Protein AF-A0A250KQL4-F1 (afdb_monomer_lite)

Secondary structure (DSSP, 8-state):
---------------S---HHHHHHHHHHHHHH--S-EEEEEEE-TT-HHHHHHHHHHHHHHHTSTTTBTTB-EEEEEEE--SSTTHHHHHHHHHHH-TTEEEEE---SHHHHHHHHHHHHHHT-EEE-SS---GGGGSS--SSB---S--HHHHHHHHHHHHHHTT--EEEEEEESSHHHHHHHHHHHHHHHTTT-EEEEEEEE-TT----HHHHHHHHTT--SEEEEES-HHHHHHHHHHHHHTT--S-EEE-GGGGSHHHHHHHGGGGTTEEEEES--TT---HHHHHHHHHHHHHHSS---HHHHHHHHHHHHHHHHHHHHTS--HHHHHHHHHH---EEETTEEEEE-TT--EES---EEEEEETTEEEEE-STTHHHHHHHHHHHHHHHS---S----HHHHHSS---HHHHHHHHHHHHHHHH--SEEEEEEEPPTTSPPPHHHHHHHHHHHHHT-EEEEEEE-TT-S-HHHHHHHHHHHHHHHTTT-SEEEE----S--HHHHHHHHHHHHHTT--EEE-SSSS---TT-SEEEEEGGGSTTTTSHHHHHHHHTTTTTS-HHHHHHHHHTSEEEEE-HHHHHHTT-TT-HHHHTS-SSTT-S-------

pLDDT: mean 82.3, std 16.38, range [23.39, 98.62]

InterPro domains:
  IPR028081 Leucine-binding protein domain [PF13458] (48-371)
  IPR028082 Periplasmic binding protein-like I [SSF53822] (48-375)
  IPR051010 Branched-chain amino acid transport protein [PTHR30483] (47-376)

Radius of gyration: 27.54 Å; chains: 1; bounding box: 115×66×64 Å

Structure (mmCIF, N/CA/C/O backbone):
data_AF-A0A250KQL4-F1
#
_entry.id   AF-A0A250KQL4-F1
#
loop_
_atom_site.group_PDB
_atom_site.id
_atom_site.type_symbol
_atom_site.label_atom_id
_atom_site.label_alt_id
_atom_site.label_comp_id
_atom_site.label_asym_id
_atom_site.label_entity_id
_atom_site.label_seq_id
_atom_site.pdbx_PDB_ins_code
_atom_site.Cartn_x
_atom_site.Cartn_y
_atom_site.Cartn_z
_atom_site.occupancy
_atom_site.B_iso_or_equiv
_atom_site.auth_seq_id
_atom_site.auth_comp_id
_atom_site.auth_asym_id
_atom_site.auth_atom_id
_atom_site.pdbx_PDB_model_num
ATOM 1 N N . MET A 1 1 ? 75.363 20.088 2.647 1.00 38.88 1 MET A N 1
ATOM 2 C CA . MET A 1 1 ? 74.775 20.273 1.295 1.00 38.88 1 MET A CA 1
ATOM 3 C C . MET A 1 1 ? 74.129 18.947 0.913 1.00 38.88 1 MET A C 1
ATOM 5 O O . MET A 1 1 ? 74.825 17.958 1.012 1.00 38.88 1 MET A O 1
ATOM 9 N N . ARG A 1 2 ? 72.853 18.771 0.574 1.00 35.75 2 ARG A N 1
ATOM 10 C CA . ARG A 1 2 ? 71.733 19.634 0.175 1.00 35.75 2 ARG A CA 1
ATOM 11 C C . ARG A 1 2 ? 70.460 19.060 0.824 1.00 35.75 2 ARG A C 1
ATOM 13 O O . ARG A 1 2 ? 70.252 17.855 0.776 1.00 35.75 2 ARG A O 1
ATOM 20 N N . ARG A 1 3 ? 69.624 19.918 1.416 1.00 37.62 3 ARG A N 1
ATOM 21 C CA . ARG A 1 3 ? 68.232 19.601 1.765 1.00 37.62 3 ARG A CA 1
ATOM 22 C C . ARG A 1 3 ? 67.397 19.788 0.499 1.00 37.62 3 ARG A C 1
ATOM 24 O O . ARG A 1 3 ? 67.315 20.911 0.011 1.00 37.62 3 ARG A O 1
ATOM 31 N N . THR A 1 4 ? 66.804 18.722 -0.023 1.00 38.09 4 THR A N 1
ATOM 32 C CA . THR A 1 4 ? 65.798 18.817 -1.087 1.00 38.09 4 THR A CA 1
ATOM 33 C C . THR A 1 4 ? 64.433 18.854 -0.414 1.00 38.09 4 THR A C 1
ATOM 35 O O . THR A 1 4 ? 63.970 17.855 0.127 1.00 38.09 4 THR A O 1
ATOM 38 N N . ILE A 1 5 ? 63.839 20.045 -0.372 1.00 41.00 5 ILE A N 1
ATOM 39 C CA . ILE A 1 5 ? 62.466 20.281 0.074 1.00 41.00 5 ILE A CA 1
ATOM 40 C C . ILE A 1 5 ? 61.548 19.765 -1.035 1.00 41.00 5 ILE A C 1
ATOM 42 O O . ILE A 1 5 ? 61.535 20.318 -2.133 1.00 41.00 5 ILE A O 1
ATOM 46 N N . LEU A 1 6 ? 60.811 18.691 -0.758 1.00 33.31 6 LEU A N 1
ATOM 47 C CA . LEU A 1 6 ? 59.732 18.214 -1.614 1.00 33.31 6 LEU A CA 1
ATOM 48 C C . LEU A 1 6 ? 58.487 19.053 -1.292 1.00 33.31 6 LEU A C 1
ATOM 50 O O . LEU A 1 6 ? 57.833 18.846 -0.273 1.00 33.31 6 LEU A O 1
ATOM 54 N N . PHE A 1 7 ? 58.206 20.049 -2.132 1.00 36.28 7 PHE A N 1
ATOM 55 C CA . PHE A 1 7 ? 56.939 20.776 -2.116 1.00 36.28 7 PHE A CA 1
ATOM 56 C C . PHE A 1 7 ? 55.821 19.807 -2.524 1.00 36.28 7 PHE A C 1
ATOM 58 O O . PHE A 1 7 ? 55.718 19.422 -3.687 1.00 36.28 7 PHE A O 1
ATOM 65 N N . VAL A 1 8 ? 54.985 19.407 -1.566 1.00 38.12 8 VAL A N 1
ATOM 66 C CA . VAL A 1 8 ? 53.697 18.775 -1.857 1.00 38.12 8 VAL A CA 1
ATOM 67 C C . VAL A 1 8 ? 52.770 19.882 -2.354 1.00 38.12 8 VAL A C 1
ATOM 69 O O . VAL A 1 8 ? 52.311 20.719 -1.579 1.00 38.12 8 VAL A O 1
ATOM 72 N N . LEU A 1 9 ? 52.528 19.909 -3.665 1.00 36.50 9 LEU A N 1
ATOM 73 C CA . LEU A 1 9 ? 51.450 20.684 -4.267 1.00 36.50 9 LEU A CA 1
ATOM 74 C C . LEU A 1 9 ? 50.109 20.097 -3.792 1.00 36.50 9 LEU A C 1
ATOM 76 O O . LEU A 1 9 ? 49.580 19.161 -4.385 1.00 36.50 9 LEU A O 1
ATOM 80 N N . LEU A 1 10 ? 49.551 20.664 -2.719 1.00 44.97 10 LEU A N 1
ATOM 81 C CA . LEU A 1 10 ? 48.112 20.630 -2.456 1.00 44.97 10 LEU A CA 1
ATOM 82 C C . LEU A 1 10 ? 47.438 21.560 -3.483 1.00 44.97 10 LEU A C 1
ATOM 84 O O . LEU A 1 10 ? 47.176 22.731 -3.222 1.00 44.97 10 LEU A O 1
ATOM 88 N N . GLY A 1 11 ? 47.244 21.055 -4.700 1.00 38.22 11 GLY A N 1
ATOM 89 C CA . GLY A 1 11 ? 46.454 21.708 -5.740 1.00 38.22 11 GLY A CA 1
ATOM 90 C C . GLY A 1 11 ? 45.012 21.225 -5.659 1.00 38.22 11 GLY A C 1
ATOM 91 O O . GLY A 1 11 ? 44.741 20.051 -5.890 1.00 38.22 11 GLY A O 1
ATOM 92 N N . ALA A 1 12 ? 44.108 22.130 -5.297 1.00 43.94 12 ALA A N 1
ATOM 93 C CA . ALA A 1 12 ? 42.678 21.903 -5.165 1.00 43.94 12 ALA A CA 1
ATOM 94 C C . ALA A 1 12 ? 42.057 21.273 -6.425 1.00 43.94 12 ALA A C 1
ATOM 96 O O . ALA A 1 12 ? 41.893 21.930 -7.451 1.00 43.94 12 ALA A O 1
ATOM 97 N N . LEU A 1 13 ? 41.618 20.019 -6.310 1.00 36.56 13 LEU A N 1
ATOM 98 C CA . LEU A 1 13 ? 40.541 19.474 -7.133 1.00 36.56 13 LEU A CA 1
ATOM 99 C C . LEU A 1 13 ? 39.214 19.993 -6.562 1.00 36.56 13 LEU A C 1
ATOM 101 O O . LEU A 1 13 ? 38.473 19.267 -5.905 1.00 36.56 13 LEU A O 1
ATOM 105 N N . ALA A 1 14 ? 38.930 21.278 -6.777 1.00 43.12 14 ALA A N 1
ATOM 106 C CA . ALA A 1 14 ? 37.567 21.786 -6.689 1.00 43.12 14 ALA A CA 1
ATOM 107 C C . ALA A 1 14 ? 36.801 21.215 -7.891 1.00 43.12 14 ALA A C 1
ATOM 109 O O . ALA A 1 14 ? 36.791 21.795 -8.976 1.00 43.12 14 ALA A O 1
ATOM 110 N N . GLY A 1 15 ? 36.245 20.014 -7.727 1.00 39.16 15 GLY A N 1
ATOM 111 C CA . GLY A 1 15 ? 35.314 19.454 -8.698 1.00 39.16 15 GLY A CA 1
ATOM 112 C C . GLY A 1 15 ? 34.116 20.392 -8.856 1.00 39.16 15 GLY A C 1
ATOM 113 O O . GLY A 1 15 ? 33.618 20.924 -7.868 1.00 39.16 15 GLY A O 1
ATOM 114 N N . CYS A 1 16 ? 33.667 20.599 -10.096 1.00 49.09 16 CYS A N 1
ATOM 115 C CA . CYS A 1 16 ? 32.455 21.346 -10.452 1.00 49.09 16 CYS A CA 1
ATOM 116 C C . CYS A 1 16 ? 31.176 20.618 -9.981 1.00 49.09 16 CYS A C 1
ATOM 118 O O . CYS A 1 16 ? 30.359 20.202 -10.799 1.00 49.09 16 CYS A O 1
ATOM 120 N N . GLY A 1 17 ? 31.024 20.412 -8.675 1.00 64.38 17 GLY A N 1
ATOM 121 C CA . GLY A 1 17 ? 29.791 19.946 -8.043 1.00 64.38 17 GLY A CA 1
ATOM 122 C C . GLY A 1 17 ? 29.051 21.110 -7.389 1.00 64.38 17 GLY A C 1
ATOM 123 O O . GLY A 1 17 ? 29.680 22.057 -6.916 1.00 64.38 17 GLY A O 1
ATOM 124 N N . ASP A 1 18 ? 27.719 21.051 -7.364 1.00 80.44 18 ASP A N 1
ATOM 125 C CA . ASP A 1 18 ? 26.922 21.998 -6.582 1.00 80.44 18 ASP A CA 1
ATOM 126 C C . ASP A 1 18 ? 27.247 21.857 -5.085 1.00 80.44 18 ASP A C 1
ATOM 128 O O . ASP A 1 18 ? 27.355 20.750 -4.557 1.00 80.44 18 ASP A O 1
ATOM 132 N N . ASP A 1 19 ? 27.358 22.986 -4.381 1.00 92.69 19 ASP A N 1
ATOM 133 C CA . ASP A 1 19 ? 27.448 23.005 -2.919 1.00 92.69 19 ASP A CA 1
ATOM 134 C C . ASP A 1 19 ? 26.051 22.761 -2.319 1.00 92.69 19 ASP A C 1
ATOM 136 O O . ASP A 1 19 ? 25.233 23.680 -2.166 1.00 92.69 19 ASP A O 1
ATOM 140 N N . TYR A 1 20 ? 25.756 21.492 -2.022 1.00 94.19 20 TYR A N 1
ATOM 141 C CA . TYR A 1 20 ? 24.461 21.075 -1.481 1.00 94.19 20 TYR A CA 1
ATOM 142 C C . TYR A 1 20 ? 24.178 21.641 -0.080 1.00 94.19 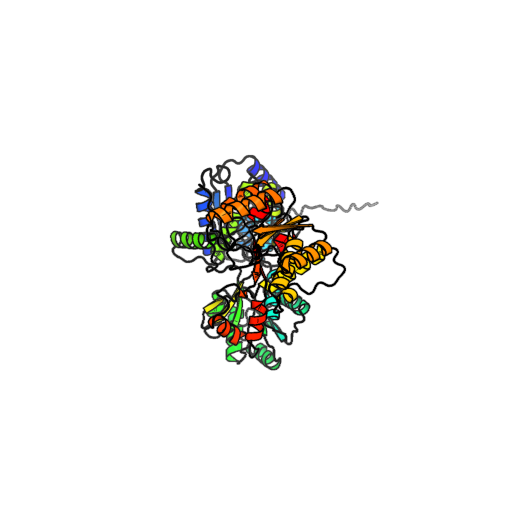20 TYR A C 1
ATOM 144 O O . TYR A 1 20 ? 23.017 21.926 0.218 1.00 94.19 20 TYR A O 1
ATOM 152 N N . ASP A 1 21 ? 25.202 21.912 0.738 1.00 94.31 21 ASP A N 1
ATOM 153 C CA . ASP A 1 21 ? 25.029 22.562 2.046 1.00 94.31 21 ASP A CA 1
ATOM 154 C C . ASP A 1 21 ? 24.599 24.028 1.872 1.00 94.31 21 ASP A C 1
ATOM 156 O O . ASP A 1 21 ? 23.660 24.504 2.521 1.00 94.31 21 ASP A O 1
ATOM 160 N N . ALA A 1 22 ? 25.195 24.740 0.911 1.00 96.62 22 ALA A N 1
ATOM 161 C CA . ALA A 1 22 ? 24.736 26.078 0.541 1.00 96.62 22 ALA A CA 1
ATOM 162 C C . ALA A 1 22 ? 23.309 26.073 -0.042 1.00 96.62 22 ALA A C 1
ATOM 164 O O . ALA A 1 22 ? 22.550 27.027 0.165 1.00 96.62 22 ALA A O 1
ATOM 165 N N . LEU A 1 23 ? 22.912 25.026 -0.772 1.00 97.12 23 LEU A N 1
ATOM 166 C CA . LEU A 1 23 ? 21.527 24.855 -1.233 1.00 97.12 23 LEU A CA 1
ATOM 167 C C . LEU A 1 23 ? 20.558 24.624 -0.065 1.00 97.12 23 LEU A C 1
ATOM 169 O O . LEU A 1 23 ? 19.527 25.299 -0.001 1.00 97.12 23 LEU A O 1
ATOM 173 N N . ALA A 1 24 ? 20.910 23.761 0.890 1.00 97.19 24 ALA A N 1
ATOM 174 C CA . ALA A 1 24 ? 20.124 23.524 2.101 1.00 97.19 24 ALA A CA 1
ATOM 175 C C . ALA A 1 24 ? 19.926 24.809 2.918 1.00 97.19 24 ALA A C 1
ATOM 177 O O . ALA A 1 24 ? 18.796 25.170 3.260 1.00 97.19 24 ALA A O 1
ATOM 178 N N . LYS A 1 25 ? 21.003 25.571 3.152 1.00 97.62 25 LYS A N 1
ATOM 179 C CA . LYS A 1 25 ? 20.953 26.866 3.855 1.00 97.62 25 LYS A CA 1
ATOM 180 C C . LYS A 1 25 ? 20.026 27.867 3.166 1.00 97.62 25 LYS A C 1
ATOM 182 O O . LYS A 1 25 ? 19.235 28.527 3.839 1.00 97.62 25 LYS A O 1
ATOM 187 N N . ARG A 1 26 ? 20.078 27.962 1.831 1.00 97.44 26 ARG A N 1
ATOM 188 C CA . ARG A 1 26 ? 19.183 28.838 1.052 1.00 97.44 26 ARG A CA 1
ATOM 189 C C . ARG A 1 26 ? 17.716 28.431 1.187 1.00 97.44 26 ARG A C 1
ATOM 191 O O . ARG A 1 26 ? 16.865 29.306 1.339 1.00 97.44 26 ARG A O 1
ATOM 198 N N . ARG A 1 27 ? 17.419 27.131 1.177 1.00 96.50 27 ARG A N 1
ATOM 199 C CA . ARG A 1 27 ? 16.058 26.601 1.357 1.00 96.50 27 ARG A CA 1
ATOM 200 C C . ARG A 1 27 ? 15.524 26.842 2.767 1.00 96.50 27 ARG A C 1
ATOM 202 O O . ARG A 1 27 ? 14.395 27.303 2.909 1.00 96.50 27 ARG A O 1
ATOM 209 N N . ILE A 1 28 ? 16.341 26.622 3.798 1.00 97.62 28 ILE A N 1
ATOM 210 C CA . ILE A 1 28 ? 16.002 26.970 5.188 1.00 97.62 28 ILE A CA 1
ATOM 211 C C . ILE A 1 28 ? 15.681 28.462 5.303 1.00 97.62 28 ILE A C 1
ATOM 213 O O . ILE A 1 28 ? 14.622 28.822 5.815 1.00 97.62 28 ILE A O 1
ATOM 217 N N . ALA A 1 29 ? 16.561 29.325 4.788 1.00 97.50 29 ALA A N 1
ATOM 218 C CA . ALA A 1 29 ? 16.361 30.770 4.834 1.00 97.50 29 ALA A CA 1
ATOM 219 C C . ALA A 1 29 ? 15.071 31.181 4.107 1.00 97.50 29 ALA A C 1
ATOM 221 O O . ALA A 1 29 ? 14.295 31.975 4.638 1.00 97.50 29 ALA A O 1
ATOM 222 N N . HIS A 1 30 ? 14.797 30.596 2.934 1.00 96.75 30 HIS A N 1
ATOM 223 C CA . HIS A 1 30 ? 13.550 30.825 2.208 1.00 96.75 30 HIS A CA 1
ATOM 224 C C . HIS A 1 30 ? 12.328 30.395 3.031 1.00 96.75 30 HIS A C 1
ATOM 226 O O . HIS A 1 30 ? 11.400 31.183 3.192 1.00 96.75 30 HIS A O 1
ATOM 232 N N . ALA A 1 31 ? 12.325 29.186 3.596 1.00 95.25 31 ALA A N 1
ATOM 233 C CA . ALA A 1 31 ? 11.198 28.662 4.366 1.00 95.25 31 ALA A CA 1
ATOM 234 C C . ALA A 1 31 ? 10.895 29.476 5.641 1.00 95.25 31 ALA A C 1
ATOM 236 O O . ALA A 1 31 ? 9.732 29.581 6.028 1.00 95.25 31 ALA A O 1
ATOM 237 N N . GLN A 1 32 ? 11.902 30.101 6.264 1.00 94.38 32 GLN A N 1
ATOM 238 C CA . GLN A 1 32 ? 11.716 30.966 7.438 1.00 94.38 32 GLN A CA 1
ATOM 239 C C . GLN A 1 32 ? 10.971 32.268 7.098 1.00 94.38 32 GLN A C 1
ATOM 241 O O . GLN A 1 32 ? 10.045 32.679 7.811 1.00 94.38 32 GLN A O 1
ATOM 246 N N . ILE A 1 33 ? 11.367 32.922 6.004 1.00 94.19 33 ILE A N 1
ATOM 247 C CA . ILE A 1 33 ? 10.887 34.270 5.660 1.00 94.19 33 ILE A CA 1
ATOM 248 C C . ILE A 1 33 ? 9.706 34.261 4.688 1.00 94.19 33 ILE A C 1
ATOM 250 O O . ILE A 1 33 ? 8.937 35.219 4.653 1.00 94.19 33 ILE A O 1
ATOM 254 N N . SER A 1 34 ? 9.553 33.203 3.888 1.00 92.00 34 SER A N 1
ATOM 255 C CA . SER A 1 34 ? 8.568 33.163 2.810 1.00 92.00 34 SER A CA 1
ATOM 256 C C . SER A 1 34 ? 7.142 33.180 3.353 1.00 92.00 34 SER A C 1
ATOM 258 O O . SER A 1 34 ? 6.793 32.486 4.313 1.00 92.00 34 SER A O 1
ATOM 260 N N . ARG A 1 35 ? 6.313 34.010 2.720 1.00 91.50 35 ARG A N 1
ATOM 261 C CA . ARG A 1 35 ? 4.861 34.109 2.934 1.00 91.50 35 ARG A CA 1
ATOM 262 C C . ARG A 1 35 ? 4.070 33.950 1.627 1.00 91.50 35 ARG A C 1
ATOM 264 O O . ARG A 1 35 ? 2.849 34.006 1.663 1.00 91.50 35 ARG A O 1
ATOM 271 N N . GLY A 1 36 ? 4.763 33.768 0.495 1.00 92.56 36 GLY A N 1
ATOM 272 C CA . GLY A 1 36 ? 4.159 33.555 -0.827 1.00 92.56 36 GLY A CA 1
ATOM 273 C C . GLY A 1 36 ? 3.700 32.112 -1.024 1.00 92.56 36 GLY A C 1
ATOM 274 O O . GLY A 1 36 ? 3.544 31.383 -0.053 1.00 92.56 36 GLY A O 1
ATOM 275 N N . ASP A 1 37 ? 3.517 31.662 -2.259 1.00 96.00 37 ASP A N 1
ATOM 276 C CA . ASP A 1 37 ? 3.016 30.307 -2.528 1.00 96.00 37 ASP A CA 1
ATOM 277 C C . ASP A 1 37 ? 3.905 29.203 -1.927 1.00 96.00 37 ASP A C 1
ATOM 279 O O . ASP A 1 37 ? 5.119 29.360 -1.753 1.00 96.00 37 ASP A O 1
ATOM 283 N N . ILE A 1 38 ? 3.289 28.081 -1.561 1.00 97.75 38 ILE A N 1
ATOM 284 C CA . ILE A 1 38 ? 3.993 26.848 -1.192 1.00 97.75 38 ILE A CA 1
ATOM 285 C C . ILE A 1 38 ? 4.289 26.115 -2.496 1.00 97.75 38 ILE A C 1
ATOM 287 O O . ILE A 1 38 ? 3.354 25.713 -3.177 1.00 97.75 38 ILE A O 1
ATOM 291 N N . VAL A 1 39 ? 5.560 25.948 -2.862 1.00 98.25 39 VAL A N 1
ATOM 292 C CA . VAL A 1 39 ? 5.931 25.320 -4.140 1.00 98.25 39 VAL A CA 1
ATOM 293 C C . VAL A 1 39 ? 6.301 23.858 -3.923 1.00 98.25 39 VAL A C 1
ATOM 295 O O . VAL A 1 39 ? 7.250 23.553 -3.198 1.00 98.25 39 VAL A O 1
ATOM 298 N N . VAL A 1 40 ? 5.581 22.959 -4.588 1.00 98.44 40 VAL A N 1
ATOM 299 C CA . VAL A 1 40 ? 5.895 21.527 -4.668 1.00 98.44 40 VAL A CA 1
ATOM 300 C C . VAL A 1 40 ? 6.346 21.209 -6.085 1.00 98.44 40 VAL A C 1
ATOM 302 O O . VAL A 1 40 ? 5.687 21.610 -7.045 1.00 98.44 40 VAL A O 1
ATOM 305 N N . ALA A 1 41 ? 7.474 20.515 -6.225 1.00 98.19 41 ALA A N 1
ATOM 306 C CA . ALA A 1 41 ? 7.925 20.023 -7.518 1.00 98.19 41 ALA A CA 1
ATOM 307 C C . ALA A 1 41 ? 7.311 18.648 -7.794 1.00 98.19 41 ALA A C 1
ATOM 309 O O . ALA A 1 41 ? 7.358 17.776 -6.929 1.00 98.19 41 ALA A O 1
ATOM 310 N N . ALA A 1 42 ? 6.768 18.451 -8.990 1.00 97.44 42 ALA A N 1
ATOM 311 C CA . ALA A 1 42 ? 6.375 17.145 -9.501 1.00 97.44 42 ALA A CA 1
ATOM 312 C C . ALA A 1 42 ? 7.206 16.822 -10.741 1.00 97.44 42 ALA A C 1
ATOM 314 O O . ALA A 1 42 ? 7.305 17.653 -11.648 1.00 97.44 42 ALA A O 1
ATOM 315 N N . ILE A 1 43 ? 7.810 15.637 -10.761 1.00 95.00 43 ILE A N 1
ATOM 316 C CA . ILE A 1 43 ? 8.596 15.168 -11.900 1.00 95.00 43 ILE A CA 1
ATOM 317 C C . ILE A 1 43 ? 7.650 14.603 -12.962 1.00 95.00 43 ILE A C 1
ATOM 319 O O . ILE A 1 43 ? 6.828 13.734 -12.669 1.00 95.00 43 ILE A O 1
ATOM 323 N N . ASP A 1 44 ? 7.756 15.125 -14.180 1.00 91.69 44 ASP A N 1
ATOM 324 C CA . ASP A 1 44 ? 7.035 14.656 -15.362 1.00 91.69 44 ASP A CA 1
ATOM 325 C C . ASP A 1 44 ? 7.897 13.640 -16.107 1.00 91.69 44 ASP A C 1
ATOM 327 O O . ASP A 1 44 ? 8.778 14.004 -16.887 1.00 91.69 44 ASP A O 1
ATOM 331 N N . GLU A 1 45 ? 7.685 12.364 -15.789 1.00 85.94 45 GLU A N 1
ATOM 332 C CA . GLU A 1 45 ? 8.356 11.249 -16.450 1.00 85.94 45 GLU A CA 1
ATOM 333 C C . GLU A 1 45 ? 7.573 10.797 -17.692 1.00 85.94 45 GLU A C 1
ATOM 335 O O . GLU A 1 45 ? 6.337 10.753 -17.662 1.00 85.94 45 GLU A O 1
ATOM 340 N N . PRO A 1 46 ? 8.256 10.384 -18.778 1.00 80.38 46 PRO A N 1
ATOM 341 C CA . PRO A 1 46 ? 7.587 9.844 -19.957 1.00 80.38 46 PRO A CA 1
ATOM 342 C C . PRO A 1 46 ? 6.617 8.704 -19.605 1.00 80.38 46 PRO A C 1
ATOM 344 O O . PRO A 1 46 ? 7.015 7.677 -19.060 1.00 80.38 46 PRO A O 1
ATOM 347 N N . GLY A 1 47 ? 5.336 8.882 -19.942 1.00 78.25 47 GLY A N 1
ATOM 348 C CA . GLY A 1 47 ? 4.278 7.902 -19.667 1.00 78.25 47 GLY A CA 1
ATOM 349 C C . GLY A 1 47 ? 3.628 8.003 -18.280 1.00 78.25 47 GLY A C 1
ATOM 350 O O . GLY A 1 47 ? 2.769 7.181 -17.973 1.00 78.25 47 GLY A O 1
ATOM 351 N N . ALA A 1 48 ? 3.971 9.002 -17.459 1.00 83.62 48 ALA A N 1
ATOM 352 C CA . ALA A 1 48 ? 3.422 9.198 -16.110 1.00 83.62 48 ALA A CA 1
ATOM 353 C C . ALA A 1 48 ? 2.303 10.264 -16.032 1.00 83.62 48 ALA A C 1
ATOM 355 O O . ALA A 1 48 ? 2.107 10.903 -14.995 1.00 83.62 48 ALA A O 1
ATOM 356 N N . GLU A 1 49 ? 1.539 10.479 -17.109 1.00 91.00 49 GLU A N 1
ATOM 357 C CA . GLU A 1 49 ? 0.520 11.541 -17.160 1.00 91.00 49 GLU A CA 1
ATOM 358 C C . GLU A 1 49 ? -0.574 11.370 -16.093 1.00 91.00 49 GLU A C 1
ATOM 360 O O . GLU A 1 49 ? -0.964 12.340 -15.436 1.00 91.00 49 GLU A O 1
ATOM 365 N N . SER A 1 50 ? -1.047 10.139 -15.877 1.00 93.56 50 SER A N 1
ATOM 366 C CA . SER A 1 50 ? -2.067 9.844 -14.867 1.00 93.56 50 SER A CA 1
ATOM 367 C C . SER A 1 50 ? -1.589 10.204 -13.456 1.00 93.56 50 SER A C 1
ATOM 369 O O . SER A 1 50 ? -2.344 10.819 -12.701 1.00 93.56 50 SER A O 1
ATOM 371 N N . TYR A 1 51 ? -0.313 9.958 -13.130 1.00 94.69 51 TYR A N 1
ATOM 372 C CA . TYR A 1 51 ? 0.312 10.394 -11.874 1.00 94.69 51 TYR A CA 1
ATOM 373 C C . TYR A 1 51 ? 0.248 11.915 -11.686 1.00 94.69 51 TYR A C 1
ATOM 375 O O . TYR A 1 51 ? -0.207 12.395 -10.641 1.00 94.69 51 TYR A O 1
ATOM 383 N N . LEU A 1 52 ? 0.625 12.690 -12.709 1.00 96.44 52 LEU A N 1
ATOM 384 C CA . LEU A 1 52 ? 0.537 14.152 -12.652 1.00 96.44 52 LEU A CA 1
ATOM 385 C C . LEU A 1 52 ? -0.907 14.646 -12.542 1.00 96.44 52 LEU A C 1
ATOM 387 O O . LEU A 1 52 ? -1.161 15.614 -11.826 1.00 96.44 52 LEU A O 1
ATOM 391 N N . ASN A 1 53 ? -1.859 13.995 -13.211 1.00 97.75 53 ASN A N 1
ATOM 392 C CA . ASN A 1 53 ? -3.282 14.320 -13.089 1.00 97.75 53 ASN A CA 1
ATOM 393 C C . ASN A 1 53 ? -3.795 14.086 -11.663 1.00 97.75 53 ASN A C 1
ATOM 395 O O . ASN A 1 53 ? -4.498 14.940 -11.1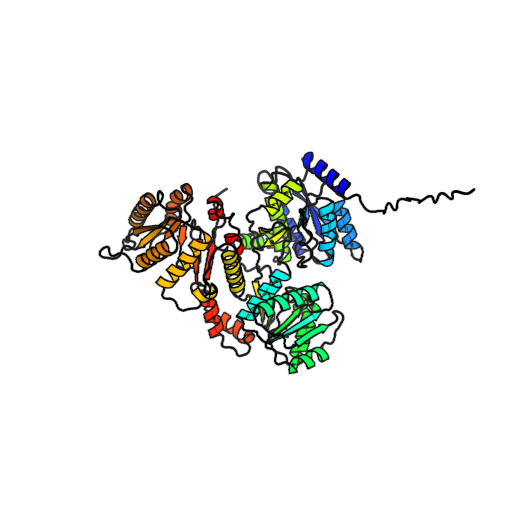21 1.00 97.75 53 ASN A O 1
ATOM 399 N N . GLY A 1 54 ? -3.363 13.004 -11.010 1.00 97.88 54 GLY A N 1
ATOM 400 C CA . GLY A 1 54 ? -3.615 12.772 -9.587 1.00 97.88 54 GLY A CA 1
ATOM 401 C C . GLY A 1 54 ? -3.105 13.913 -8.703 1.00 97.88 54 GLY A C 1
ATOM 402 O O . GLY A 1 54 ? -3.853 14.443 -7.879 1.00 97.88 54 GLY A O 1
ATOM 403 N N . ILE A 1 55 ? -1.859 14.352 -8.916 1.00 98.38 55 ILE A N 1
ATOM 404 C CA . ILE A 1 55 ? -1.276 15.491 -8.185 1.00 98.38 55 ILE A CA 1
ATOM 405 C C . ILE A 1 55 ? -2.078 16.771 -8.447 1.00 98.38 55 ILE A C 1
ATOM 407 O O . ILE A 1 55 ? -2.420 17.478 -7.502 1.00 98.38 55 ILE A O 1
ATOM 411 N N . ARG A 1 56 ? -2.409 17.076 -9.707 1.00 98.38 56 ARG A N 1
ATOM 412 C CA . ARG A 1 56 ? -3.177 18.278 -10.081 1.00 98.38 56 ARG A CA 1
ATOM 413 C C . ARG A 1 56 ? -4.527 18.328 -9.370 1.00 98.38 56 ARG A C 1
ATOM 415 O O . ARG A 1 56 ? -4.844 19.355 -8.777 1.00 98.38 56 ARG A O 1
ATOM 422 N N . LEU A 1 57 ? -5.267 17.220 -9.353 1.00 98.50 57 LEU A N 1
ATOM 423 C CA . LEU A 1 57 ? -6.545 17.135 -8.643 1.00 98.50 57 LEU A CA 1
ATOM 424 C C . LEU A 1 57 ? -6.378 17.388 -7.140 1.00 98.50 57 LEU A C 1
ATOM 426 O O . LEU A 1 57 ? -7.144 18.131 -6.535 1.00 98.50 57 LEU A O 1
ATOM 430 N N . ALA A 1 58 ? -5.332 16.828 -6.530 1.00 98.12 58 ALA A N 1
ATOM 431 C CA . ALA A 1 58 ? -5.042 17.085 -5.125 1.00 98.12 58 ALA A CA 1
ATOM 432 C C . ALA A 1 58 ? -4.672 18.560 -4.856 1.00 98.12 58 ALA A C 1
ATOM 434 O O . ALA A 1 58 ? -5.042 19.084 -3.804 1.00 98.12 58 ALA A O 1
ATOM 435 N N . VAL A 1 59 ? -3.969 19.244 -5.774 1.00 98.38 59 VAL A N 1
ATOM 436 C CA . VAL A 1 59 ? -3.669 20.687 -5.659 1.00 98.38 59 VAL A CA 1
ATOM 437 C C . VAL A 1 59 ? -4.965 21.490 -5.669 1.00 98.38 59 VAL A C 1
ATOM 439 O O . VAL A 1 59 ? -5.137 22.360 -4.813 1.00 98.38 59 VAL A O 1
ATOM 442 N N . GLU A 1 60 ? -5.855 21.196 -6.622 1.00 97.50 60 GLU A N 1
ATOM 443 C CA . GLU A 1 60 ? -7.171 21.832 -6.757 1.00 97.50 60 GLU A CA 1
ATOM 444 C C . GLU A 1 60 ? -7.944 21.697 -5.431 1.00 97.50 60 GLU A C 1
ATOM 446 O O . GLU A 1 60 ? -8.239 22.708 -4.790 1.00 97.50 60 GLU A O 1
ATOM 451 N N . HIS A 1 61 ? -8.090 20.475 -4.907 1.00 95.69 61 HIS A N 1
ATOM 452 C CA . HIS A 1 61 ? -8.789 20.232 -3.639 1.00 95.69 61 HIS A CA 1
ATOM 453 C C . HIS A 1 61 ? -8.150 20.910 -2.424 1.00 95.69 61 HIS A C 1
ATOM 455 O O . HIS A 1 61 ? -8.857 21.303 -1.499 1.00 95.69 61 HIS A O 1
ATOM 461 N N . VAL A 1 62 ? -6.818 21.015 -2.353 1.00 96.31 62 VAL A N 1
ATOM 462 C CA . VAL A 1 62 ? -6.146 21.703 -1.236 1.00 96.31 62 VAL A CA 1
ATOM 463 C C . VAL A 1 62 ? -6.357 23.216 -1.318 1.00 96.31 62 VAL A C 1
ATOM 465 O O . VAL A 1 62 ? -6.557 23.860 -0.287 1.00 96.31 62 VAL A O 1
ATOM 468 N N . ASN A 1 63 ? -6.336 23.785 -2.523 1.00 97.25 63 ASN A N 1
ATOM 469 C CA . ASN A 1 63 ? -6.501 25.221 -2.742 1.00 97.25 63 ASN A CA 1
ATOM 470 C C . ASN A 1 63 ? -7.948 25.707 -2.589 1.00 97.25 63 ASN A C 1
ATOM 472 O O . ASN A 1 63 ? -8.149 26.877 -2.258 1.00 97.25 63 ASN A O 1
ATOM 476 N N . GLU A 1 64 ? -8.931 24.833 -2.803 1.00 95.50 64 GLU A N 1
ATOM 477 C CA . GLU A 1 64 ? -10.359 25.122 -2.614 1.00 95.50 64 GLU A CA 1
ATOM 478 C C . GLU A 1 64 ? -10.789 25.143 -1.138 1.00 95.50 64 GLU A C 1
ATOM 480 O O . GLU A 1 64 ? -11.851 25.676 -0.812 1.00 95.50 64 GLU A O 1
ATOM 485 N N . ARG A 1 65 ? -9.966 24.615 -0.218 1.00 92.31 65 ARG A N 1
ATOM 486 C CA . ARG A 1 65 ? -10.295 24.599 1.216 1.00 92.31 65 ARG A CA 1
ATOM 487 C C . ARG A 1 65 ? -10.439 26.018 1.778 1.00 92.31 65 ARG A C 1
ATOM 489 O O . ARG A 1 65 ? -9.572 26.867 1.532 1.00 92.31 65 ARG A O 1
ATOM 496 N N . PRO A 1 66 ? -11.449 26.272 2.631 1.00 87.75 66 PRO A N 1
ATOM 497 C CA . PRO A 1 66 ? -11.530 27.510 3.396 1.00 87.75 66 PRO A CA 1
ATOM 498 C C . PRO A 1 66 ? -10.238 27.753 4.185 1.00 87.75 66 PRO A C 1
ATOM 500 O O . PRO A 1 66 ? -9.733 26.863 4.863 1.00 87.75 66 PRO A O 1
ATOM 503 N N . GLY A 1 67 ? -9.679 28.958 4.078 1.00 84.06 67 GLY A N 1
ATOM 504 C CA . GLY A 1 67 ? -8.433 29.324 4.759 1.00 84.06 67 GLY A CA 1
ATOM 505 C C . GLY A 1 67 ? -7.141 28.861 4.076 1.00 84.06 67 GLY A C 1
ATOM 506 O O . GLY A 1 67 ? -6.081 29.316 4.501 1.00 84.06 67 GLY A O 1
ATOM 507 N N . LYS A 1 68 ? -7.212 28.060 2.996 1.00 90.62 68 LYS A N 1
ATOM 508 C CA . LYS A 1 68 ? -6.066 27.507 2.242 1.00 90.62 68 LYS A CA 1
ATOM 509 C C . LYS A 1 68 ? -5.024 26.786 3.123 1.00 90.62 68 LYS A C 1
ATOM 511 O O . LYS A 1 68 ? -5.105 26.755 4.349 1.00 90.62 68 LYS A O 1
ATOM 516 N N . LEU A 1 69 ? -3.991 26.201 2.514 1.00 94.88 69 LEU A N 1
ATOM 517 C CA . LEU A 1 69 ? -2.901 25.577 3.268 1.00 94.88 69 LEU A CA 1
ATOM 518 C C . LEU A 1 69 ? -2.027 26.659 3.919 1.00 94.88 69 LEU A C 1
ATOM 520 O O . LEU A 1 69 ? -1.267 27.351 3.244 1.00 94.88 69 LEU A O 1
ATOM 524 N N . LEU A 1 70 ? -2.152 26.822 5.239 1.00 95.62 70 LEU A N 1
ATOM 525 C CA . LEU A 1 70 ? -1.483 27.881 6.011 1.00 95.62 70 LEU A CA 1
ATOM 526 C C . LEU A 1 70 ? -1.790 29.305 5.496 1.00 95.62 70 LEU A C 1
ATOM 528 O O . LEU A 1 70 ? -0.925 30.179 5.562 1.00 95.62 70 LEU A O 1
ATOM 532 N N . GLY A 1 71 ? -2.983 29.548 4.936 1.00 95.56 71 GLY A N 1
ATOM 533 C CA . GLY A 1 71 ? -3.323 30.841 4.322 1.00 95.56 71 GLY A CA 1
ATOM 534 C C . GLY A 1 71 ? -2.664 31.104 2.964 1.00 95.56 71 GLY A C 1
ATOM 535 O O . GLY A 1 71 ? -2.796 32.203 2.428 1.00 95.56 71 GLY A O 1
ATOM 536 N N . ARG A 1 72 ? -1.944 30.128 2.399 1.00 96.56 72 ARG A N 1
ATOM 537 C CA . ARG A 1 72 ? -1.112 30.274 1.194 1.00 96.56 72 ARG A CA 1
ATOM 538 C C . ARG A 1 72 ? -1.649 29.402 0.062 1.00 96.56 72 ARG A C 1
ATOM 540 O O . ARG A 1 72 ? -2.233 28.350 0.304 1.00 96.56 72 ARG A O 1
ATOM 547 N N . THR A 1 73 ? -1.439 29.823 -1.183 1.00 97.12 73 THR A N 1
ATOM 548 C CA . THR A 1 73 ? -1.745 28.977 -2.345 1.00 97.12 73 THR A CA 1
ATOM 549 C C . THR A 1 73 ? -0.677 27.891 -2.475 1.00 97.12 73 THR A C 1
ATOM 551 O O . THR A 1 73 ? 0.519 28.164 -2.349 1.00 97.12 73 THR A O 1
ATOM 554 N N . LEU A 1 74 ? -1.103 26.658 -2.729 1.00 97.88 74 LEU A N 1
ATOM 555 C CA . LEU A 1 74 ? -0.236 25.551 -3.106 1.00 97.88 74 LEU A CA 1
ATOM 556 C C . LEU A 1 74 ? 0.015 25.611 -4.617 1.00 97.88 74 LEU A C 1
ATOM 558 O O . LEU A 1 74 ? -0.910 25.455 -5.414 1.00 97.88 74 LEU A O 1
ATOM 562 N N . GLY A 1 75 ? 1.263 25.866 -4.999 1.00 97.31 75 GLY A N 1
ATOM 563 C CA . GLY A 1 75 ? 1.727 25.916 -6.379 1.00 97.31 75 GLY A CA 1
ATOM 564 C C . GLY A 1 75 ? 2.436 24.626 -6.786 1.00 97.31 75 GLY A C 1
ATOM 565 O O . GLY A 1 75 ? 3.266 24.095 -6.045 1.00 97.31 75 GLY A O 1
ATOM 566 N N . LEU A 1 76 ? 2.137 24.150 -7.994 1.00 97.62 76 LEU A N 1
ATOM 567 C CA . LEU A 1 76 ? 2.774 22.981 -8.590 1.00 97.62 76 LEU A CA 1
ATOM 568 C C . LEU A 1 76 ? 3.810 23.412 -9.629 1.00 97.62 76 LEU A C 1
ATOM 570 O O . LEU A 1 76 ? 3.464 24.039 -10.631 1.00 97.62 76 LEU A O 1
ATOM 574 N N . ARG A 1 77 ? 5.075 23.054 -9.410 1.00 97.38 77 ARG A N 1
ATOM 575 C CA . ARG A 1 77 ? 6.144 23.183 -10.403 1.00 97.38 77 ARG A CA 1
ATOM 576 C C . ARG A 1 77 ? 6.338 21.833 -11.083 1.00 97.38 77 ARG A C 1
ATOM 578 O O . ARG A 1 77 ? 6.826 20.901 -10.457 1.00 97.38 77 ARG A O 1
ATOM 585 N N . ILE A 1 78 ? 5.979 21.738 -12.355 1.00 96.44 78 ILE A N 1
ATOM 586 C CA . ILE A 1 78 ? 6.239 20.537 -13.152 1.00 96.44 78 ILE A CA 1
ATOM 587 C C . ILE A 1 78 ? 7.662 20.633 -13.706 1.00 96.44 78 ILE A C 1
ATOM 589 O O . ILE A 1 78 ? 8.003 21.643 -14.324 1.00 96.44 78 ILE A O 1
ATOM 593 N N . ILE A 1 79 ? 8.486 19.620 -13.450 1.00 94.25 79 ILE A N 1
ATOM 594 C CA . ILE A 1 79 ? 9.863 19.522 -13.949 1.00 94.25 79 ILE A CA 1
ATOM 595 C C . ILE A 1 79 ? 9.925 18.302 -14.860 1.00 94.25 79 ILE A C 1
ATOM 597 O O . ILE A 1 79 ? 9.710 17.185 -14.398 1.00 94.25 79 ILE A O 1
ATOM 601 N N . ALA A 1 80 ? 10.199 18.520 -16.143 1.00 89.12 80 ALA A N 1
ATOM 602 C CA . ALA A 1 80 ? 10.299 17.438 -17.113 1.00 89.12 80 ALA A CA 1
ATOM 603 C C . ALA A 1 80 ? 11.547 16.591 -16.861 1.00 89.12 80 ALA A C 1
ATOM 605 O O . ALA A 1 80 ? 12.657 17.127 -16.802 1.00 89.12 80 ALA A O 1
ATOM 606 N N . ASP A 1 81 ? 11.366 15.276 -16.756 1.00 81.19 81 ASP A N 1
ATOM 607 C CA . ASP A 1 81 ? 12.468 14.337 -16.900 1.00 81.19 81 ASP A CA 1
ATOM 608 C C . ASP A 1 81 ? 12.799 14.223 -18.397 1.00 81.19 81 ASP A C 1
ATOM 610 O O . ASP A 1 81 ? 11.972 13.823 -19.220 1.00 81.19 81 ASP A O 1
ATOM 614 N N . GLY A 1 82 ? 13.986 14.698 -18.777 1.00 64.56 82 GLY A N 1
ATOM 615 C CA . GLY A 1 82 ? 14.389 14.780 -20.177 1.00 64.56 82 GLY A CA 1
ATOM 616 C C . GLY A 1 82 ? 14.546 13.402 -20.830 1.00 64.56 82 GLY A C 1
ATOM 617 O O . GLY A 1 82 ? 14.897 12.417 -20.187 1.00 64.56 82 GLY A O 1
ATOM 618 N N . LEU A 1 83 ? 14.368 13.331 -22.151 1.00 54.53 83 LEU A N 1
ATOM 619 C CA . LEU A 1 83 ? 14.732 12.139 -22.921 1.00 54.53 83 LEU A CA 1
ATOM 620 C C . LEU A 1 83 ? 16.268 12.022 -23.004 1.00 54.53 83 LEU A C 1
ATOM 622 O O . LEU A 1 83 ? 16.930 12.952 -23.462 1.00 54.53 83 LEU A O 1
ATOM 626 N N . GLY A 1 84 ? 16.839 10.881 -22.604 1.00 55.31 84 GLY A N 1
ATOM 627 C CA . GLY A 1 84 ? 18.277 10.585 -22.724 1.00 55.31 84 GLY A CA 1
ATOM 628 C C . GLY A 1 84 ? 18.959 10.211 -21.402 1.00 55.31 84 GLY A C 1
ATOM 629 O O . GLY A 1 84 ? 18.324 10.170 -20.356 1.00 55.31 84 GLY A O 1
ATOM 630 N N . PHE A 1 85 ? 20.266 9.922 -21.450 1.00 55.59 85 PHE A N 1
ATOM 631 C CA . PHE A 1 85 ? 21.041 9.445 -20.289 1.00 55.59 85 PHE A CA 1
ATOM 632 C C . PHE A 1 85 ? 21.124 10.480 -19.147 1.00 55.59 85 PHE A C 1
ATOM 634 O O . PHE A 1 85 ? 21.030 10.105 -17.981 1.00 55.59 85 PHE A O 1
ATOM 641 N N . ASP A 1 86 ? 21.223 11.775 -19.481 1.00 72.50 86 ASP A N 1
ATOM 642 C CA . ASP A 1 86 ? 21.395 12.878 -18.514 1.00 72.50 86 ASP A CA 1
ATOM 643 C C . ASP A 1 86 ? 20.078 13.563 -18.091 1.00 72.50 86 ASP A C 1
ATOM 645 O O . ASP A 1 86 ? 20.080 14.454 -17.231 1.00 72.50 86 ASP A O 1
ATOM 649 N N . GLY A 1 87 ? 18.948 13.183 -18.701 1.00 76.38 87 GLY A N 1
ATOM 650 C CA . GLY A 1 87 ? 17.626 13.770 -18.440 1.00 76.38 87 GLY A CA 1
ATOM 651 C C . GLY A 1 87 ? 17.258 13.765 -16.952 1.00 76.38 87 GLY A C 1
ATOM 652 O O . GLY A 1 87 ? 17.037 14.848 -16.390 1.00 76.38 87 GLY A O 1
ATOM 653 N N . PRO A 1 88 ? 17.353 12.603 -16.278 1.00 83.06 88 PRO A N 1
ATOM 654 C CA . PRO A 1 88 ? 17.009 12.508 -14.865 1.00 83.06 88 PRO A CA 1
ATOM 655 C C . PRO A 1 88 ? 17.910 13.366 -13.979 1.00 83.06 88 PRO A C 1
ATOM 657 O O . PRO A 1 88 ? 17.441 14.035 -13.058 1.00 83.06 88 PRO A O 1
ATOM 660 N N . GLN A 1 89 ? 19.210 13.426 -14.284 1.00 88.38 89 GLN A N 1
ATOM 661 C CA . GLN A 1 89 ? 20.156 14.254 -13.536 1.00 88.38 89 GLN A CA 1
ATOM 662 C C . GLN A 1 89 ? 19.816 15.745 -13.642 1.00 88.38 89 GLN A C 1
ATOM 664 O O . GLN A 1 89 ? 19.893 16.467 -12.645 1.00 88.38 89 GLN A O 1
ATOM 669 N N . THR A 1 90 ? 19.407 16.209 -14.822 1.00 89.69 90 THR A N 1
ATOM 670 C CA . THR A 1 90 ? 19.011 17.608 -15.034 1.00 89.69 90 THR A CA 1
ATOM 671 C C . THR A 1 90 ? 17.790 17.968 -14.191 1.00 89.69 90 THR A C 1
ATOM 673 O O . THR A 1 90 ? 17.836 18.959 -13.458 1.00 89.69 90 THR A O 1
ATOM 676 N N . ALA A 1 91 ? 16.745 17.135 -14.210 1.00 92.44 91 ALA A N 1
ATOM 677 C CA . ALA A 1 91 ? 15.543 17.341 -13.402 1.00 92.44 91 ALA A CA 1
ATOM 678 C C . ALA A 1 91 ? 15.848 17.325 -11.891 1.00 92.44 91 ALA A C 1
ATOM 680 O O . ALA A 1 91 ? 15.348 18.166 -11.134 1.00 92.44 91 ALA A O 1
ATOM 681 N N . ILE A 1 92 ? 16.724 16.413 -11.447 1.00 94.81 92 ILE A N 1
ATOM 682 C CA . ILE A 1 92 ? 17.169 16.339 -10.048 1.00 94.81 92 ILE A CA 1
ATOM 683 C C . ILE A 1 92 ? 17.837 17.647 -9.617 1.00 94.81 92 ILE A C 1
ATOM 685 O O . ILE A 1 92 ? 17.462 18.227 -8.592 1.00 94.81 92 ILE A O 1
ATOM 689 N N . LEU A 1 93 ? 18.809 18.125 -10.397 1.00 94.50 93 LEU A N 1
ATOM 690 C CA . LEU A 1 93 ? 19.555 19.342 -10.078 1.00 94.50 93 LEU A CA 1
ATOM 691 C C . LEU A 1 93 ? 18.675 20.591 -10.164 1.00 94.50 93 LEU A C 1
ATOM 693 O O . LEU A 1 93 ? 18.821 21.481 -9.330 1.00 94.50 93 LEU A O 1
ATOM 697 N N . GLU A 1 94 ? 17.743 20.663 -11.115 1.00 95.06 94 GLU A N 1
ATOM 698 C CA . GLU A 1 94 ? 16.787 21.770 -11.210 1.00 95.06 94 GLU A CA 1
ATOM 699 C C . GLU A 1 94 ? 15.948 21.898 -9.930 1.00 95.06 94 GLU A C 1
ATOM 701 O O . GLU A 1 94 ? 15.883 22.980 -9.339 1.00 95.06 94 GLU A O 1
ATOM 706 N N . ALA A 1 95 ? 15.374 20.789 -9.452 1.00 96.50 95 ALA A N 1
ATOM 707 C CA . ALA A 1 95 ? 14.612 20.768 -8.204 1.00 96.50 95 ALA A CA 1
ATOM 708 C C . ALA A 1 95 ? 15.485 21.128 -6.988 1.00 96.50 95 ALA A C 1
ATOM 710 O O . ALA A 1 95 ? 15.076 21.912 -6.128 1.00 96.50 95 ALA A O 1
ATOM 711 N N . ALA A 1 96 ? 16.707 20.589 -6.920 1.00 96.94 96 ALA A N 1
ATOM 712 C CA . ALA A 1 96 ? 17.630 20.838 -5.815 1.00 96.94 96 ALA A CA 1
ATOM 713 C C . ALA A 1 96 ? 18.116 22.300 -5.761 1.00 96.94 96 ALA A C 1
ATOM 715 O O . ALA A 1 96 ? 18.353 22.829 -4.667 1.00 96.94 96 ALA A O 1
ATOM 716 N N . ARG A 1 97 ? 18.247 22.961 -6.919 1.00 97.00 97 ARG A N 1
ATOM 717 C CA . ARG A 1 97 ? 18.738 24.342 -7.052 1.00 97.00 97 ARG A CA 1
ATOM 718 C C . ARG A 1 97 ? 17.701 25.405 -6.709 1.00 97.00 97 ARG A C 1
ATOM 720 O O . ARG A 1 97 ? 18.098 26.502 -6.317 1.00 97.00 97 ARG A O 1
ATOM 727 N N . ASP A 1 98 ? 16.407 25.114 -6.837 1.00 97.31 98 ASP A N 1
ATOM 728 C CA . ASP A 1 98 ? 15.346 26.068 -6.506 1.00 97.31 98 ASP A CA 1
ATOM 729 C C . ASP A 1 98 ? 15.048 26.054 -4.988 1.00 97.31 98 ASP A C 1
ATOM 731 O O . ASP A 1 98 ? 14.470 25.091 -4.471 1.00 97.31 98 ASP A O 1
ATOM 735 N N . PRO A 1 99 ? 15.406 27.116 -4.234 1.00 96.50 99 PRO A N 1
ATOM 736 C CA . PRO A 1 99 ? 15.188 27.163 -2.788 1.00 96.50 99 PRO A CA 1
ATOM 737 C C . PRO A 1 99 ? 13.708 27.307 -2.403 1.00 96.50 99 PRO A C 1
ATOM 739 O O . PRO A 1 99 ? 13.384 27.204 -1.221 1.00 96.50 99 PRO A O 1
ATOM 742 N N . ARG A 1 100 ? 12.813 27.567 -3.367 1.00 97.25 100 ARG A N 1
ATOM 743 C CA . ARG A 1 100 ? 11.363 27.666 -3.136 1.00 97.25 100 ARG A CA 1
ATOM 744 C C . ARG A 1 100 ? 10.700 26.297 -3.048 1.00 97.25 100 ARG A C 1
ATOM 746 O O . ARG A 1 100 ? 9.636 26.181 -2.443 1.00 97.25 100 ARG A O 1
ATOM 753 N N . VAL A 1 101 ? 11.308 25.275 -3.656 1.00 98.31 101 VAL A N 1
ATOM 754 C CA . VAL A 1 101 ? 10.747 23.924 -3.679 1.00 98.31 101 VAL A CA 1
ATOM 755 C C . VAL A 1 101 ? 10.810 23.337 -2.271 1.00 98.31 101 VAL A C 1
ATOM 757 O O . VAL A 1 101 ? 11.885 23.109 -1.713 1.00 98.31 101 VAL A O 1
ATOM 760 N N . THR A 1 102 ? 9.623 23.112 -1.710 1.00 97.44 102 THR A N 1
ATOM 761 C CA . THR A 1 102 ? 9.410 22.578 -0.359 1.00 97.44 102 THR A CA 1
ATOM 762 C C . THR A 1 102 ? 9.579 21.060 -0.332 1.00 97.44 102 THR A C 1
ATOM 764 O O . THR A 1 102 ? 10.149 20.515 0.611 1.00 97.44 102 THR A O 1
ATOM 767 N N . ALA A 1 103 ? 9.105 20.385 -1.380 1.00 98.62 103 ALA A N 1
ATOM 768 C CA . ALA A 1 103 ? 9.211 18.943 -1.544 1.00 98.62 103 ALA A CA 1
ATOM 769 C C . ALA A 1 103 ? 9.211 18.548 -3.027 1.00 98.62 103 ALA A C 1
ATOM 771 O O . ALA A 1 103 ? 8.726 19.311 -3.870 1.00 98.62 103 ALA A O 1
ATOM 772 N N . VAL A 1 104 ? 9.707 17.346 -3.317 1.00 98.62 104 VAL A N 1
ATOM 773 C CA . VAL A 1 104 ? 9.663 16.707 -4.639 1.00 98.62 104 VAL A CA 1
ATOM 774 C C . VAL A 1 104 ? 8.772 15.468 -4.590 1.00 98.62 104 VAL A C 1
ATOM 776 O O . VAL A 1 104 ? 8.962 14.597 -3.738 1.00 98.62 104 VAL A O 1
ATOM 779 N N . LEU A 1 105 ? 7.828 15.395 -5.527 1.00 98.12 105 LEU A N 1
ATOM 780 C CA . LEU A 1 105 ? 7.002 14.232 -5.845 1.00 98.12 105 LEU A CA 1
ATOM 781 C C . LEU A 1 105 ? 7.496 13.625 -7.170 1.00 98.12 105 LEU A C 1
ATOM 783 O O . LEU A 1 105 ? 7.669 14.342 -8.153 1.00 98.12 105 LEU A O 1
ATOM 787 N N . GLY A 1 106 ? 7.749 12.321 -7.194 1.00 92.75 106 GLY A N 1
ATOM 788 C CA . GLY A 1 106 ? 8.676 11.687 -8.147 1.00 92.75 106 GLY A CA 1
ATOM 789 C C . GLY A 1 106 ? 9.952 11.310 -7.397 1.00 92.75 106 GLY A C 1
ATOM 790 O O . GLY A 1 106 ? 10.020 11.538 -6.197 1.00 92.75 106 GLY A O 1
ATOM 791 N N . HIS A 1 107 ? 10.985 10.708 -7.974 1.00 91.88 107 HIS A N 1
ATOM 792 C CA . HIS A 1 107 ? 11.055 9.988 -9.247 1.00 91.88 107 HIS A CA 1
ATOM 793 C C . HIS A 1 107 ? 10.455 8.583 -9.064 1.00 91.88 107 HIS A C 1
ATOM 795 O O . HIS A 1 107 ? 10.611 7.973 -8.001 1.00 91.88 107 HIS A O 1
ATOM 801 N N . ALA A 1 108 ? 9.744 8.060 -10.055 1.00 86.69 108 ALA A N 1
ATOM 802 C CA . ALA A 1 108 ? 9.082 6.764 -10.012 1.00 86.69 108 ALA A CA 1
ATOM 803 C C . ALA A 1 108 ? 10.074 5.602 -10.065 1.00 86.69 108 ALA A C 1
ATOM 805 O O . ALA A 1 108 ? 9.930 4.635 -9.312 1.00 86.69 108 ALA A O 1
ATOM 806 N N . ARG A 1 109 ? 11.083 5.685 -10.936 1.00 85.50 109 ARG A N 1
ATOM 807 C CA . ARG A 1 109 ? 11.998 4.565 -11.194 1.00 85.50 109 ARG A CA 1
ATOM 808 C C . ARG A 1 109 ? 13.091 4.477 -10.131 1.00 85.50 109 ARG A C 1
ATOM 810 O O . ARG A 1 109 ? 13.720 5.475 -9.787 1.00 85.50 109 ARG A O 1
ATOM 817 N N . SER A 1 110 ? 13.353 3.277 -9.608 1.00 87.31 110 SER A N 1
ATOM 818 C CA . SER A 1 110 ? 14.345 3.091 -8.535 1.00 87.31 110 SER A CA 1
ATOM 819 C C . SER A 1 110 ? 15.775 3.449 -8.934 1.00 87.31 110 SER A C 1
ATOM 821 O O . SER A 1 110 ? 16.516 3.957 -8.094 1.00 87.31 110 SER A O 1
ATOM 823 N N . ASP A 1 111 ? 16.156 3.219 -10.189 1.00 84.44 111 ASP A N 1
ATOM 824 C CA . ASP A 1 111 ? 17.471 3.578 -10.731 1.00 84.44 111 ASP A CA 1
ATOM 825 C C . ASP A 1 111 ? 17.706 5.096 -10.777 1.00 84.44 111 ASP A C 1
ATOM 827 O O . ASP A 1 111 ? 18.855 5.523 -10.737 1.00 84.44 111 ASP A O 1
ATOM 831 N N . VAL A 1 112 ? 16.640 5.904 -10.772 1.00 90.12 112 VAL A N 1
ATOM 832 C CA . VAL A 1 112 ? 16.707 7.373 -10.685 1.00 90.12 112 VAL A CA 1
ATOM 833 C C . VAL A 1 112 ? 16.494 7.864 -9.255 1.00 90.12 112 VAL A C 1
ATOM 835 O O . VAL A 1 112 ? 17.257 8.686 -8.746 1.00 90.12 112 VAL A O 1
ATOM 838 N N . ALA A 1 113 ? 15.470 7.344 -8.579 1.00 92.94 113 ALA A N 1
ATOM 839 C CA . ALA A 1 113 ? 15.063 7.803 -7.258 1.00 92.94 113 ALA A CA 1
ATOM 840 C C . ALA A 1 113 ? 16.140 7.577 -6.190 1.00 92.94 113 ALA A C 1
ATOM 842 O O . ALA A 1 113 ? 16.285 8.404 -5.294 1.00 92.94 113 ALA A O 1
ATOM 843 N N . ILE A 1 114 ? 16.896 6.474 -6.267 1.00 92.75 114 ILE A N 1
ATOM 844 C CA . ILE A 1 114 ? 17.951 6.172 -5.289 1.00 92.75 114 ILE A CA 1
ATOM 845 C C . ILE A 1 114 ? 19.120 7.171 -5.412 1.00 92.75 114 ILE A C 1
ATOM 847 O O . ILE A 1 114 ? 19.476 7.769 -4.401 1.00 92.75 114 ILE A O 1
ATOM 851 N N . PRO A 1 115 ? 19.696 7.442 -6.599 1.00 92.31 115 PRO A N 1
ATOM 852 C CA . PRO A 1 115 ? 20.662 8.534 -6.747 1.00 92.31 115 PRO A CA 1
ATOM 853 C C . PRO A 1 115 ? 20.096 9.918 -6.391 1.00 92.31 115 PRO A C 1
ATOM 855 O O . PRO A 1 115 ? 20.777 10.704 -5.730 1.00 92.31 115 PRO A O 1
ATOM 858 N N . ALA A 1 116 ? 18.849 10.214 -6.782 1.00 95.00 116 ALA A N 1
ATOM 859 C CA . ALA A 1 116 ? 18.189 11.481 -6.460 1.00 95.00 116 ALA A CA 1
ATOM 860 C C . ALA A 1 116 ? 18.080 11.709 -4.946 1.00 95.00 116 ALA A C 1
ATOM 862 O O . ALA A 1 116 ? 18.293 12.827 -4.474 1.00 95.00 116 ALA A O 1
ATOM 863 N N . SER A 1 117 ? 17.799 10.649 -4.180 1.00 96.50 117 SER A N 1
ATOM 864 C CA . SER A 1 117 ? 17.620 10.726 -2.729 1.00 96.50 117 SER A CA 1
ATOM 865 C C . SER A 1 117 ? 18.872 11.228 -2.006 1.00 96.50 117 SER A C 1
ATOM 867 O O . SER A 1 117 ? 18.747 11.962 -1.032 1.00 96.50 117 SER A O 1
ATOM 869 N N . VAL A 1 118 ? 20.071 10.928 -2.519 1.00 96.19 118 VAL A N 1
ATOM 870 C CA . VAL A 1 118 ? 21.345 11.423 -1.968 1.00 96.19 118 VAL A CA 1
ATOM 871 C C . VAL A 1 118 ? 21.461 12.941 -2.125 1.00 96.19 118 VAL A C 1
ATOM 873 O O . VAL A 1 118 ? 21.821 13.642 -1.179 1.00 96.19 118 VAL A O 1
ATOM 876 N N . ILE A 1 119 ? 21.129 13.463 -3.310 1.00 96.75 119 ILE A N 1
ATOM 877 C CA . ILE A 1 119 ? 21.168 14.904 -3.600 1.00 96.75 119 ILE A CA 1
ATOM 878 C C . ILE A 1 119 ? 20.092 15.636 -2.791 1.00 96.75 119 ILE A C 1
ATOM 880 O O . ILE A 1 119 ? 20.332 16.716 -2.240 1.00 96.75 119 ILE A O 1
ATOM 884 N N . TYR A 1 120 ? 18.903 15.049 -2.698 1.00 97.88 120 TYR A N 1
ATOM 885 C CA . TYR A 1 120 ? 17.790 15.627 -1.963 1.00 97.88 120 TYR A CA 1
ATOM 886 C C . TYR A 1 120 ? 18.000 15.606 -0.445 1.00 97.88 120 TYR A C 1
ATOM 888 O O . TYR A 1 120 ? 17.725 16.606 0.219 1.00 97.88 120 TYR A O 1
ATOM 896 N N . GLU A 1 121 ? 18.604 14.553 0.102 1.00 97.81 121 GLU A N 1
ATOM 897 C CA . GLU A 1 121 ? 19.041 14.533 1.499 1.00 97.81 121 GLU A CA 1
ATOM 898 C C . GLU A 1 121 ? 20.076 15.634 1.767 1.00 97.81 121 GLU A C 1
ATOM 900 O O . GLU A 1 121 ? 19.897 16.447 2.676 1.00 97.81 121 GLU A O 1
ATOM 905 N N . ALA A 1 122 ? 21.137 15.704 0.953 1.00 97.00 122 ALA A N 1
ATOM 906 C CA . ALA A 1 122 ? 22.220 16.672 1.136 1.00 97.00 122 ALA A CA 1
ATOM 907 C C . ALA A 1 122 ? 21.737 18.126 1.020 1.00 97.00 122 ALA A C 1
ATOM 909 O O . ALA A 1 122 ? 22.247 19.013 1.703 1.00 97.00 122 ALA A O 1
ATOM 910 N N . SER A 1 123 ? 20.732 18.369 0.177 1.00 97.56 123 SER A N 1
ATOM 911 C CA . SER A 1 123 ? 20.100 19.680 0.023 1.00 97.56 123 SER A CA 1
ATOM 912 C C . SER A 1 123 ? 18.905 19.905 0.962 1.00 97.56 123 SER A C 1
ATOM 914 O O . SER A 1 123 ? 18.343 20.997 0.964 1.00 97.56 123 SER A O 1
ATOM 916 N N . GLN A 1 124 ? 18.536 18.947 1.815 1.00 97.75 124 GLN A N 1
ATOM 917 C CA . GLN A 1 124 ? 17.410 19.041 2.755 1.00 97.75 124 GLN A CA 1
ATOM 918 C C . GLN A 1 124 ? 16.070 19.377 2.085 1.00 97.75 124 GLN A C 1
ATOM 920 O O . GLN A 1 124 ? 15.375 20.321 2.472 1.00 97.75 124 GLN A O 1
ATOM 925 N N . ILE A 1 125 ? 15.707 18.622 1.055 1.00 98.12 125 ILE A N 1
ATOM 926 C CA . ILE A 1 125 ? 14.395 18.699 0.407 1.00 98.12 125 ILE A CA 1
ATOM 927 C C . ILE A 1 125 ? 13.621 17.415 0.680 1.00 98.12 125 ILE A C 1
ATOM 929 O O . ILE A 1 125 ? 14.134 16.316 0.486 1.00 98.12 125 ILE A O 1
ATOM 933 N N . VAL A 1 126 ? 12.380 17.558 1.150 1.00 98.50 126 VAL A N 1
ATOM 934 C CA . VAL A 1 126 ? 11.515 16.407 1.426 1.00 98.50 126 VAL A CA 1
ATOM 935 C C . VAL A 1 126 ? 11.184 15.712 0.102 1.00 98.50 126 VAL A C 1
ATOM 937 O O . VAL A 1 126 ? 10.725 16.350 -0.843 1.00 98.50 126 VAL A O 1
ATOM 940 N N . PHE A 1 127 ? 11.421 14.410 0.026 1.00 98.50 127 PHE A N 1
ATOM 941 C CA . PHE A 1 127 ? 11.355 13.614 -1.194 1.00 98.50 127 PHE A CA 1
ATOM 942 C C . PHE A 1 127 ? 10.383 12.444 -1.027 1.00 98.50 127 PHE A C 1
ATOM 944 O O . PHE A 1 127 ? 10.580 11.592 -0.158 1.00 98.50 127 PHE A O 1
ATOM 951 N N . LEU A 1 128 ? 9.339 12.402 -1.861 1.00 97.88 128 LEU A N 1
ATOM 952 C CA . LEU A 1 128 ? 8.287 11.381 -1.843 1.00 97.88 128 LEU A CA 1
ATOM 953 C C . LEU A 1 128 ? 8.263 10.617 -3.185 1.00 97.88 128 LEU A C 1
ATOM 955 O O . LEU A 1 128 ? 7.423 10.908 -4.043 1.00 97.88 128 LEU A O 1
ATOM 959 N N . PRO A 1 129 ? 9.160 9.633 -3.391 1.00 94.56 129 PRO A N 1
ATOM 960 C CA . PRO A 1 129 ? 9.161 8.816 -4.600 1.00 94.56 129 PRO A CA 1
ATOM 961 C C . PRO A 1 129 ? 7.950 7.865 -4.638 1.00 94.56 129 PRO A C 1
ATOM 963 O O . PRO A 1 129 ? 7.745 7.101 -3.684 1.00 94.56 129 PRO A O 1
ATOM 966 N N . PRO A 1 130 ? 7.155 7.876 -5.729 1.00 89.75 130 PRO A N 1
ATOM 967 C CA . PRO A 1 130 ? 5.857 7.211 -5.768 1.00 89.75 130 PRO A CA 1
ATOM 968 C C . PRO A 1 130 ? 5.935 5.691 -5.938 1.00 89.75 130 PRO A C 1
ATOM 970 O O . PRO A 1 130 ? 5.148 4.994 -5.310 1.00 89.75 130 PRO A O 1
ATOM 973 N N . PHE A 1 131 ? 6.876 5.172 -6.740 1.00 86.69 131 PHE A N 1
ATOM 974 C CA . PHE A 1 131 ? 6.908 3.751 -7.146 1.00 86.69 131 PHE A CA 1
ATOM 975 C C . PHE A 1 131 ? 8.265 3.062 -6.949 1.00 86.69 131 PHE A C 1
ATOM 977 O O . PHE A 1 131 ? 8.442 1.906 -7.325 1.00 86.69 131 PHE A O 1
ATOM 984 N N . SER A 1 132 ? 9.243 3.741 -6.346 1.00 87.62 132 SER A N 1
ATOM 985 C CA . SER A 1 132 ? 10.576 3.166 -6.184 1.00 87.62 132 SER A CA 1
ATOM 986 C C . SER A 1 132 ? 10.560 2.037 -5.142 1.00 87.62 132 SER A C 1
ATOM 988 O O . SER A 1 132 ? 10.506 2.280 -3.934 1.00 87.62 132 SER A O 1
ATOM 990 N N . ALA A 1 133 ? 10.621 0.791 -5.621 1.00 85.69 133 ALA A N 1
ATOM 991 C CA . ALA A 1 133 ? 10.545 -0.430 -4.818 1.00 85.69 133 ALA A CA 1
ATOM 992 C C . ALA A 1 133 ? 11.921 -0.965 -4.362 1.00 85.69 133 ALA A C 1
ATOM 994 O O . ALA A 1 133 ? 11.993 -1.727 -3.393 1.00 85.69 133 ALA A O 1
ATOM 995 N N . GLY A 1 134 ? 13.027 -0.501 -4.953 1.00 86.38 134 GLY A N 1
ATOM 996 C CA . GLY A 1 134 ? 14.383 -0.946 -4.607 1.00 86.38 134 GLY A CA 1
ATOM 997 C C . GLY A 1 134 ? 14.739 -0.762 -3.125 1.00 86.38 134 GLY A C 1
ATOM 998 O O . GLY A 1 134 ? 14.456 0.277 -2.517 1.00 86.38 134 GLY A O 1
ATOM 999 N N . LYS A 1 135 ? 15.378 -1.765 -2.515 1.00 83.81 135 LYS A N 1
ATOM 1000 C CA . LYS A 1 135 ? 15.765 -1.777 -1.089 1.00 83.81 135 LYS A CA 1
ATOM 1001 C C . LYS A 1 135 ? 16.677 -0.618 -0.691 1.00 83.81 135 LYS A C 1
ATOM 1003 O O . LYS A 1 135 ? 16.649 -0.226 0.469 1.00 83.81 135 LYS A O 1
ATOM 1008 N N . GLY A 1 136 ? 17.488 -0.102 -1.616 1.00 86.94 136 GLY A N 1
ATOM 1009 C CA . GLY A 1 136 ? 18.474 0.947 -1.336 1.00 86.94 136 GLY A CA 1
ATOM 1010 C C . GLY A 1 136 ? 17.866 2.275 -0.884 1.00 86.94 136 GLY A C 1
ATOM 1011 O O . GLY A 1 136 ? 18.455 2.943 -0.044 1.00 86.94 136 GLY A O 1
ATOM 1012 N N . LEU A 1 137 ? 16.664 2.618 -1.359 1.00 91.56 137 LEU A N 1
ATOM 1013 C CA . LEU A 1 137 ? 16.081 3.956 -1.206 1.00 91.56 137 LEU A CA 1
ATOM 1014 C C . LEU A 1 137 ? 16.069 4.483 0.240 1.00 91.56 137 LEU A C 1
ATOM 1016 O O . LEU A 1 137 ? 16.404 5.639 0.472 1.00 91.56 137 LEU A O 1
ATOM 1020 N N . THR A 1 138 ? 15.712 3.629 1.197 1.00 92.12 138 THR A N 1
ATOM 1021 C CA . THR A 1 138 ? 15.501 3.964 2.618 1.00 92.12 138 THR A CA 1
ATOM 1022 C C . THR A 1 138 ? 16.578 3.359 3.528 1.00 92.12 138 THR A C 1
ATOM 1024 O O . THR A 1 138 ? 16.462 3.368 4.748 1.00 92.12 138 THR A O 1
ATOM 1027 N N . ARG A 1 139 ? 17.671 2.814 2.974 1.00 88.94 139 ARG A N 1
ATOM 1028 C CA . ARG A 1 139 ? 18.736 2.157 3.768 1.00 88.94 139 ARG A CA 1
ATOM 1029 C C . ARG A 1 139 ? 19.907 3.062 4.135 1.00 88.94 139 ARG A C 1
ATOM 1031 O O . ARG A 1 139 ? 20.825 2.614 4.813 1.00 88.94 139 ARG A O 1
ATOM 1038 N N . HIS A 1 140 ? 19.869 4.322 3.718 1.00 88.94 140 HIS A N 1
ATOM 1039 C CA . HIS A 1 140 ? 20.951 5.277 3.944 1.00 88.94 140 HIS A CA 1
ATOM 1040 C C . HIS A 1 140 ? 20.867 6.029 5.287 1.00 88.94 140 HIS A C 1
ATOM 1042 O O . HIS A 1 140 ? 21.795 6.758 5.620 1.00 88.94 140 HIS A O 1
ATOM 1048 N N . GLY A 1 141 ? 19.783 5.866 6.060 1.00 90.94 141 GLY A N 1
ATOM 1049 C CA . GLY A 1 141 ? 19.555 6.647 7.288 1.00 90.94 141 GLY A CA 1
ATOM 1050 C C . GLY A 1 141 ? 19.220 8.120 7.016 1.00 90.94 141 GLY A C 1
ATOM 1051 O O . GLY A 1 141 ? 19.509 8.988 7.837 1.00 90.94 141 GLY A O 1
ATOM 1052 N N . PHE A 1 142 ? 18.665 8.390 5.834 1.00 96.25 142 PHE A N 1
ATOM 1053 C CA . PHE A 1 142 ? 18.262 9.716 5.378 1.00 96.25 142 PHE A CA 1
ATOM 1054 C C . PHE A 1 142 ? 16.997 10.186 6.093 1.00 96.25 142 PHE A C 1
ATOM 1056 O O . PHE A 1 142 ? 16.109 9.387 6.382 1.00 96.25 142 PHE A O 1
ATOM 1063 N N . LYS A 1 143 ? 16.924 11.488 6.371 1.00 97.00 143 LYS A N 1
ATOM 1064 C CA . LYS A 1 143 ? 15.830 12.117 7.126 1.00 97.00 143 LYS A CA 1
ATOM 1065 C C . LYS A 1 143 ? 14.741 12.678 6.224 1.00 97.00 143 LYS A C 1
ATOM 1067 O O . LYS A 1 143 ? 13.619 12.897 6.670 1.00 97.00 143 LYS A O 1
ATOM 1072 N N . PHE A 1 144 ? 15.066 12.999 4.977 1.00 98.12 144 PHE A N 1
ATOM 1073 C CA . PHE A 1 144 ? 14.159 13.718 4.084 1.00 98.12 144 PHE A CA 1
ATOM 1074 C C . PHE A 1 144 ? 13.514 12.816 3.026 1.00 98.12 144 PHE A C 1
ATOM 1076 O O . PHE A 1 144 ? 12.849 13.326 2.131 1.00 98.12 144 PHE A O 1
ATOM 1083 N N . VAL A 1 145 ? 13.669 11.493 3.115 1.00 98.06 145 VAL A N 1
ATOM 1084 C CA . VAL A 1 145 ? 13.240 10.539 2.080 1.00 98.06 145 VAL A CA 1
ATOM 1085 C C . VAL A 1 145 ? 12.116 9.654 2.603 1.00 98.06 145 VAL A C 1
ATOM 1087 O O . VAL A 1 145 ? 12.314 8.944 3.578 1.00 98.06 145 VAL A O 1
ATOM 1090 N N . PHE A 1 146 ? 10.961 9.656 1.930 1.00 96.81 146 PHE A N 1
ATOM 1091 C CA . PHE A 1 146 ? 9.750 8.950 2.369 1.00 96.81 146 PHE A CA 1
ATOM 1092 C C . PHE A 1 146 ? 9.135 8.136 1.225 1.00 96.81 146 PHE A C 1
ATOM 1094 O O . PHE A 1 146 ? 8.413 8.670 0.376 1.00 96.81 146 PHE A O 1
ATOM 1101 N N . ARG A 1 147 ? 9.410 6.828 1.188 1.00 93.31 147 ARG A N 1
ATOM 1102 C CA . ARG A 1 147 ? 8.937 5.916 0.130 1.00 93.31 147 ARG A CA 1
ATOM 1103 C C . ARG A 1 147 ? 7.414 5.808 0.145 1.00 93.31 147 ARG A C 1
ATOM 1105 O O . ARG A 1 147 ? 6.863 5.441 1.166 1.00 93.31 147 ARG A O 1
ATOM 1112 N N . GLN A 1 148 ? 6.727 6.030 -0.973 1.00 90.44 148 GLN A N 1
ATOM 1113 C CA . GLN A 1 148 ? 5.255 6.013 -0.984 1.00 90.44 148 GLN A CA 1
ATOM 1114 C C . GLN A 1 148 ? 4.624 4.659 -1.341 1.00 90.44 148 GLN A C 1
ATOM 1116 O O . GLN A 1 148 ? 3.488 4.397 -0.949 1.00 90.44 148 GLN A O 1
ATOM 1121 N N . ALA A 1 149 ? 5.338 3.788 -2.054 1.00 84.12 149 ALA A N 1
ATOM 1122 C CA . ALA A 1 149 ? 4.894 2.430 -2.381 1.00 84.12 149 ALA A CA 1
ATOM 1123 C C . ALA A 1 149 ? 5.622 1.380 -1.527 1.00 84.12 149 ALA A C 1
ATOM 1125 O O . ALA A 1 149 ? 6.716 1.653 -1.044 1.00 84.12 149 ALA A O 1
ATOM 1126 N N . PRO A 1 150 ? 5.073 0.170 -1.334 1.00 83.69 150 PRO A N 1
ATOM 1127 C CA . PRO A 1 150 ? 5.797 -0.901 -0.650 1.00 83.69 150 PRO A CA 1
ATOM 1128 C C . PRO A 1 150 ? 7.129 -1.255 -1.345 1.00 83.69 150 PRO A C 1
ATOM 1130 O O . PRO A 1 150 ? 7.247 -1.190 -2.568 1.00 83.69 150 PRO A O 1
ATOM 1133 N N . SER A 1 151 ? 8.141 -1.666 -0.576 1.00 87.50 151 SER A N 1
ATOM 1134 C CA . SER A 1 151 ? 9.415 -2.143 -1.136 1.00 87.50 151 SER A CA 1
ATOM 1135 C C . SER A 1 151 ? 9.327 -3.535 -1.769 1.00 87.50 151 SER A C 1
ATOM 1137 O O . SER A 1 151 ? 8.465 -4.342 -1.422 1.00 87.50 151 SER A O 1
ATOM 1139 N N . ASN A 1 152 ? 10.315 -3.878 -2.603 1.00 87.94 152 ASN A N 1
ATOM 1140 C CA . ASN A 1 152 ? 10.510 -5.227 -3.146 1.00 87.94 152 ASN A CA 1
ATOM 1141 C C . ASN A 1 152 ? 10.580 -6.299 -2.054 1.00 87.94 152 ASN A C 1
ATOM 1143 O O . ASN A 1 152 ? 10.121 -7.415 -2.267 1.00 87.94 152 ASN A O 1
ATOM 1147 N N . SER A 1 153 ? 11.139 -5.979 -0.878 1.00 87.62 153 SER A N 1
ATOM 1148 C CA . SER A 1 153 ? 11.179 -6.934 0.242 1.00 87.62 153 SER A CA 1
ATOM 1149 C C . SER A 1 153 ? 9.768 -7.237 0.736 1.00 87.62 153 SER A C 1
ATOM 1151 O O . SER A 1 153 ? 9.398 -8.397 0.880 1.00 87.62 153 SER A O 1
ATOM 1153 N N . LEU A 1 154 ? 8.969 -6.188 0.951 1.00 87.69 154 LEU A N 1
ATOM 1154 C CA . LEU A 1 154 ? 7.593 -6.311 1.421 1.00 87.69 154 LEU A CA 1
ATOM 1155 C C . LEU A 1 154 ? 6.701 -6.992 0.370 1.00 87.69 154 LEU A C 1
ATOM 1157 O O . LEU A 1 154 ? 5.888 -7.848 0.718 1.00 87.69 154 LEU A O 1
ATOM 1161 N N . MET A 1 155 ? 6.891 -6.667 -0.912 1.00 91.31 155 MET A N 1
ATOM 1162 C CA . MET A 1 155 ? 6.227 -7.342 -2.029 1.00 91.31 155 MET A CA 1
ATOM 1163 C C . MET A 1 155 ? 6.577 -8.834 -2.058 1.00 91.31 155 MET A C 1
ATOM 1165 O O . MET A 1 155 ? 5.681 -9.674 -2.061 1.00 91.31 155 MET A O 1
ATOM 1169 N N . ALA A 1 156 ? 7.866 -9.174 -2.011 1.00 94.31 156 ALA A N 1
ATOM 1170 C CA . ALA A 1 156 ? 8.345 -10.551 -2.025 1.00 94.31 156 ALA A CA 1
ATOM 1171 C C . ALA A 1 156 ? 7.813 -11.379 -0.846 1.00 94.31 156 ALA A C 1
ATOM 1173 O O . ALA A 1 156 ? 7.387 -12.518 -1.039 1.00 94.31 156 ALA A O 1
ATOM 1174 N N . GLU A 1 157 ? 7.783 -10.813 0.363 1.00 92.25 157 GLU A N 1
ATOM 1175 C CA . GLU A 1 157 ? 7.208 -11.485 1.530 1.00 92.25 157 GLU A CA 1
ATOM 1176 C C . GLU A 1 157 ? 5.709 -11.769 1.374 1.00 92.25 157 GLU A C 1
ATOM 1178 O O . GLU A 1 157 ? 5.247 -12.838 1.785 1.00 92.25 157 GLU A O 1
ATOM 1183 N N . GLN A 1 158 ? 4.954 -10.832 0.793 1.00 92.62 158 GLN A N 1
ATOM 1184 C CA . GLN A 1 158 ? 3.524 -11.004 0.533 1.00 92.62 158 GLN A CA 1
ATOM 1185 C C . GLN A 1 158 ? 3.277 -12.026 -0.580 1.00 92.62 158 GLN A C 1
ATOM 1187 O O . GLN A 1 158 ? 2.457 -12.921 -0.388 1.00 92.62 158 GLN A O 1
ATOM 1192 N N . ILE A 1 159 ? 4.030 -11.975 -1.686 1.00 96.00 159 ILE A N 1
ATOM 1193 C CA . ILE A 1 159 ? 3.949 -12.976 -2.763 1.00 96.00 159 ILE A CA 1
ATOM 1194 C C . ILE A 1 159 ? 4.254 -14.372 -2.207 1.00 96.00 159 ILE A C 1
ATOM 1196 O O . ILE A 1 159 ? 3.488 -15.301 -2.445 1.00 96.00 159 ILE A O 1
ATOM 1200 N N . ALA A 1 160 ? 5.328 -14.531 -1.427 1.00 96.38 160 ALA A N 1
ATOM 1201 C CA . ALA A 1 160 ? 5.678 -15.816 -0.820 1.00 96.38 160 ALA A CA 1
ATOM 1202 C C . ALA A 1 160 ? 4.600 -16.310 0.160 1.00 96.38 160 ALA A C 1
ATOM 1204 O O . ALA A 1 160 ? 4.344 -17.510 0.248 1.00 96.38 160 ALA A O 1
ATOM 1205 N N . SER A 1 161 ? 3.939 -15.399 0.880 1.00 92.94 161 SER A N 1
ATOM 1206 C CA . SER A 1 161 ? 2.803 -15.742 1.740 1.00 92.94 161 SER A CA 1
ATOM 1207 C C . SER A 1 161 ? 1.595 -16.238 0.942 1.00 92.94 161 SER A C 1
ATOM 1209 O O . SER A 1 161 ? 0.968 -17.215 1.344 1.00 92.94 161 SER A O 1
ATOM 1211 N N . VAL A 1 162 ? 1.278 -15.593 -0.183 1.00 92.69 162 VAL A N 1
ATOM 1212 C CA . VAL A 1 162 ? 0.198 -16.020 -1.086 1.00 92.69 162 VAL A CA 1
ATOM 1213 C C . VAL A 1 162 ? 0.536 -17.362 -1.728 1.00 92.69 162 VAL A C 1
ATOM 1215 O O . VAL A 1 162 ? -0.305 -18.255 -1.743 1.00 92.69 162 VAL A O 1
ATOM 1218 N N . ALA A 1 163 ? 1.773 -17.545 -2.194 1.00 94.00 163 ALA A N 1
ATOM 1219 C CA . ALA A 1 163 ? 2.225 -18.805 -2.775 1.00 94.00 163 ALA A CA 1
ATOM 1220 C C . ALA A 1 163 ? 2.089 -19.972 -1.782 1.00 94.00 163 ALA A C 1
ATOM 1222 O O . ALA A 1 163 ? 1.537 -21.015 -2.129 1.00 94.00 163 ALA A O 1
ATOM 1223 N N . GLN A 1 164 ? 2.495 -19.766 -0.523 1.00 91.62 164 GLN A N 1
ATOM 1224 C CA . GLN A 1 164 ? 2.319 -20.750 0.547 1.00 91.62 164 GLN A CA 1
ATOM 1225 C C . GLN A 1 164 ? 0.837 -21.044 0.824 1.00 91.62 164 GLN A C 1
ATOM 1227 O O . GLN A 1 164 ? 0.461 -22.205 0.985 1.00 91.62 164 GLN A O 1
ATOM 1232 N N . LEU A 1 165 ? -0.016 -20.014 0.863 1.00 86.94 165 LEU A N 1
ATOM 1233 C CA . LEU A 1 165 ? -1.458 -20.173 1.076 1.00 86.94 165 LEU A CA 1
ATOM 1234 C C . LEU A 1 165 ? -2.105 -21.023 -0.027 1.00 86.94 165 LEU A C 1
ATOM 1236 O O . LEU A 1 165 ? -2.881 -21.931 0.277 1.00 86.94 165 LEU A O 1
ATOM 1240 N N . LEU A 1 166 ? -1.737 -20.761 -1.285 1.00 88.06 166 LEU A N 1
ATOM 1241 C CA . LEU A 1 166 ? -2.157 -21.522 -2.469 1.00 88.06 166 LEU A CA 1
ATOM 1242 C C . LEU A 1 166 ? -1.520 -22.924 -2.533 1.00 88.06 166 LEU A C 1
ATOM 1244 O O . LEU A 1 166 ? -1.904 -23.755 -3.355 1.00 88.06 166 LEU A O 1
ATOM 1248 N N . GLY A 1 167 ? -0.575 -23.211 -1.635 1.00 88.31 167 GLY A N 1
ATOM 1249 C CA . GLY A 1 167 ? 0.079 -24.502 -1.497 1.00 88.31 167 GLY A CA 1
ATOM 1250 C C . GLY A 1 167 ? 1.161 -24.759 -2.540 1.00 88.31 167 GLY A C 1
ATOM 1251 O O . GLY A 1 167 ? 1.413 -25.920 -2.840 1.00 88.31 167 GLY A O 1
ATOM 1252 N N . PHE A 1 168 ? 1.775 -23.744 -3.136 1.00 92.00 168 PHE A N 1
ATOM 1253 C CA . PHE A 1 168 ? 2.927 -23.970 -4.010 1.00 92.00 168 PHE A CA 1
ATOM 1254 C C . PHE A 1 168 ? 4.147 -24.368 -3.175 1.00 92.00 168 PHE A C 1
ATOM 1256 O O . PHE A 1 168 ? 4.430 -23.755 -2.149 1.00 92.00 168 PHE A O 1
ATOM 1263 N N . GLU A 1 169 ? 4.858 -25.409 -3.599 1.00 91.31 169 GLU A N 1
ATOM 1264 C CA . GLU A 1 169 ? 5.995 -25.976 -2.864 1.00 91.31 169 GLU A CA 1
ATOM 1265 C C . GLU A 1 169 ? 7.233 -26.138 -3.748 1.00 91.31 169 GLU A C 1
ATOM 1267 O O . GLU A 1 169 ? 8.353 -26.101 -3.237 1.00 91.31 169 GLU A O 1
ATOM 1272 N N . ARG A 1 170 ? 7.063 -26.321 -5.064 1.00 94.25 170 ARG A N 1
ATOM 1273 C CA . ARG A 1 170 ? 8.142 -26.606 -6.019 1.00 94.25 170 ARG A CA 1
ATOM 1274 C C . ARG A 1 170 ? 8.184 -25.528 -7.084 1.00 94.25 170 ARG A C 1
ATOM 1276 O O . ARG A 1 170 ? 7.528 -25.624 -8.118 1.00 94.25 170 ARG A O 1
ATOM 1283 N N . ILE A 1 171 ? 9.019 -24.529 -6.854 1.00 97.50 171 ILE A N 1
ATOM 1284 C CA . ILE A 1 171 ? 9.032 -23.301 -7.640 1.00 97.50 171 ILE A CA 1
ATOM 1285 C C . ILE A 1 171 ? 10.121 -23.349 -8.719 1.00 97.50 171 ILE A C 1
ATOM 1287 O O . ILE A 1 171 ? 11.237 -23.833 -8.492 1.00 97.50 171 ILE A O 1
ATOM 1291 N N . ALA A 1 172 ? 9.816 -22.803 -9.896 1.00 98.19 172 ALA A N 1
ATOM 1292 C CA . ALA A 1 172 ? 10.821 -22.329 -10.842 1.00 98.19 172 ALA A CA 1
ATOM 1293 C C . ALA A 1 172 ? 11.028 -20.823 -10.694 1.00 98.19 172 ALA A C 1
ATOM 1295 O O . ALA A 1 172 ? 10.078 -20.065 -10.830 1.00 98.19 172 ALA A O 1
ATOM 1296 N N . LEU A 1 173 ? 12.263 -20.384 -10.468 1.00 98.38 173 LEU A N 1
ATOM 1297 C CA . LEU A 1 173 ? 12.630 -18.974 -10.368 1.00 98.38 173 LEU A CA 1
ATOM 1298 C C . LEU A 1 173 ? 13.312 -18.501 -11.653 1.00 98.38 173 LEU A C 1
ATOM 1300 O O . LEU A 1 173 ? 14.452 -18.884 -11.936 1.00 98.38 173 LEU A O 1
ATOM 1304 N N . LEU A 1 174 ? 12.628 -17.657 -12.419 1.00 98.12 174 LEU A N 1
ATOM 1305 C CA . LEU A 1 174 ? 13.135 -17.047 -13.644 1.00 98.12 174 LEU A CA 1
ATOM 1306 C C . LEU A 1 174 ? 13.282 -15.543 -13.438 1.00 98.12 174 LEU A C 1
ATOM 1308 O O . LEU A 1 174 ? 12.346 -14.890 -12.983 1.00 98.12 174 LEU A O 1
ATOM 1312 N N . TYR A 1 175 ? 14.438 -14.978 -13.775 1.00 97.62 175 TYR A N 1
ATOM 1313 C CA . TYR A 1 175 ? 14.652 -13.544 -13.586 1.00 97.62 175 TYR A CA 1
ATOM 1314 C C . TYR A 1 175 ? 15.524 -12.903 -14.662 1.00 97.62 175 TYR A C 1
ATOM 1316 O O . TYR A 1 175 ? 16.488 -13.506 -15.138 1.00 97.62 175 TYR A O 1
ATOM 1324 N N . ALA A 1 176 ? 15.208 -11.665 -15.031 1.00 96.00 176 ALA A N 1
ATOM 1325 C CA . ALA A 1 176 ? 16.058 -10.880 -15.914 1.00 96.00 176 ALA A CA 1
ATOM 1326 C C . ALA A 1 176 ? 17.351 -10.442 -15.194 1.00 96.00 176 ALA A C 1
ATOM 1328 O O . ALA A 1 176 ? 17.394 -10.311 -13.970 1.00 96.00 176 ALA A O 1
ATOM 1329 N N . LEU A 1 177 ? 18.439 -10.258 -15.946 1.00 93.56 177 LEU A N 1
ATOM 1330 C CA . LEU A 1 177 ? 19.771 -9.948 -15.403 1.00 93.56 177 LEU A CA 1
ATOM 1331 C C . LEU A 1 177 ? 19.925 -8.529 -14.834 1.00 93.56 177 LEU A C 1
ATOM 1333 O O . LEU A 1 177 ? 20.935 -8.257 -14.177 1.00 93.56 177 LEU A O 1
ATOM 1337 N N . ASP A 1 178 ? 18.962 -7.637 -15.061 1.00 89.06 178 ASP A N 1
ATOM 1338 C CA . ASP A 1 178 ? 18.996 -6.292 -14.500 1.00 89.06 178 ASP A CA 1
ATOM 1339 C C . ASP A 1 178 ? 18.880 -6.311 -12.963 1.00 89.06 178 ASP A C 1
ATOM 1341 O O . ASP A 1 178 ? 18.423 -7.275 -12.339 1.00 89.06 178 ASP A O 1
ATOM 1345 N N . ASN A 1 179 ? 19.352 -5.238 -12.329 1.00 84.75 179 ASN A N 1
ATOM 1346 C CA . ASN A 1 179 ? 19.454 -5.178 -10.874 1.00 84.75 179 ASN A CA 1
ATOM 1347 C C . ASN A 1 179 ? 18.089 -5.252 -10.179 1.00 84.75 179 ASN A C 1
ATOM 1349 O O . ASN A 1 179 ? 18.002 -5.861 -9.114 1.00 84.75 179 ASN A O 1
ATOM 1353 N N . GLN A 1 180 ? 17.041 -4.664 -10.762 1.00 83.94 180 GLN A N 1
ATOM 1354 C CA . GLN A 1 180 ? 15.717 -4.617 -10.144 1.00 83.94 180 GLN A CA 1
ATOM 1355 C C . GLN A 1 180 ? 15.081 -6.011 -10.135 1.00 83.94 180 GLN A C 1
ATOM 1357 O O . GLN A 1 180 ? 14.666 -6.496 -9.080 1.00 83.94 180 GLN A O 1
ATOM 1362 N N . SER A 1 181 ? 15.096 -6.687 -11.283 1.00 91.44 181 SER A N 1
ATOM 1363 C CA . SER A 1 181 ? 14.608 -8.059 -11.441 1.00 91.44 181 SER A CA 1
ATOM 1364 C C . SER A 1 181 ? 15.344 -9.039 -10.531 1.00 91.44 181 SER A C 1
ATOM 1366 O O . SER A 1 181 ? 14.723 -9.850 -9.841 1.00 91.44 181 SER A O 1
ATOM 1368 N N . ARG A 1 182 ? 16.677 -8.930 -10.458 1.00 92.62 182 ARG A N 1
ATOM 1369 C CA . ARG A 1 182 ? 17.504 -9.736 -9.548 1.00 92.62 182 ARG A CA 1
ATOM 1370 C C . ARG A 1 182 ? 17.172 -9.493 -8.081 1.00 92.62 182 ARG A C 1
ATOM 1372 O O . ARG A 1 182 ? 17.087 -10.450 -7.315 1.00 92.62 182 ARG A O 1
ATOM 1379 N N . GLU A 1 183 ? 17.008 -8.235 -7.679 1.00 91.38 183 GLU A N 1
ATOM 1380 C CA . GLU A 1 183 ? 16.689 -7.889 -6.293 1.00 91.38 183 GLU A CA 1
ATOM 1381 C C . GLU A 1 183 ? 15.338 -8.480 -5.871 1.00 91.38 183 GLU A C 1
ATOM 1383 O O . GLU A 1 183 ? 15.244 -9.074 -4.793 1.00 91.38 183 GLU A O 1
ATOM 1388 N N . LEU A 1 184 ? 14.309 -8.369 -6.717 1.00 93.75 184 LEU A N 1
ATOM 1389 C CA . LEU A 1 184 ? 12.997 -8.960 -6.453 1.00 93.75 184 LEU A CA 1
ATOM 1390 C C . LEU A 1 184 ? 13.071 -10.492 -6.411 1.00 93.75 184 LEU A C 1
ATOM 1392 O O . LEU A 1 184 ? 12.567 -11.096 -5.464 1.00 93.75 184 LEU A O 1
ATOM 1396 N N . ALA A 1 185 ? 13.748 -11.113 -7.381 1.00 96.56 185 ALA A N 1
ATOM 1397 C CA . ALA A 1 185 ? 13.930 -12.562 -7.450 1.00 96.56 185 ALA A CA 1
ATOM 1398 C C . ALA A 1 185 ? 14.573 -13.130 -6.181 1.00 96.56 185 ALA A C 1
ATOM 1400 O O . ALA A 1 185 ? 14.065 -14.094 -5.615 1.00 96.56 185 ALA A O 1
ATOM 1401 N N . PHE A 1 186 ? 15.660 -12.516 -5.709 1.00 95.81 186 PHE A N 1
ATOM 1402 C CA . PHE A 1 186 ? 16.367 -12.984 -4.513 1.00 95.81 186 PHE A CA 1
ATOM 1403 C C . PHE A 1 186 ? 15.567 -12.706 -3.239 1.00 95.81 186 PHE A C 1
ATOM 1405 O O . PHE A 1 186 ? 15.532 -13.537 -2.342 1.00 95.81 186 PHE A O 1
ATOM 1412 N N . SER A 1 187 ? 14.850 -11.580 -3.180 1.00 95.69 187 SER A N 1
ATOM 1413 C CA . SER A 1 187 ? 13.946 -11.297 -2.057 1.00 95.69 187 SER A CA 1
ATOM 1414 C C . SER A 1 187 ? 12.822 -12.325 -1.956 1.00 95.69 187 SER A C 1
ATOM 1416 O O . SER A 1 187 ? 12.458 -12.730 -0.854 1.00 95.69 187 SER A O 1
ATOM 1418 N N . PHE A 1 188 ? 12.269 -12.741 -3.098 1.00 97.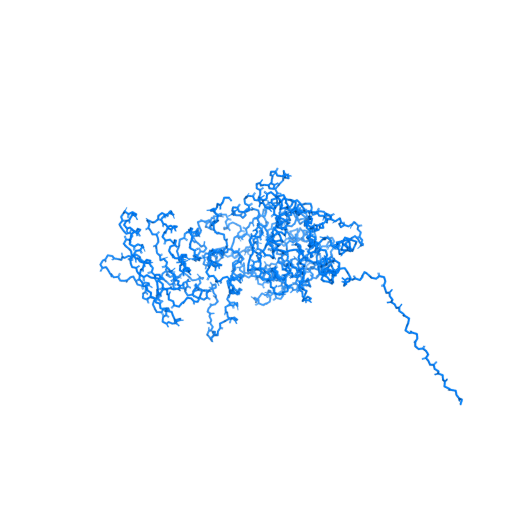69 188 PHE A N 1
ATOM 1419 C CA . PHE A 1 188 ? 11.257 -13.788 -3.157 1.00 97.69 188 PHE A CA 1
ATOM 1420 C C . PHE A 1 188 ? 11.843 -15.154 -2.791 1.00 97.69 188 PHE A C 1
ATOM 1422 O O . PHE A 1 188 ? 11.233 -15.868 -2.002 1.00 97.69 188 PHE A O 1
ATOM 1429 N N . GLU A 1 189 ? 13.033 -15.488 -3.299 1.00 97.75 189 GLU A N 1
ATOM 1430 C CA . GLU A 1 189 ? 13.774 -16.704 -2.939 1.00 97.75 189 GLU A CA 1
ATOM 1431 C C . GLU A 1 189 ? 13.956 -16.822 -1.419 1.00 97.75 189 GLU A C 1
ATOM 1433 O O . GLU A 1 189 ? 13.515 -17.808 -0.826 1.00 97.75 189 GLU A O 1
ATOM 1438 N N . ASP A 1 190 ? 14.486 -15.780 -0.774 1.00 96.75 190 ASP A N 1
ATOM 1439 C CA . ASP A 1 190 ? 14.672 -15.726 0.681 1.00 96.75 190 ASP A CA 1
ATOM 1440 C C . ASP A 1 190 ? 13.338 -15.881 1.433 1.00 96.75 190 ASP A C 1
ATOM 1442 O O . ASP A 1 190 ? 13.211 -16.693 2.356 1.00 96.75 190 ASP A O 1
ATOM 1446 N N . ALA A 1 191 ? 12.312 -15.125 1.026 1.00 96.06 191 ALA A N 1
ATOM 1447 C CA . ALA A 1 191 ? 11.000 -15.148 1.668 1.00 96.06 191 ALA A CA 1
ATOM 1448 C C . ALA A 1 191 ? 10.272 -16.491 1.500 1.00 96.06 191 ALA A C 1
ATOM 1450 O O . ALA A 1 191 ? 9.490 -16.876 2.380 1.00 96.06 191 ALA A O 1
ATOM 1451 N N . ALA A 1 192 ? 10.507 -17.184 0.385 1.00 97.00 192 ALA A N 1
ATOM 1452 C CA . ALA A 1 192 ? 9.916 -18.477 0.088 1.00 97.00 192 ALA A CA 1
ATOM 1453 C C . ALA A 1 192 ? 10.614 -19.614 0.847 1.00 97.00 192 ALA A C 1
ATOM 1455 O O . ALA A 1 192 ? 9.935 -20.444 1.460 1.00 97.00 192 ALA A O 1
ATOM 1456 N N . LEU A 1 193 ? 11.951 -19.604 0.897 1.00 96.62 193 LEU A N 1
ATOM 1457 C CA . LEU A 1 193 ? 12.742 -20.551 1.692 1.00 96.62 193 LEU A CA 1
ATOM 1458 C C . LEU A 1 193 ? 12.404 -20.449 3.184 1.00 96.62 193 LEU A C 1
ATOM 1460 O O . LEU A 1 193 ? 12.193 -21.469 3.839 1.00 96.62 193 LEU A O 1
ATOM 1464 N N . ALA A 1 194 ? 12.249 -19.229 3.713 1.00 94.19 194 ALA A N 1
ATOM 1465 C CA . ALA A 1 194 ? 11.824 -18.999 5.098 1.00 94.19 194 ALA A CA 1
ATOM 1466 C C . ALA A 1 194 ? 10.426 -19.572 5.420 1.00 94.19 194 ALA A C 1
ATOM 1468 O O . ALA A 1 194 ? 10.075 -19.739 6.587 1.00 94.19 194 ALA A O 1
ATOM 1469 N N . ARG A 1 195 ? 9.625 -19.877 4.392 1.00 92.62 195 ARG A N 1
ATOM 1470 C CA . ARG A 1 195 ? 8.290 -20.490 4.486 1.00 92.62 195 ARG A CA 1
ATOM 1471 C C . ARG A 1 195 ? 8.283 -21.987 4.156 1.00 92.62 195 ARG A C 1
ATOM 1473 O O . ARG A 1 195 ? 7.209 -22.583 4.103 1.00 92.62 195 ARG A O 1
ATOM 1480 N N . GLY A 1 196 ? 9.455 -22.592 3.958 1.00 94.38 196 GLY A N 1
ATOM 1481 C CA . GLY A 1 196 ? 9.611 -24.020 3.679 1.00 94.38 196 GLY A CA 1
ATOM 1482 C C . GLY A 1 196 ? 9.321 -24.431 2.233 1.00 94.38 196 GLY A C 1
ATOM 1483 O O . GLY A 1 196 ? 9.232 -25.625 1.963 1.00 94.38 196 GLY A O 1
ATOM 1484 N N . MET A 1 197 ? 9.176 -23.480 1.306 1.00 95.88 197 MET A N 1
ATOM 1485 C CA . MET A 1 197 ? 9.036 -23.781 -0.124 1.00 95.88 197 MET A CA 1
ATOM 1486 C C . MET A 1 197 ? 10.409 -24.057 -0.753 1.00 95.88 197 MET A C 1
ATOM 1488 O O . MET A 1 197 ? 11.422 -23.510 -0.316 1.00 95.88 197 MET A O 1
ATOM 1492 N N . GLY A 1 198 ? 10.452 -24.897 -1.789 1.00 96.25 198 GLY A N 1
ATOM 1493 C CA . GLY A 1 198 ? 11.674 -25.303 -2.481 1.00 96.25 198 GLY A CA 1
ATOM 1494 C C . GLY A 1 198 ? 11.751 -24.820 -3.931 1.00 96.25 198 GLY A C 1
ATOM 1495 O O . GLY A 1 198 ? 10.741 -24.593 -4.595 1.00 96.25 198 GLY A O 1
ATOM 1496 N N . PHE A 1 199 ? 12.975 -24.723 -4.455 1.00 96.94 199 PHE A N 1
ATOM 1497 C CA . PHE A 1 199 ? 13.246 -24.331 -5.840 1.00 96.94 199 PHE A CA 1
ATOM 1498 C C . PHE A 1 199 ? 13.776 -25.522 -6.642 1.00 96.94 199 PHE A C 1
ATOM 1500 O O . PHE A 1 199 ? 14.857 -26.037 -6.367 1.00 96.94 199 PHE A O 1
ATOM 1507 N N . SER A 1 200 ? 13.021 -25.961 -7.652 1.00 95.88 200 SER A N 1
ATOM 1508 C CA . SER A 1 200 ? 13.422 -27.072 -8.542 1.00 95.88 200 SER A CA 1
ATOM 1509 C C . SER A 1 200 ? 14.126 -26.583 -9.808 1.00 95.88 200 SER A C 1
ATOM 1511 O O . SER A 1 200 ? 14.799 -27.346 -10.506 1.00 95.88 200 SER A O 1
ATOM 1513 N N . TYR A 1 201 ? 13.979 -25.295 -10.114 1.00 96.75 201 TYR A N 1
ATOM 1514 C CA . TYR A 1 201 ? 14.630 -24.650 -11.240 1.00 96.75 201 TYR A CA 1
ATOM 1515 C C . TYR A 1 201 ? 14.925 -23.194 -10.908 1.00 96.75 201 TYR A C 1
ATOM 1517 O O . TYR A 1 201 ? 14.103 -22.509 -10.308 1.00 96.75 201 TYR A O 1
ATOM 1525 N N . ARG A 1 202 ? 16.097 -22.714 -11.315 1.00 96.75 202 ARG A N 1
ATOM 1526 C CA . ARG A 1 202 ? 16.502 -21.321 -11.131 1.00 96.75 202 ARG A CA 1
ATOM 1527 C C . ARG A 1 202 ? 17.390 -20.897 -12.280 1.00 96.75 202 ARG A C 1
ATOM 1529 O O . ARG A 1 202 ? 18.450 -21.503 -12.471 1.00 96.75 202 ARG A O 1
ATOM 1536 N N . ARG A 1 203 ? 16.988 -19.885 -13.043 1.00 96.69 203 ARG A N 1
ATOM 1537 C CA . ARG A 1 203 ? 17.777 -19.358 -14.163 1.00 96.69 203 ARG A CA 1
ATOM 1538 C C . ARG A 1 203 ? 17.567 -17.867 -14.346 1.00 96.69 203 ARG A C 1
ATOM 1540 O O . ARG A 1 203 ? 16.450 -17.370 -14.257 1.00 96.69 203 ARG A O 1
ATOM 1547 N N . SER A 1 204 ? 18.656 -17.191 -14.679 1.00 96.25 204 SER A N 1
ATOM 1548 C CA . SER A 1 204 ? 18.598 -15.847 -15.223 1.00 96.25 204 SER A CA 1
ATOM 1549 C C . SER A 1 204 ? 18.413 -15.868 -16.740 1.00 96.25 204 SER A C 1
ATOM 1551 O O . SER A 1 204 ? 18.752 -16.847 -17.412 1.00 96.25 204 SER A O 1
ATOM 1553 N N . PHE A 1 205 ? 17.928 -14.762 -17.291 1.00 95.25 205 PHE A N 1
ATOM 1554 C CA . PHE A 1 205 ? 17.911 -14.501 -18.726 1.00 95.25 205 PHE A CA 1
ATOM 1555 C C . PHE A 1 205 ? 18.205 -13.026 -19.014 1.00 95.25 205 PHE A C 1
ATOM 1557 O O . PHE A 1 205 ? 18.117 -12.172 -18.135 1.00 95.25 205 PHE A O 1
ATOM 1564 N N . SER A 1 206 ? 18.601 -12.724 -20.247 1.00 91.50 206 SER A N 1
ATOM 1565 C CA . SER A 1 206 ? 18.813 -11.341 -20.674 1.00 91.50 206 SER A CA 1
ATOM 1566 C C . SER A 1 206 ? 17.485 -10.697 -21.076 1.00 91.50 206 SER A C 1
ATOM 1568 O O . SER A 1 206 ? 16.667 -11.356 -21.717 1.00 91.50 206 SER A O 1
ATOM 1570 N N . ALA A 1 207 ? 17.259 -9.435 -20.703 1.00 80.69 207 ALA A N 1
ATOM 1571 C CA . ALA A 1 207 ? 16.005 -8.731 -20.994 1.00 80.69 207 ALA A CA 1
ATOM 1572 C C . ALA A 1 207 ? 15.792 -8.497 -22.504 1.00 80.69 207 ALA A C 1
ATOM 1574 O O . ALA A 1 207 ? 14.669 -8.537 -22.989 1.00 80.69 207 ALA A O 1
ATOM 1575 N N . ASP A 1 208 ? 16.876 -8.354 -23.272 1.00 84.56 208 ASP A N 1
ATOM 1576 C CA . ASP A 1 208 ? 16.851 -8.225 -24.738 1.00 84.56 208 ASP A CA 1
ATOM 1577 C C . ASP A 1 208 ? 16.522 -9.540 -25.472 1.00 84.56 208 ASP A C 1
ATOM 1579 O O . ASP A 1 208 ? 16.271 -9.548 -26.680 1.00 84.56 208 ASP A O 1
ATOM 1583 N N . ARG A 1 209 ? 16.490 -10.669 -24.754 1.00 84.12 209 ARG A N 1
ATOM 1584 C CA . ARG A 1 209 ? 16.213 -11.981 -25.334 1.00 84.12 209 ARG A CA 1
ATOM 1585 C C . ARG A 1 209 ? 14.763 -12.057 -25.817 1.00 84.12 209 ARG A C 1
ATOM 1587 O O . ARG A 1 209 ? 13.819 -11.724 -25.105 1.00 84.12 209 ARG A O 1
ATOM 1594 N N . SER A 1 210 ? 14.573 -12.559 -27.032 1.00 86.50 210 SER A N 1
ATOM 1595 C CA . SER A 1 210 ? 13.249 -12.760 -27.634 1.00 86.50 210 SER A CA 1
ATOM 1596 C C . SER A 1 210 ? 12.794 -14.218 -27.674 1.00 86.50 210 SER A C 1
ATOM 1598 O O . SER A 1 210 ? 11.602 -14.471 -27.814 1.00 86.50 210 SER A O 1
ATOM 1600 N N . ASP A 1 211 ? 13.705 -15.175 -27.508 1.00 91.50 211 ASP A N 1
ATOM 1601 C CA . ASP A 1 211 ? 13.419 -16.610 -27.591 1.00 91.50 211 ASP A CA 1
ATOM 1602 C C . ASP A 1 211 ? 13.839 -17.335 -26.313 1.00 91.50 211 ASP A C 1
ATOM 1604 O O . ASP A 1 211 ? 15.030 -17.496 -26.051 1.00 91.50 211 ASP A O 1
ATOM 1608 N N . TYR A 1 212 ? 12.873 -17.799 -25.529 1.00 94.56 212 TYR A N 1
ATOM 1609 C CA . TYR A 1 212 ? 13.073 -18.477 -24.251 1.00 94.56 212 TYR A CA 1
ATOM 1610 C C . TYR A 1 212 ? 12.913 -20.003 -24.339 1.00 94.56 212 TYR A C 1
ATOM 1612 O O . TYR A 1 212 ? 12.981 -20.672 -23.306 1.00 94.56 212 TYR A O 1
ATOM 1620 N N . ARG A 1 213 ? 12.743 -20.582 -25.538 1.00 92.75 213 ARG A N 1
ATOM 1621 C CA . ARG A 1 213 ? 12.408 -22.009 -25.721 1.00 92.75 213 ARG A CA 1
ATOM 1622 C C . ARG A 1 213 ? 13.388 -22.967 -25.048 1.00 92.75 213 ARG A C 1
ATOM 1624 O O . ARG A 1 213 ? 12.953 -23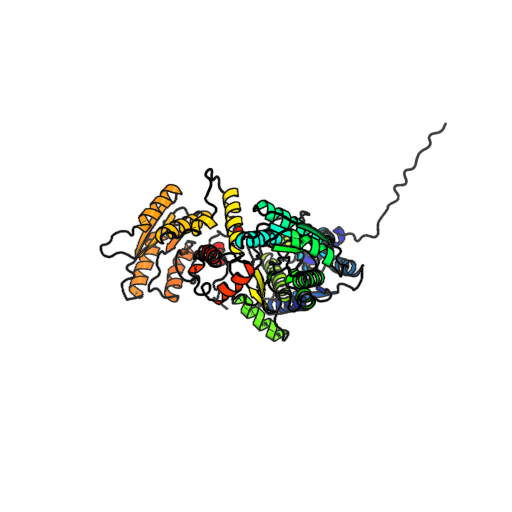.927 -24.420 1.00 92.75 213 ARG A O 1
ATOM 1631 N N . ASP A 1 214 ? 14.691 -22.698 -25.092 1.00 92.19 214 ASP A N 1
ATOM 1632 C CA . ASP A 1 214 ? 15.689 -23.554 -24.425 1.00 92.19 214 ASP A CA 1
ATOM 1633 C C . ASP A 1 214 ? 15.533 -23.560 -22.900 1.00 92.19 214 ASP A C 1
ATOM 1635 O O . ASP A 1 214 ? 15.665 -24.596 -22.246 1.00 92.19 214 ASP A O 1
ATOM 1639 N N . LEU A 1 215 ? 15.250 -22.386 -22.327 1.00 93.62 215 LEU A N 1
ATOM 1640 C CA . LEU A 1 215 ? 15.029 -22.222 -20.894 1.00 93.62 215 LEU A CA 1
ATOM 1641 C C . LEU A 1 215 ? 13.732 -22.928 -20.479 1.00 93.62 215 LEU A C 1
ATOM 1643 O O . LEU A 1 215 ? 13.705 -23.625 -19.467 1.00 93.62 215 LEU A O 1
ATOM 1647 N N . ILE A 1 216 ? 12.680 -22.800 -21.288 1.00 95.19 216 ILE A N 1
ATOM 1648 C CA . ILE A 1 216 ? 11.380 -23.432 -21.043 1.00 95.19 216 ILE A CA 1
ATOM 1649 C C . ILE A 1 216 ? 11.470 -24.956 -21.207 1.00 95.19 216 ILE A C 1
ATOM 1651 O O . ILE A 1 216 ? 10.920 -25.693 -20.396 1.00 95.19 216 ILE A O 1
ATOM 1655 N N . THR A 1 217 ? 12.224 -25.458 -22.186 1.00 94.31 217 THR A N 1
ATOM 1656 C CA . THR A 1 217 ? 12.442 -26.905 -22.372 1.00 94.31 217 THR A CA 1
ATOM 1657 C C . THR A 1 217 ? 13.059 -27.524 -21.118 1.00 94.31 217 THR A C 1
ATOM 1659 O O . THR A 1 217 ? 12.589 -28.543 -20.626 1.00 94.31 217 THR A O 1
ATOM 1662 N N . GLN A 1 218 ? 14.064 -26.867 -20.534 1.00 92.94 218 GLN A N 1
ATOM 1663 C CA . GLN A 1 218 ? 14.683 -27.323 -19.286 1.00 92.94 218 GLN A CA 1
ATOM 1664 C C . GLN A 1 218 ? 13.756 -27.236 -18.067 1.00 92.94 218 GLN A C 1
ATOM 1666 O O . GLN A 1 218 ? 13.990 -27.949 -17.090 1.00 92.94 218 GLN A O 1
ATOM 1671 N N . LEU A 1 219 ? 12.761 -26.344 -18.094 1.00 94.06 219 LEU A N 1
ATOM 1672 C CA . LEU A 1 219 ? 11.763 -26.166 -17.040 1.00 94.06 219 LEU A CA 1
ATOM 1673 C C . LEU A 1 219 ? 10.747 -27.318 -17.016 1.00 94.06 219 LEU A C 1
ATOM 1675 O O . LEU A 1 219 ? 10.397 -27.780 -15.929 1.00 94.06 219 LEU A O 1
ATOM 1679 N N . VAL A 1 220 ? 10.296 -27.790 -18.184 1.00 88.81 220 VAL A N 1
ATOM 1680 C CA . VAL A 1 220 ? 9.264 -28.841 -18.315 1.00 88.81 220 VAL A CA 1
ATOM 1681 C C . VAL A 1 220 ? 9.619 -30.093 -17.498 1.00 88.81 220 VAL A C 1
ATOM 1683 O O . VAL A 1 220 ? 8.777 -30.630 -16.778 1.00 88.81 220 VAL A O 1
ATOM 1686 N N . ASP A 1 221 ? 10.892 -30.493 -17.492 1.00 87.00 221 ASP A N 1
ATOM 1687 C CA . ASP A 1 221 ? 11.363 -31.691 -16.782 1.00 87.00 221 ASP A CA 1
ATOM 1688 C C . ASP A 1 221 ? 11.429 -31.543 -15.249 1.00 87.00 221 ASP A C 1
ATOM 1690 O O . ASP A 1 221 ? 11.709 -32.511 -14.536 1.00 87.00 221 ASP A O 1
ATOM 1694 N N . LYS A 1 222 ? 11.203 -30.340 -14.704 1.00 91.88 222 LYS A N 1
ATOM 1695 C CA . LYS A 1 222 ? 11.416 -30.037 -13.274 1.00 91.88 222 LYS A CA 1
ATOM 1696 C C . LYS A 1 222 ? 10.196 -30.261 -12.396 1.00 91.88 222 LYS A C 1
ATOM 1698 O O . LYS A 1 222 ? 10.335 -30.194 -11.178 1.00 91.88 222 LYS A O 1
ATOM 1703 N N . ARG A 1 223 ? 9.034 -30.575 -12.985 1.00 86.88 223 ARG A N 1
ATOM 1704 C CA . ARG A 1 223 ? 7.782 -30.880 -12.260 1.00 86.88 223 ARG A CA 1
ATOM 1705 C C . ARG A 1 223 ? 7.441 -29.830 -11.194 1.00 86.88 223 ARG A C 1
ATOM 1707 O O . ARG A 1 223 ? 7.079 -30.172 -10.068 1.00 86.88 223 ARG A O 1
ATOM 1714 N N . VAL A 1 224 ? 7.599 -28.560 -11.552 1.00 94.19 224 VAL A N 1
ATOM 1715 C CA . VAL A 1 224 ? 7.226 -27.433 -10.694 1.00 94.19 224 VAL A CA 1
ATOM 1716 C C . VAL A 1 224 ? 5.710 -27.310 -10.586 1.00 94.19 224 VAL A C 1
ATOM 1718 O O . VAL A 1 224 ? 4.990 -27.758 -11.476 1.00 94.19 224 VAL A O 1
ATOM 1721 N N . ASP A 1 225 ? 5.225 -26.718 -9.501 1.00 92.88 225 ASP A N 1
ATOM 1722 C CA . ASP A 1 225 ? 3.811 -26.360 -9.325 1.00 92.88 225 ASP A CA 1
ATOM 1723 C C . ASP A 1 225 ? 3.541 -24.867 -9.565 1.00 92.88 225 ASP A C 1
ATOM 1725 O O . ASP A 1 225 ? 2.387 -24.482 -9.730 1.00 92.88 225 ASP A O 1
ATOM 1729 N N . MET A 1 226 ? 4.594 -24.049 -9.673 1.00 95.25 226 MET A N 1
ATOM 1730 C CA . MET A 1 226 ? 4.523 -22.624 -9.991 1.00 95.25 226 MET A CA 1
ATOM 1731 C C . MET A 1 226 ? 5.811 -22.138 -10.673 1.00 95.25 226 MET A C 1
ATOM 1733 O O . MET A 1 226 ? 6.912 -22.612 -10.369 1.00 95.25 226 MET A O 1
ATOM 1737 N N . VAL A 1 227 ? 5.696 -21.137 -11.546 1.00 98.06 227 VAL A N 1
ATOM 1738 C CA . VAL A 1 227 ? 6.834 -20.348 -12.047 1.00 98.06 227 VAL A CA 1
ATOM 1739 C C . VAL A 1 227 ? 6.765 -18.940 -11.461 1.00 98.06 227 VAL A C 1
ATOM 1741 O O . VAL A 1 227 ? 5.752 -18.266 -11.598 1.00 98.06 227 VAL A O 1
ATOM 1744 N N . PHE A 1 228 ? 7.839 -18.473 -10.835 1.00 98.56 228 PHE A N 1
ATOM 1745 C CA . PHE A 1 228 ? 8.022 -17.069 -10.488 1.00 98.56 228 PHE A CA 1
ATOM 1746 C C . PHE A 1 228 ? 8.855 -16.371 -11.567 1.00 98.56 228 PHE A C 1
ATOM 1748 O O . PHE A 1 228 ? 9.975 -16.806 -11.847 1.00 98.56 228 PHE A O 1
ATOM 1755 N N . VAL A 1 229 ? 8.329 -15.295 -12.155 1.00 98.19 229 VAL A N 1
ATOM 1756 C CA . VAL A 1 229 ? 9.020 -14.464 -13.151 1.00 98.19 229 VAL A CA 1
ATOM 1757 C C . VAL A 1 229 ? 9.253 -13.066 -12.581 1.00 98.19 229 VAL A C 1
ATOM 1759 O O . VAL A 1 229 ? 8.307 -12.331 -12.303 1.00 98.19 229 VAL A O 1
ATOM 1762 N N . ALA A 1 230 ? 10.521 -12.685 -12.438 1.00 97.00 230 ALA A N 1
ATOM 1763 C CA . ALA A 1 230 ? 10.930 -11.318 -12.126 1.00 97.00 230 ALA A CA 1
ATOM 1764 C C . ALA A 1 230 ? 11.585 -10.686 -13.356 1.00 97.00 230 ALA A C 1
ATOM 1766 O O . ALA A 1 230 ? 12.756 -10.937 -13.640 1.00 97.00 230 ALA A O 1
ATOM 1767 N N . ALA A 1 231 ? 10.817 -9.907 -14.107 1.00 95.50 231 ALA A N 1
ATOM 1768 C CA . ALA A 1 231 ? 11.293 -9.137 -15.248 1.00 95.50 231 ALA A CA 1
ATOM 1769 C C . ALA A 1 231 ? 10.346 -7.963 -15.522 1.00 95.50 231 ALA A C 1
ATOM 1771 O O . ALA A 1 231 ? 9.291 -7.849 -14.893 1.00 95.50 231 ALA A O 1
ATOM 1772 N N . GLY A 1 232 ? 10.708 -7.123 -16.493 1.00 92.12 232 GLY A N 1
ATOM 1773 C CA . GLY A 1 232 ? 9.814 -6.103 -17.027 1.00 92.12 232 GLY A CA 1
ATOM 1774 C C . GLY A 1 232 ? 8.515 -6.691 -17.604 1.00 92.12 232 GLY A C 1
ATOM 1775 O O . GLY A 1 232 ? 8.396 -7.911 -17.796 1.00 92.12 232 GLY A O 1
ATOM 1776 N N . PRO A 1 233 ? 7.509 -5.837 -17.856 1.00 93.50 233 PRO A N 1
ATOM 1777 C CA . PRO A 1 233 ? 6.175 -6.268 -18.271 1.00 93.50 233 PRO A CA 1
ATOM 1778 C C . PRO A 1 233 ? 6.204 -7.048 -19.592 1.00 93.50 233 PRO A C 1
ATOM 1780 O O . PRO A 1 233 ? 5.676 -8.158 -19.678 1.00 93.50 233 PRO A O 1
ATOM 1783 N N . THR A 1 234 ? 6.890 -6.512 -20.602 1.00 94.75 234 THR A N 1
ATOM 1784 C CA . THR A 1 234 ? 6.975 -7.094 -21.947 1.00 94.75 234 THR A CA 1
ATOM 1785 C C . THR A 1 234 ? 7.747 -8.414 -21.953 1.00 94.75 234 THR A C 1
ATOM 1787 O O . THR A 1 234 ? 7.323 -9.385 -22.584 1.00 94.75 234 THR A O 1
ATOM 1790 N N . GLU A 1 235 ? 8.874 -8.479 -21.242 1.00 96.00 235 GLU A N 1
ATOM 1791 C CA . GLU A 1 235 ? 9.705 -9.681 -21.127 1.00 96.00 235 GLU A CA 1
ATOM 1792 C C . GLU A 1 235 ? 8.945 -10.796 -20.406 1.00 96.00 235 GLU A C 1
ATOM 1794 O O . GLU A 1 235 ? 8.933 -11.942 -20.866 1.00 96.00 235 GLU A O 1
ATOM 1799 N N . SER A 1 236 ? 8.255 -10.450 -19.315 1.00 97.25 236 SER A N 1
ATOM 1800 C CA . SER A 1 236 ? 7.408 -11.379 -18.567 1.00 97.25 236 SER A CA 1
ATOM 1801 C C . SER A 1 236 ? 6.270 -11.913 -19.438 1.00 97.25 236 SER A C 1
ATOM 1803 O O . SER A 1 236 ? 6.054 -13.124 -19.477 1.00 97.25 236 SER A O 1
ATOM 1805 N N . GLY A 1 237 ? 5.580 -11.049 -20.189 1.00 96.94 237 GLY A N 1
ATOM 1806 C CA . GLY A 1 237 ? 4.482 -11.467 -21.065 1.00 96.94 237 GLY A CA 1
ATOM 1807 C C . GLY A 1 237 ? 4.951 -12.400 -22.181 1.00 96.94 237 GLY A C 1
ATOM 1808 O O . GLY A 1 237 ? 4.365 -13.460 -22.397 1.00 96.94 237 GLY A O 1
ATOM 1809 N N . ARG A 1 238 ? 6.087 -12.088 -22.816 1.00 96.31 238 ARG A N 1
ATOM 1810 C CA . ARG A 1 238 ? 6.700 -12.944 -23.844 1.00 96.31 238 ARG A CA 1
ATOM 1811 C C . ARG A 1 238 ? 7.145 -14.301 -23.288 1.00 96.31 238 ARG A C 1
ATOM 1813 O O . ARG A 1 238 ? 6.964 -15.319 -23.958 1.00 96.31 238 ARG A O 1
ATOM 1820 N N . MET A 1 239 ? 7.721 -14.324 -22.084 1.00 97.12 239 MET A N 1
ATOM 1821 C CA . MET A 1 239 ? 8.082 -15.563 -21.386 1.00 97.12 239 MET A CA 1
ATOM 1822 C C . MET A 1 239 ? 6.844 -16.436 -21.161 1.00 97.12 239 MET A C 1
ATOM 1824 O O . MET A 1 239 ? 6.864 -17.621 -21.493 1.00 97.12 239 MET A O 1
ATOM 1828 N N . VAL A 1 240 ? 5.753 -15.854 -20.653 1.00 97.44 240 VAL A N 1
ATOM 1829 C CA . VAL A 1 240 ? 4.499 -16.581 -20.404 1.00 97.44 240 VAL A CA 1
ATOM 1830 C C . VAL A 1 240 ? 3.871 -17.089 -21.696 1.00 97.44 240 VAL A C 1
ATOM 1832 O O . VAL A 1 240 ? 3.540 -18.270 -21.768 1.00 97.44 240 VAL A O 1
ATOM 1835 N N . LEU A 1 241 ? 3.801 -16.266 -22.742 1.00 97.19 241 LEU A N 1
ATOM 1836 C CA . LEU A 1 241 ? 3.297 -16.678 -24.054 1.00 97.19 241 LEU A CA 1
ATOM 1837 C C . LEU A 1 241 ? 4.023 -17.930 -24.573 1.00 97.19 241 LEU A C 1
ATOM 1839 O O . LEU A 1 241 ? 3.393 -18.916 -24.955 1.00 97.19 241 LEU A O 1
ATOM 1843 N N . GLN A 1 242 ? 5.358 -17.925 -24.537 1.00 96.88 242 GLN A N 1
ATOM 1844 C CA . GLN A 1 242 ? 6.151 -19.067 -24.995 1.00 96.88 242 GLN A CA 1
ATOM 1845 C C . GLN A 1 242 ? 6.002 -20.287 -24.083 1.00 96.88 242 GLN A C 1
ATOM 1847 O O . GLN A 1 242 ? 5.912 -21.404 -24.591 1.00 96.88 242 GLN A O 1
ATOM 1852 N N . MET A 1 243 ? 5.916 -20.098 -22.760 1.00 96.75 243 MET A N 1
ATOM 1853 C CA . MET A 1 243 ? 5.630 -21.188 -21.820 1.00 96.75 243 MET A CA 1
ATOM 1854 C C . MET A 1 243 ? 4.324 -21.898 -22.188 1.00 96.75 243 MET A C 1
ATOM 1856 O O . MET A 1 243 ? 4.289 -23.127 -22.268 1.00 96.75 243 MET A O 1
ATOM 1860 N N . ARG A 1 244 ? 3.272 -21.134 -22.487 1.00 96.00 244 ARG A N 1
ATOM 1861 C CA . ARG A 1 244 ? 1.947 -21.665 -22.830 1.00 96.00 244 ARG A CA 1
ATOM 1862 C C . ARG A 1 244 ? 1.943 -22.369 -24.186 1.00 96.00 244 ARG A C 1
ATOM 1864 O O . ARG A 1 244 ? 1.426 -23.479 -24.272 1.00 96.00 244 ARG A O 1
ATOM 1871 N N . HIS A 1 245 ? 2.605 -21.810 -25.205 1.00 95.69 245 HIS A N 1
ATOM 1872 C CA . HIS A 1 245 ? 2.806 -22.486 -26.499 1.00 95.69 245 HIS A CA 1
ATOM 1873 C C . HIS A 1 245 ? 3.556 -23.820 -26.378 1.00 95.69 245 HIS A C 1
ATOM 1875 O O . HIS A 1 245 ? 3.367 -24.715 -27.198 1.00 95.69 245 HIS A O 1
ATOM 1881 N N . MET A 1 246 ? 4.400 -23.962 -25.356 1.00 95.81 246 MET A N 1
ATOM 1882 C CA . MET A 1 246 ? 5.151 -25.185 -25.070 1.00 95.81 246 MET A CA 1
ATOM 1883 C C . MET A 1 246 ? 4.447 -26.110 -24.063 1.00 95.81 246 MET A C 1
ATOM 1885 O O . MET A 1 246 ? 5.050 -27.068 -23.587 1.00 95.81 246 MET A O 1
ATOM 1889 N N . GLY A 1 247 ? 3.179 -25.842 -23.733 1.00 93.12 247 GLY A N 1
ATOM 1890 C CA . GLY A 1 247 ? 2.362 -26.696 -22.868 1.00 93.12 247 GLY A CA 1
ATOM 1891 C C . GLY A 1 247 ? 2.611 -26.531 -21.366 1.00 93.12 247 GLY A C 1
ATOM 1892 O O . GLY A 1 247 ? 2.094 -27.317 -20.575 1.00 93.12 247 GLY A O 1
ATOM 1893 N N . VAL A 1 248 ? 3.370 -25.518 -20.934 1.00 94.00 248 VAL A N 1
ATOM 1894 C CA . VAL A 1 248 ? 3.536 -25.200 -19.510 1.00 94.00 248 VAL A CA 1
ATOM 1895 C C . VAL A 1 248 ? 2.309 -24.423 -19.037 1.00 94.00 248 VAL A C 1
ATOM 1897 O O . VAL A 1 248 ? 2.156 -23.243 -19.346 1.00 94.00 248 VAL A O 1
ATOM 1900 N N . THR A 1 249 ? 1.438 -25.075 -18.268 1.00 91.00 249 THR A N 1
ATOM 1901 C CA . THR A 1 249 ? 0.151 -24.523 -17.792 1.00 91.00 249 THR A CA 1
ATOM 1902 C C . THR A 1 249 ? 0.137 -24.165 -16.307 1.00 91.00 249 THR A C 1
ATOM 1904 O O . THR A 1 249 ? -0.872 -23.668 -15.806 1.00 91.00 249 THR A O 1
ATOM 1907 N N . VAL A 1 250 ? 1.240 -24.403 -15.587 1.00 93.44 250 VAL A N 1
ATOM 1908 C CA . VAL A 1 250 ? 1.334 -24.052 -14.164 1.00 93.44 250 VAL A CA 1
ATOM 1909 C C . VAL A 1 250 ? 1.143 -22.544 -13.947 1.00 93.44 250 VAL A C 1
ATOM 1911 O O . VAL A 1 250 ? 1.488 -21.751 -14.840 1.00 93.44 250 VAL A O 1
ATOM 1914 N N . PRO A 1 251 ? 0.597 -22.138 -12.785 1.00 95.19 251 PRO A N 1
ATOM 1915 C CA . PRO A 1 251 ? 0.485 -20.736 -12.419 1.00 95.19 251 PRO A CA 1
ATOM 1916 C C . PRO A 1 251 ? 1.813 -19.994 -12.530 1.00 95.19 251 PRO A C 1
ATOM 1918 O O . PRO A 1 251 ? 2.874 -20.524 -12.183 1.00 95.19 251 PRO A O 1
ATOM 1921 N N . VAL A 1 252 ? 1.735 -18.756 -13.014 1.00 97.56 252 VAL A N 1
ATOM 1922 C CA . VAL A 1 252 ? 2.878 -17.847 -13.091 1.00 97.56 252 VAL A CA 1
ATOM 1923 C C . VAL A 1 252 ? 2.650 -16.721 -12.097 1.00 97.56 252 VAL A C 1
ATOM 1925 O O . VAL A 1 252 ? 1.664 -16.006 -12.204 1.00 97.56 252 VAL A O 1
ATOM 1928 N N . MET A 1 253 ? 3.546 -16.553 -11.132 1.00 98.06 253 MET A N 1
ATOM 1929 C CA . MET A 1 253 ? 3.550 -15.400 -10.230 1.00 98.06 253 MET A CA 1
ATOM 1930 C C . MET A 1 253 ? 4.705 -14.464 -10.584 1.00 98.06 253 MET A C 1
ATOM 1932 O O . MET A 1 253 ? 5.705 -14.892 -11.157 1.00 98.06 253 MET A O 1
ATOM 1936 N N . GLY A 1 254 ? 4.604 -13.191 -10.223 1.00 96.88 254 GLY A N 1
ATOM 1937 C CA . GLY A 1 254 ? 5.678 -12.228 -10.449 1.00 96.88 254 GLY A CA 1
ATOM 1938 C C . GLY A 1 254 ? 5.499 -10.953 -9.641 1.00 96.88 254 GLY A C 1
ATOM 1939 O O . GLY A 1 254 ? 4.692 -10.905 -8.712 1.00 96.88 254 GLY A O 1
ATOM 1940 N N . GLY A 1 255 ? 6.280 -9.931 -9.988 1.00 94.69 255 GLY A N 1
ATOM 1941 C CA . GLY A 1 255 ? 6.103 -8.580 -9.456 1.00 94.69 255 GLY A CA 1
ATOM 1942 C C . GLY A 1 255 ? 4.880 -7.864 -10.033 1.00 94.69 255 GLY A C 1
ATOM 1943 O O . GLY A 1 255 ? 4.131 -8.406 -10.847 1.00 94.69 255 GLY A O 1
ATOM 1944 N N . ASP A 1 256 ? 4.708 -6.608 -9.641 1.00 90.62 256 ASP A N 1
ATOM 1945 C CA . ASP A 1 256 ? 3.665 -5.707 -10.149 1.00 90.62 256 ASP A CA 1
ATOM 1946 C C . ASP A 1 256 ? 3.771 -5.430 -11.661 1.00 90.62 256 ASP A C 1
ATOM 1948 O O . ASP A 1 256 ? 2.766 -5.107 -12.292 1.00 90.62 256 ASP A O 1
ATOM 1952 N N . ALA A 1 257 ? 4.944 -5.643 -12.267 1.00 90.19 257 ALA A N 1
ATOM 1953 C CA . ALA A 1 257 ? 5.155 -5.594 -13.716 1.00 90.19 257 ALA A CA 1
ATOM 1954 C C . ALA A 1 257 ? 4.188 -6.491 -14.512 1.00 90.19 257 ALA A C 1
ATOM 1956 O O . ALA A 1 257 ? 3.813 -6.146 -15.631 1.00 90.19 257 ALA A O 1
ATOM 1957 N N . LEU A 1 258 ? 3.736 -7.615 -13.943 1.00 95.38 258 LEU A N 1
ATOM 1958 C CA . LEU A 1 258 ? 2.759 -8.486 -14.605 1.00 95.38 258 LEU A CA 1
ATOM 1959 C C . LEU A 1 258 ? 1.397 -7.797 -14.754 1.00 95.38 258 LEU A C 1
ATOM 1961 O O . LEU A 1 258 ? 0.656 -8.127 -15.665 1.00 95.38 258 LEU A O 1
ATOM 1965 N N . ASN A 1 259 ? 1.060 -6.823 -13.909 1.00 89.88 259 ASN A N 1
ATOM 1966 C CA . ASN A 1 259 ? -0.218 -6.115 -13.980 1.00 89.88 259 ASN A CA 1
ATOM 1967 C C . ASN A 1 259 ? -0.174 -4.849 -14.855 1.00 89.88 259 ASN A C 1
ATOM 1969 O O . ASN A 1 259 ? -1.126 -4.073 -14.897 1.00 89.88 259 ASN A O 1
ATOM 1973 N N . GLN A 1 260 ? 0.942 -4.600 -15.538 1.00 87.69 260 GLN A N 1
ATOM 1974 C CA . GLN A 1 260 ? 1.079 -3.446 -16.419 1.00 87.69 260 GLN A CA 1
ATOM 1975 C C . GLN A 1 260 ? 0.599 -3.774 -17.835 1.00 87.69 260 GLN A C 1
ATOM 1977 O O . GLN A 1 260 ? 0.653 -4.917 -18.290 1.00 87.69 260 GLN A O 1
ATOM 1982 N N . GLU A 1 261 ? 0.189 -2.744 -18.569 1.00 87.25 261 GLU A N 1
ATOM 1983 C CA . GLU A 1 261 ? -0.352 -2.867 -19.927 1.00 87.25 261 GLU A CA 1
ATOM 1984 C C . GLU A 1 261 ? 0.592 -3.621 -20.885 1.00 87.25 261 GLU A C 1
ATOM 1986 O O . GLU A 1 261 ? 0.160 -4.497 -21.633 1.00 87.25 261 GLU A O 1
ATOM 1991 N N . GLY A 1 262 ? 1.906 -3.373 -20.799 1.00 91.06 262 GLY A N 1
ATOM 1992 C CA . GLY A 1 262 ? 2.901 -4.062 -21.630 1.00 91.06 262 GLY A CA 1
ATOM 1993 C C . GLY A 1 262 ? 2.923 -5.586 -21.444 1.00 91.06 262 GLY A C 1
ATOM 1994 O O . GLY A 1 262 ? 3.226 -6.315 -22.388 1.00 91.06 262 GLY A O 1
ATOM 1995 N N . TYR A 1 263 ? 2.551 -6.086 -20.260 1.00 96.00 263 TYR A N 1
ATOM 1996 C CA . TYR A 1 263 ? 2.427 -7.520 -20.012 1.00 96.00 263 TYR A CA 1
ATOM 1997 C C . TYR A 1 263 ? 1.222 -8.093 -20.754 1.00 96.00 263 TYR A C 1
ATOM 1999 O O . TYR A 1 263 ? 1.379 -9.059 -21.502 1.00 96.00 263 TYR A O 1
ATOM 2007 N N . LYS A 1 264 ? 0.044 -7.467 -20.601 1.00 94.19 264 LYS A N 1
ATOM 2008 C CA . LYS A 1 264 ? -1.192 -7.866 -21.296 1.00 94.19 264 LYS A CA 1
ATOM 2009 C C . LYS A 1 264 ? -0.988 -7.900 -22.813 1.00 94.19 264 LYS A C 1
ATOM 2011 O O . LYS A 1 264 ? -1.328 -8.892 -23.454 1.00 94.19 264 LYS A O 1
ATOM 2016 N N . GLN A 1 265 ? -0.356 -6.868 -23.370 1.00 94.62 265 GLN A N 1
ATOM 2017 C CA . GLN A 1 265 ? -0.050 -6.790 -24.801 1.00 94.62 265 GLN A CA 1
ATOM 2018 C C . GLN A 1 265 ? 0.899 -7.899 -25.267 1.00 94.62 265 GLN A C 1
ATOM 2020 O O . GLN A 1 265 ? 0.691 -8.484 -26.329 1.00 94.62 265 GLN A O 1
ATOM 2025 N N . ALA A 1 266 ? 1.939 -8.200 -24.487 1.00 96.12 266 ALA A N 1
ATOM 2026 C CA . ALA A 1 266 ? 2.934 -9.200 -24.861 1.00 96.12 266 ALA A CA 1
ATOM 2027 C C . ALA A 1 266 ? 2.446 -10.645 -24.675 1.00 96.12 266 ALA A C 1
ATOM 2029 O O . ALA A 1 266 ? 2.876 -11.526 -25.421 1.00 96.12 266 ALA A O 1
ATOM 2030 N N . VAL A 1 267 ? 1.589 -10.903 -23.682 1.00 96.62 267 VAL A N 1
ATOM 2031 C CA . VAL A 1 267 ? 1.094 -12.251 -23.375 1.00 96.62 267 VAL A CA 1
ATOM 2032 C C . VAL A 1 267 ? -0.144 -12.634 -24.190 1.00 96.62 267 VAL A C 1
ATOM 2034 O O . VAL A 1 267 ? -0.329 -13.812 -24.498 1.00 96.62 267 VAL A O 1
ATOM 2037 N N . GLY A 1 268 ? -0.978 -11.658 -24.564 1.00 95.12 268 GLY A N 1
ATOM 2038 C CA . GLY A 1 268 ? -2.231 -11.890 -25.280 1.00 95.12 268 GLY A CA 1
ATOM 2039 C C . GLY A 1 268 ? -3.168 -12.854 -24.543 1.00 95.12 268 GLY A C 1
ATOM 2040 O O . GLY A 1 268 ? -3.232 -12.882 -23.315 1.00 95.12 268 GLY A O 1
ATOM 2041 N N . GLU A 1 269 ? -3.872 -13.695 -25.299 1.00 93.69 269 GLU A N 1
ATOM 2042 C CA . GLU A 1 269 ? -4.821 -14.684 -24.758 1.00 93.69 269 GLU A CA 1
ATOM 2043 C C . GLU A 1 269 ? -4.144 -15.801 -23.942 1.00 93.69 269 GLU A C 1
ATOM 2045 O O . GLU A 1 269 ? -4.801 -16.521 -23.195 1.00 93.69 269 GLU A O 1
ATOM 2050 N N . ALA A 1 270 ? -2.817 -15.941 -24.027 1.00 95.25 270 ALA A N 1
ATOM 2051 C CA . ALA A 1 270 ? -2.070 -16.941 -23.269 1.00 95.25 270 ALA A CA 1
ATOM 2052 C C . ALA A 1 270 ? -1.843 -16.544 -21.793 1.00 95.25 270 ALA A C 1
ATOM 2054 O O . ALA A 1 270 ? -1.226 -17.296 -21.037 1.00 95.25 270 ALA A O 1
ATOM 2055 N N . GLY A 1 271 ? -2.310 -15.368 -21.365 1.00 94.00 271 GLY A N 1
ATOM 2056 C CA . GLY A 1 271 ? -2.034 -14.804 -20.040 1.00 94.00 271 GLY A CA 1
ATOM 2057 C C . GLY A 1 271 ? -2.665 -15.535 -18.859 1.00 94.00 271 GLY A C 1
ATOM 2058 O O . GLY A 1 271 ? -2.270 -15.300 -17.716 1.00 94.00 271 GLY A O 1
ATOM 2059 N N . ASP A 1 272 ? -3.610 -16.431 -19.119 1.00 92.50 272 ASP A N 1
ATOM 2060 C CA . ASP A 1 272 ? -4.348 -17.166 -18.102 1.00 92.50 272 ASP A CA 1
ATOM 2061 C C . ASP A 1 272 ? -3.451 -17.803 -17.026 1.00 92.50 272 ASP A C 1
ATOM 2063 O O . ASP A 1 272 ? -2.357 -18.314 -17.308 1.00 92.50 272 ASP A O 1
ATOM 2067 N N . ASN A 1 273 ? -3.933 -17.795 -15.776 1.00 91.94 273 ASN A N 1
ATOM 2068 C CA . ASN A 1 273 ? -3.211 -18.273 -14.584 1.00 91.94 273 ASN A CA 1
ATOM 2069 C C . ASN A 1 273 ? -1.975 -17.451 -14.185 1.00 91.94 273 ASN A C 1
ATOM 2071 O O . ASN A 1 273 ? -1.125 -17.932 -13.428 1.00 91.94 273 ASN A O 1
ATOM 2075 N N . SER A 1 274 ? -1.875 -16.215 -14.659 1.00 96.75 274 SER A N 1
ATOM 2076 C CA . SER A 1 274 ? -0.864 -15.275 -14.174 1.00 96.75 274 SER A CA 1
ATOM 2077 C C . SER A 1 274 ? -1.390 -14.526 -12.962 1.00 96.75 274 SER A C 1
ATOM 2079 O O . SER A 1 274 ? -2.515 -14.040 -12.986 1.00 96.75 274 SER A O 1
ATOM 2081 N N . ILE A 1 275 ? -0.611 -14.465 -11.887 1.00 96.56 275 ILE A N 1
ATOM 2082 C CA . ILE A 1 275 ? -0.996 -13.848 -10.619 1.00 96.56 275 ILE A CA 1
ATOM 2083 C C . ILE A 1 275 ? -0.013 -12.725 -10.307 1.00 96.56 275 ILE A C 1
ATOM 2085 O O . ILE A 1 275 ? 1.197 -12.949 -10.236 1.00 96.56 275 ILE A O 1
ATOM 2089 N N . ALA A 1 276 ? -0.538 -11.524 -10.092 1.00 95.50 276 ALA A N 1
ATOM 2090 C CA . ALA A 1 276 ? 0.260 -10.325 -9.883 1.00 95.50 276 ALA A CA 1
ATOM 2091 C C . ALA A 1 276 ? -0.188 -9.569 -8.623 1.00 95.50 276 ALA A C 1
ATOM 2093 O O . ALA A 1 276 ? -1.392 -9.490 -8.349 1.00 95.50 276 ALA A O 1
ATOM 2094 N N . PRO A 1 277 ? 0.751 -9.001 -7.847 1.00 93.00 277 PRO A N 1
ATOM 2095 C CA . PRO A 1 277 ? 0.424 -8.025 -6.825 1.00 93.00 277 PRO A CA 1
ATOM 2096 C C . PRO A 1 277 ? 0.000 -6.694 -7.468 1.00 93.00 277 PRO A C 1
ATOM 2098 O O . PRO A 1 277 ? 0.509 -6.295 -8.514 1.00 93.00 277 PRO A O 1
ATOM 2101 N N . VAL A 1 278 ? -0.902 -5.970 -6.811 1.00 87.56 278 VAL A N 1
ATOM 2102 C CA . VAL A 1 278 ? -1.322 -4.621 -7.200 1.00 87.56 278 VAL A CA 1
ATOM 2103 C C . VAL A 1 278 ? -1.470 -3.734 -5.969 1.00 87.56 278 VAL A C 1
ATOM 2105 O O . VAL A 1 278 ? -2.064 -4.128 -4.964 1.00 87.56 278 VAL A O 1
ATOM 2108 N N . ALA A 1 279 ? -0.889 -2.537 -6.025 1.00 81.06 279 ALA A N 1
ATOM 2109 C CA . ALA A 1 279 ? -0.875 -1.603 -4.897 1.00 81.06 279 ALA A CA 1
ATOM 2110 C C . ALA A 1 279 ? -2.200 -0.835 -4.726 1.00 81.06 279 ALA A C 1
ATOM 2112 O O . ALA A 1 279 ? -2.449 -0.261 -3.671 1.00 81.06 279 ALA A O 1
ATOM 2113 N N . TYR A 1 280 ? -3.053 -0.821 -5.755 1.00 82.12 280 TYR A N 1
ATOM 2114 C CA . TYR A 1 280 ? -4.332 -0.119 -5.754 1.00 82.12 280 TYR A CA 1
ATOM 2115 C C . TYR A 1 280 ? -5.366 -0.862 -6.600 1.00 82.12 280 TYR A C 1
ATOM 2117 O O . TYR A 1 280 ? -5.081 -1.280 -7.719 1.00 82.12 280 TYR A O 1
ATOM 2125 N N . VAL A 1 281 ? -6.583 -0.990 -6.077 1.00 75.38 281 VAL A N 1
ATOM 2126 C CA . VAL A 1 281 ? -7.727 -1.545 -6.804 1.00 75.38 281 VAL A CA 1
ATOM 2127 C C . VAL A 1 281 ? -8.807 -0.472 -6.852 1.00 75.38 281 VAL A C 1
ATOM 2129 O O . VAL A 1 281 ? -9.367 -0.117 -5.817 1.00 75.38 281 VAL A O 1
ATOM 2132 N N . ALA A 1 282 ? -9.142 0.023 -8.046 1.00 71.75 282 ALA A N 1
ATOM 2133 C CA . ALA A 1 282 ? -10.148 1.077 -8.213 1.00 71.75 282 ALA A CA 1
ATOM 2134 C C . ALA A 1 282 ? -11.523 0.688 -7.642 1.00 71.75 282 ALA A C 1
ATOM 2136 O O . ALA A 1 282 ? -12.241 1.526 -7.115 1.00 71.75 282 ALA A O 1
ATOM 2137 N N . ARG A 1 283 ? -11.862 -0.605 -7.664 1.00 68.44 283 ARG A N 1
ATOM 2138 C CA . ARG A 1 283 ? -13.103 -1.143 -7.084 1.00 68.44 283 ARG A CA 1
ATOM 2139 C C . ARG A 1 283 ? -13.096 -1.253 -5.555 1.00 68.44 283 ARG A C 1
ATOM 2141 O O . ARG A 1 283 ? -14.036 -1.808 -5.002 1.00 68.44 283 ARG A O 1
ATOM 2148 N N . THR A 1 284 ? -12.053 -0.779 -4.870 1.00 69.06 284 THR A N 1
ATOM 2149 C CA . THR A 1 284 ? -12.051 -0.759 -3.401 1.00 69.06 284 THR A CA 1
ATOM 2150 C C . THR A 1 284 ? -13.186 0.143 -2.926 1.00 69.06 284 THR A C 1
ATOM 2152 O O . THR A 1 284 ? -13.181 1.346 -3.203 1.00 69.06 284 THR A O 1
ATOM 2155 N N . ASP A 1 285 ? -14.158 -0.443 -2.234 1.00 66.94 285 ASP A N 1
ATOM 2156 C CA . ASP A 1 285 ? -15.409 0.225 -1.896 1.00 66.94 285 ASP A CA 1
ATOM 2157 C C . ASP A 1 285 ? -15.270 1.098 -0.644 1.00 66.94 285 ASP A C 1
ATOM 2159 O O . ASP A 1 285 ? -15.595 0.717 0.477 1.00 66.94 285 ASP A O 1
ATOM 2163 N N . THR A 1 286 ? -14.686 2.281 -0.823 1.00 70.38 286 THR A N 1
ATOM 2164 C CA . THR A 1 286 ? -14.518 3.271 0.245 1.00 70.38 286 THR A CA 1
ATOM 2165 C C . THR A 1 286 ? -15.061 4.599 -0.236 1.00 70.38 286 THR A C 1
ATOM 2167 O O . THR A 1 286 ? -14.844 4.970 -1.389 1.00 70.38 286 THR A O 1
ATOM 2170 N N . LYS A 1 287 ? -15.718 5.365 0.641 1.00 73.94 287 LYS A N 1
ATOM 2171 C CA . LYS A 1 287 ? -16.232 6.691 0.270 1.00 73.94 287 LYS A CA 1
ATOM 2172 C C . LYS A 1 287 ? -15.127 7.600 -0.275 1.00 73.94 287 LYS A C 1
ATOM 2174 O O . LYS A 1 287 ? -15.316 8.231 -1.304 1.00 73.94 287 LYS A O 1
ATOM 2179 N N . THR A 1 288 ? -13.956 7.619 0.368 1.00 78.94 288 THR A N 1
ATOM 2180 C CA . THR A 1 288 ? -12.798 8.407 -0.091 1.00 78.94 288 THR A CA 1
ATOM 2181 C C . THR A 1 288 ? -12.381 8.023 -1.510 1.00 78.94 288 THR A C 1
ATOM 2183 O O . THR A 1 288 ? -12.094 8.898 -2.324 1.00 78.94 288 THR A O 1
ATOM 2186 N N . ASN A 1 289 ? -12.371 6.724 -1.819 1.00 84.31 289 ASN A N 1
ATOM 2187 C CA . ASN A 1 289 ? -12.006 6.222 -3.135 1.00 84.31 289 ASN A CA 1
ATOM 2188 C C . ASN A 1 289 ? -13.102 6.489 -4.182 1.00 84.31 289 ASN A C 1
ATOM 2190 O O . ASN A 1 289 ? -12.795 6.950 -5.276 1.00 84.31 289 ASN A O 1
ATOM 2194 N N . GLN A 1 290 ? -14.377 6.281 -3.839 1.00 87.06 290 GLN A N 1
ATOM 2195 C CA . GLN A 1 290 ? -15.520 6.598 -4.703 1.00 87.06 290 GLN A CA 1
ATOM 2196 C C . GLN A 1 290 ? -15.555 8.088 -5.073 1.00 87.06 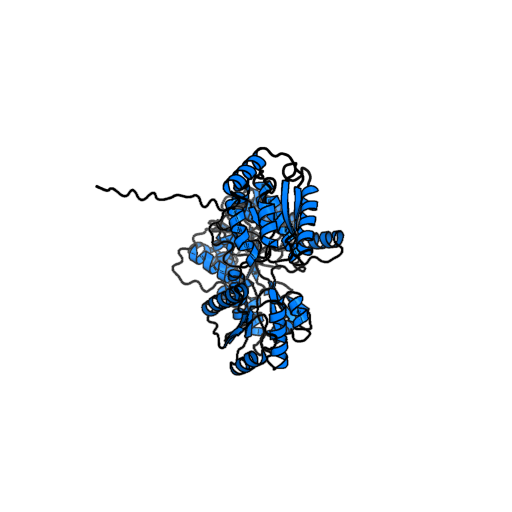290 GLN A C 1
ATOM 2198 O O . GLN A 1 290 ? -15.726 8.423 -6.246 1.00 87.06 290 GLN A O 1
ATOM 2203 N N . THR A 1 291 ? -15.349 8.975 -4.093 1.00 89.56 291 THR A N 1
ATOM 2204 C CA . THR A 1 291 ? -15.260 10.425 -4.306 1.00 89.56 291 THR A CA 1
ATOM 2205 C C . THR A 1 291 ? -14.105 10.767 -5.244 1.00 89.56 291 THR A C 1
ATOM 2207 O O . THR A 1 291 ? -14.333 11.407 -6.266 1.00 89.56 291 THR A O 1
ATOM 2210 N N . PHE A 1 292 ? -12.901 10.249 -4.977 1.00 93.94 292 PHE A N 1
ATOM 2211 C CA . PHE A 1 292 ? -11.746 10.445 -5.857 1.00 93.94 292 PHE A CA 1
ATOM 2212 C C . PHE A 1 292 ? -12.014 9.976 -7.293 1.00 93.94 292 PHE A C 1
ATOM 2214 O O . PHE A 1 292 ? -11.723 10.707 -8.234 1.00 93.94 292 PHE A O 1
ATOM 2221 N N . ILE A 1 293 ? -12.602 8.791 -7.480 1.00 93.94 293 ILE A N 1
ATOM 2222 C CA . ILE A 1 293 ? -12.924 8.259 -8.810 1.00 93.94 293 ILE A CA 1
ATOM 2223 C C . ILE A 1 293 ? -13.914 9.166 -9.542 1.00 93.94 293 ILE A C 1
ATOM 2225 O O . ILE A 1 293 ? -13.715 9.458 -10.722 1.00 93.94 293 ILE A O 1
ATOM 2229 N N . ALA A 1 294 ? -14.973 9.614 -8.865 1.00 94.62 294 ALA A N 1
ATOM 2230 C CA . ALA A 1 294 ? -15.976 10.494 -9.454 1.00 94.62 294 ALA A CA 1
ATOM 2231 C C . ALA A 1 294 ? -15.373 11.846 -9.871 1.00 94.62 294 ALA A C 1
ATOM 2233 O O . ALA A 1 294 ? -15.558 12.275 -11.012 1.00 94.62 294 ALA A O 1
ATOM 2234 N N . GLU A 1 295 ? -14.605 12.477 -8.984 1.00 96.06 295 GLU A N 1
ATOM 2235 C CA . GLU A 1 295 ? -13.961 13.775 -9.219 1.00 96.06 295 GLU A CA 1
ATOM 2236 C C . GLU A 1 295 ? -12.885 13.682 -10.306 1.00 96.06 295 GLU A C 1
ATOM 2238 O O . GLU A 1 295 ? -12.841 14.512 -11.216 1.00 96.06 295 GLU A O 1
ATOM 2243 N N . TYR A 1 296 ? -12.070 12.625 -10.291 1.00 97.31 296 TYR A N 1
ATOM 2244 C CA . TYR A 1 296 ? -11.058 12.387 -11.316 1.00 97.31 296 TYR A CA 1
ATOM 2245 C C . TYR A 1 296 ? -11.696 12.184 -12.698 1.00 97.31 296 TYR A C 1
ATOM 2247 O O . TYR A 1 296 ? -11.295 12.833 -13.668 1.00 97.31 296 TYR A O 1
ATOM 2255 N N . ARG A 1 297 ? -12.749 11.359 -12.798 1.00 96.56 297 ARG A N 1
ATOM 2256 C CA . ARG A 1 297 ? -13.517 11.173 -14.044 1.00 96.56 297 ARG A CA 1
ATOM 2257 C C . ARG A 1 297 ? -14.148 12.472 -14.527 1.00 96.56 297 ARG A C 1
ATOM 2259 O O . ARG A 1 297 ? -14.121 12.769 -15.723 1.00 96.56 297 ARG A O 1
ATOM 2266 N N . GLN A 1 298 ? -14.708 13.264 -13.615 1.00 97.19 298 GLN A N 1
ATOM 2267 C CA . GLN A 1 298 ? -15.278 14.568 -13.942 1.00 97.19 298 GLN A CA 1
ATOM 2268 C C . GLN A 1 298 ? -14.212 15.510 -14.512 1.00 97.19 298 GLN A C 1
ATOM 2270 O O . GLN A 1 298 ? -14.473 16.193 -15.507 1.00 97.19 298 GLN A O 1
ATOM 2275 N N . ARG A 1 299 ? -13.019 15.521 -13.909 1.00 97.50 299 ARG A N 1
ATOM 2276 C CA . ARG A 1 299 ? -11.931 16.446 -14.233 1.00 97.50 299 ARG A CA 1
ATOM 2277 C C . ARG A 1 299 ? -11.144 16.076 -15.489 1.00 97.50 299 ARG A C 1
ATOM 2279 O O . ARG A 1 299 ? -10.794 16.979 -16.254 1.00 97.50 299 ARG A O 1
ATOM 2286 N N . PHE A 1 300 ? -10.861 14.791 -15.695 1.00 96.94 300 PHE A N 1
ATOM 2287 C CA . PHE A 1 300 ? -9.953 14.298 -16.743 1.00 96.94 300 PHE A CA 1
ATOM 2288 C C . PHE A 1 300 ? -10.627 13.413 -17.793 1.00 96.94 300 PHE A C 1
ATOM 2290 O O . PHE A 1 300 ? -9.976 13.022 -18.756 1.00 96.94 300 PHE A O 1
ATOM 2297 N N . ARG A 1 301 ? -11.929 13.120 -17.648 1.00 96.44 301 ARG A N 1
ATOM 2298 C CA . ARG A 1 301 ? -12.723 12.323 -18.607 1.00 96.44 301 ARG A CA 1
ATOM 2299 C C . ARG A 1 301 ? -12.186 10.907 -18.852 1.00 96.44 301 ARG A C 1
ATOM 2301 O O . ARG A 1 301 ? -12.492 10.306 -19.875 1.00 96.44 301 ARG A O 1
ATOM 2308 N N . THR A 1 302 ? -11.428 10.374 -17.900 1.00 93.31 302 THR A N 1
ATOM 2309 C CA . THR A 1 302 ? -10.911 9.004 -17.895 1.00 93.31 302 THR A CA 1
ATOM 2310 C C . THR A 1 302 ? -10.960 8.444 -16.480 1.00 93.31 302 THR A C 1
ATOM 2312 O O . THR A 1 302 ? -11.022 9.201 -15.508 1.00 93.31 302 THR A O 1
ATOM 2315 N N . ASP A 1 303 ? -10.931 7.124 -16.360 1.00 90.19 303 ASP A N 1
ATOM 2316 C CA . ASP A 1 303 ? -10.851 6.446 -15.070 1.00 90.19 303 ASP A CA 1
ATOM 2317 C C . ASP A 1 303 ? -9.448 6.617 -14.468 1.00 90.19 303 ASP A C 1
ATOM 2319 O O . ASP A 1 303 ? -8.465 6.599 -15.217 1.00 90.19 303 ASP A O 1
ATOM 2323 N N . PRO A 1 304 ? -9.322 6.801 -13.140 1.00 90.81 304 PRO A N 1
ATOM 2324 C CA . PRO A 1 304 ? -8.014 6.802 -12.504 1.00 90.81 304 PRO A CA 1
ATOM 2325 C C . PRO A 1 304 ? -7.431 5.387 -12.466 1.00 90.81 304 PRO A C 1
ATOM 2327 O O . PRO A 1 304 ? -8.118 4.415 -12.146 1.00 90.81 304 PRO A O 1
ATOM 2330 N N . ASP A 1 305 ? -6.134 5.293 -12.735 1.00 87.81 305 ASP A N 1
ATOM 2331 C CA . ASP A 1 305 ? -5.327 4.096 -12.520 1.00 87.81 305 ASP A CA 1
ATOM 2332 C C . ASP A 1 305 ? -4.587 4.169 -11.165 1.00 87.81 305 ASP A C 1
ATOM 2334 O O . ASP A 1 305 ? -4.763 5.097 -10.364 1.00 87.81 305 ASP A O 1
ATOM 2338 N N . SER A 1 306 ? -3.728 3.182 -10.889 1.00 86.31 306 SER A N 1
ATOM 2339 C CA . SER A 1 306 ? -2.879 3.189 -9.691 1.00 86.31 306 SER A CA 1
ATOM 2340 C C . SER A 1 306 ? -1.935 4.389 -9.639 1.00 86.31 306 SER A C 1
ATOM 2342 O O . SER A 1 306 ? -1.579 4.834 -8.547 1.00 86.31 306 SER A O 1
ATOM 2344 N N . ALA A 1 307 ? -1.527 4.915 -10.795 1.00 90.06 307 ALA A N 1
ATOM 2345 C CA . ALA A 1 307 ? -0.608 6.034 -10.860 1.00 90.06 307 ALA A CA 1
ATOM 2346 C C . ALA A 1 307 ? -1.294 7.350 -10.471 1.00 90.06 307 ALA A C 1
ATOM 2348 O O . ALA A 1 307 ? -0.775 8.077 -9.620 1.00 90.06 307 ALA A O 1
ATOM 2349 N N . ALA A 1 308 ? -2.501 7.599 -10.977 1.00 94.69 308 ALA A N 1
ATOM 2350 C CA . ALA A 1 308 ? -3.359 8.702 -10.559 1.00 94.69 308 ALA A CA 1
ATOM 2351 C C . ALA A 1 308 ? -3.669 8.661 -9.061 1.00 94.69 308 ALA A C 1
ATOM 2353 O O . ALA A 1 308 ? -3.510 9.671 -8.371 1.00 94.69 308 ALA A O 1
ATOM 2354 N N . ALA A 1 309 ? -4.055 7.494 -8.539 1.00 93.50 309 ALA A N 1
ATOM 2355 C CA . ALA A 1 309 ? -4.326 7.317 -7.114 1.00 93.50 309 ALA A CA 1
ATOM 2356 C C . ALA A 1 309 ? -3.087 7.639 -6.254 1.00 93.50 309 ALA A C 1
ATOM 2358 O O . ALA A 1 309 ? -3.180 8.363 -5.261 1.00 93.50 309 ALA A O 1
ATOM 2359 N N . GLN A 1 310 ? -1.907 7.166 -6.666 1.00 93.06 310 GLN A N 1
ATOM 2360 C CA . GLN A 1 310 ? -0.658 7.418 -5.948 1.00 93.06 310 GLN A CA 1
ATOM 2361 C C . GLN A 1 310 ? -0.230 8.892 -6.005 1.00 93.06 310 GLN A C 1
ATOM 2363 O O . GLN A 1 310 ? 0.243 9.416 -4.997 1.00 93.06 310 GLN A O 1
ATOM 2368 N N . GLY A 1 311 ? -0.410 9.577 -7.138 1.00 96.25 311 GLY A N 1
ATOM 2369 C CA . GLY A 1 311 ? -0.124 11.012 -7.262 1.00 96.25 311 GLY A CA 1
ATOM 2370 C C . GLY A 1 311 ? -1.031 11.872 -6.388 1.00 96.25 311 GLY A C 1
ATOM 2371 O O . GLY A 1 311 ? -0.554 12.775 -5.693 1.00 96.25 311 GLY A O 1
ATOM 2372 N N . TYR A 1 312 ? -2.323 11.540 -6.360 1.00 97.31 312 TYR A N 1
ATOM 2373 C CA . TYR A 1 312 ? -3.304 12.187 -5.493 1.00 97.31 312 TYR A CA 1
ATOM 2374 C C . TYR A 1 312 ? -2.918 12.058 -4.014 1.00 97.31 312 TYR A C 1
ATOM 2376 O O . TYR A 1 312 ? -2.869 13.053 -3.284 1.00 97.31 312 TYR A O 1
ATOM 2384 N N . ASP A 1 313 ? -2.556 10.848 -3.585 1.00 95.06 313 ASP A N 1
ATOM 2385 C CA . ASP A 1 313 ? -2.152 10.591 -2.206 1.00 95.06 313 ASP A CA 1
ATOM 2386 C C . ASP A 1 313 ? -0.834 11.261 -1.820 1.00 95.06 313 ASP A C 1
ATOM 2388 O O . ASP A 1 313 ? -0.757 11.858 -0.748 1.00 95.06 313 ASP A O 1
ATOM 2392 N N . SER A 1 314 ? 0.186 11.224 -2.685 1.00 96.38 314 SER A N 1
ATOM 2393 C CA . SER A 1 314 ? 1.496 11.818 -2.389 1.00 96.38 314 SER A CA 1
ATOM 2394 C C . SER A 1 314 ? 1.395 13.306 -2.054 1.00 96.38 314 SER A C 1
ATOM 2396 O O . SER A 1 314 ? 2.006 13.768 -1.087 1.00 96.38 314 SER A O 1
ATOM 2398 N N . LEU A 1 315 ? 0.588 14.063 -2.804 1.00 98.12 315 LEU A N 1
ATOM 2399 C CA . LEU A 1 315 ? 0.393 15.478 -2.505 1.00 98.12 315 LEU A CA 1
ATOM 2400 C C . LEU A 1 315 ? -0.479 15.688 -1.267 1.00 98.12 315 LEU A C 1
ATOM 2402 O O . LEU A 1 315 ? -0.175 16.554 -0.445 1.00 98.12 315 LEU A O 1
ATOM 2406 N N . ARG A 1 316 ? -1.564 14.924 -1.111 1.00 97.25 316 ARG A N 1
ATOM 2407 C CA . ARG A 1 316 ? -2.453 15.098 0.041 1.00 97.25 316 ARG A CA 1
ATOM 2408 C C . ARG A 1 316 ? -1.777 14.751 1.364 1.00 97.25 316 ARG A C 1
ATOM 2410 O O . ARG A 1 316 ? -1.986 15.479 2.334 1.00 97.25 316 ARG A O 1
ATOM 2417 N N . LEU A 1 317 ? -0.956 13.705 1.394 1.00 96.19 317 LEU A N 1
ATOM 2418 C CA . LEU A 1 317 ? -0.113 13.358 2.534 1.00 96.19 317 LEU A CA 1
ATOM 2419 C C . LEU A 1 317 ? 0.838 14.509 2.878 1.00 96.19 317 LEU A C 1
ATOM 2421 O O . LEU A 1 317 ? 0.896 14.940 4.029 1.00 96.19 317 LEU A O 1
ATOM 2425 N N . LEU A 1 318 ? 1.542 15.049 1.877 1.00 98.25 318 LEU A N 1
ATOM 2426 C CA . LEU A 1 318 ? 2.439 16.189 2.063 1.00 98.25 318 LEU A CA 1
ATOM 2427 C C . LEU A 1 318 ? 1.692 17.424 2.590 1.00 98.25 318 LEU A C 1
ATOM 2429 O O . LEU A 1 318 ? 2.167 18.080 3.514 1.00 98.25 318 LEU A O 1
ATOM 2433 N N . ALA A 1 319 ? 0.514 17.730 2.043 1.00 97.88 319 ALA A N 1
ATOM 2434 C CA . ALA A 1 319 ? -0.319 18.835 2.509 1.00 97.88 319 ALA A CA 1
ATOM 2435 C C . ALA A 1 319 ? -0.753 18.638 3.970 1.00 97.88 319 ALA A C 1
ATOM 2437 O O . ALA A 1 319 ? -0.670 19.581 4.755 1.00 97.88 319 ALA A O 1
ATOM 2438 N N . THR A 1 320 ? -1.140 17.418 4.362 1.00 95.75 320 THR A N 1
ATOM 2439 C CA . THR A 1 320 ? -1.442 17.091 5.764 1.00 95.75 320 THR A CA 1
ATOM 2440 C C . THR A 1 320 ? -0.217 17.268 6.663 1.00 95.75 320 THR A C 1
ATOM 2442 O O . THR A 1 320 ? -0.343 17.839 7.745 1.00 95.75 320 THR A O 1
ATOM 2445 N N . ALA A 1 321 ? 0.975 16.854 6.226 1.00 97.00 321 ALA A N 1
ATOM 2446 C CA . ALA A 1 321 ? 2.202 17.066 6.993 1.00 97.00 321 ALA A CA 1
ATOM 2447 C C . ALA A 1 321 ? 2.535 18.561 7.157 1.00 97.00 321 ALA A C 1
ATOM 2449 O O . ALA A 1 321 ? 2.893 18.990 8.250 1.00 97.00 321 ALA A O 1
ATOM 2450 N N . ILE A 1 322 ? 2.361 19.376 6.110 1.00 97.50 322 ILE A N 1
ATOM 2451 C CA . ILE A 1 322 ? 2.541 20.839 6.176 1.00 97.50 322 ILE A CA 1
ATOM 2452 C C . ILE A 1 322 ? 1.555 21.478 7.158 1.00 97.50 322 ILE A C 1
ATOM 2454 O O . ILE A 1 322 ? 1.935 22.341 7.954 1.00 97.50 322 ILE A O 1
ATOM 2458 N N . GLU A 1 323 ? 0.295 21.055 7.110 1.00 96.00 323 GLU A N 1
ATOM 2459 C CA . GLU A 1 323 ? -0.764 21.541 7.990 1.00 96.00 323 GLU A CA 1
ATOM 2460 C C . GLU A 1 323 ? -0.472 21.214 9.460 1.00 96.00 323 GLU A C 1
ATOM 2462 O O . GLU A 1 323 ? -0.522 22.104 10.312 1.00 96.00 323 GLU A O 1
ATOM 2467 N N . GLN A 1 324 ? -0.079 19.972 9.755 1.00 94.88 324 GLN A N 1
ATOM 2468 C CA . GLN A 1 324 ? 0.271 19.544 11.111 1.00 94.88 324 GLN A CA 1
ATOM 2469 C C . GLN A 1 324 ? 1.550 20.207 11.632 1.00 94.88 324 GLN A C 1
ATOM 2471 O O . GLN A 1 324 ? 1.580 20.665 12.775 1.00 94.88 324 GLN A O 1
ATOM 2476 N N . ALA A 1 325 ? 2.577 20.331 10.787 1.00 96.12 325 ALA A N 1
ATOM 2477 C CA . ALA A 1 325 ? 3.814 21.033 11.125 1.00 96.12 325 ALA A CA 1
ATOM 2478 C C . ALA A 1 325 ? 3.598 22.541 11.326 1.00 96.12 325 ALA A C 1
ATOM 2480 O O . ALA A 1 325 ? 4.457 23.216 11.899 1.00 96.12 325 ALA A O 1
ATOM 2481 N N . LYS A 1 326 ? 2.493 23.089 10.792 1.00 96.25 326 LYS A N 1
ATOM 2482 C CA . LYS A 1 326 ? 2.228 24.531 10.664 1.00 96.25 326 LYS A CA 1
ATOM 2483 C C . LYS A 1 326 ? 3.408 25.279 10.037 1.00 96.25 326 LYS A C 1
ATOM 2485 O O . LYS A 1 326 ? 3.720 26.411 10.408 1.00 96.25 326 LYS A O 1
ATOM 2490 N N . SER A 1 327 ? 4.118 24.617 9.126 1.00 96.12 327 SER A N 1
ATOM 2491 C CA . SER A 1 327 ? 5.408 25.079 8.630 1.00 96.12 327 SER A CA 1
ATOM 2492 C C . SER A 1 327 ? 5.769 24.419 7.307 1.00 96.12 327 SER A C 1
ATOM 2494 O O . SER A 1 327 ? 5.410 23.275 7.062 1.00 96.12 327 SER A O 1
ATOM 2496 N N . THR A 1 328 ? 6.543 25.124 6.483 1.00 96.38 328 THR A N 1
ATOM 2497 C CA . THR A 1 328 ? 7.224 24.560 5.304 1.00 96.38 328 THR A CA 1
ATOM 2498 C C . THR A 1 328 ? 8.719 24.331 5.553 1.00 96.38 328 THR A C 1
ATOM 2500 O O . THR A 1 328 ? 9.478 24.108 4.614 1.00 96.38 328 THR A O 1
ATOM 2503 N N . MET A 1 329 ? 9.174 24.433 6.807 1.00 97.75 329 MET A N 1
ATOM 2504 C CA . MET A 1 329 ? 10.561 24.161 7.184 1.00 97.75 329 MET A CA 1
ATOM 2505 C C . MET A 1 329 ? 10.908 22.690 6.922 1.00 97.75 329 MET A C 1
ATOM 2507 O O . MET A 1 329 ? 10.225 21.831 7.485 1.00 97.75 329 MET A O 1
ATOM 2511 N N . PRO A 1 330 ? 11.986 22.368 6.174 1.00 97.31 330 PRO A N 1
ATOM 2512 C CA . PRO A 1 330 ? 12.294 20.983 5.818 1.00 97.31 330 PRO A CA 1
ATOM 2513 C C . PRO A 1 330 ? 12.342 20.034 7.015 1.00 97.31 330 PRO A C 1
ATOM 2515 O O . PRO A 1 330 ? 11.700 18.990 6.997 1.00 97.31 330 PRO A O 1
ATOM 2518 N N . LEU A 1 331 ? 13.050 20.407 8.088 1.00 97.50 331 LEU A N 1
ATOM 2519 C CA . LEU A 1 331 ? 13.178 19.557 9.276 1.00 97.50 331 LEU A CA 1
ATOM 2520 C C . LEU A 1 331 ? 11.854 19.398 10.038 1.00 97.50 331 LEU A C 1
ATOM 2522 O O . LEU A 1 331 ? 11.604 18.341 10.606 1.00 97.50 331 LEU A O 1
ATOM 2526 N N . ALA A 1 332 ? 10.997 20.424 10.048 1.00 97.88 332 ALA A N 1
ATOM 2527 C CA . ALA A 1 332 ? 9.678 20.319 10.669 1.00 97.88 332 ALA A CA 1
ATOM 2528 C C . ALA A 1 332 ? 8.776 19.363 9.877 1.00 97.88 332 ALA A C 1
ATOM 2530 O O . ALA A 1 332 ? 8.095 18.533 10.474 1.00 97.88 332 ALA A O 1
ATOM 2531 N N . LEU A 1 333 ? 8.821 19.435 8.543 1.00 97.06 333 LEU A N 1
ATOM 2532 C CA . LEU A 1 333 ? 8.086 18.532 7.658 1.00 97.06 333 LEU A CA 1
ATOM 2533 C C . LEU A 1 333 ? 8.581 17.091 7.754 1.00 97.06 333 LEU A C 1
ATOM 2535 O O . LEU A 1 333 ? 7.770 16.191 7.932 1.00 97.06 333 LEU A O 1
ATOM 2539 N N . SER A 1 334 ? 9.897 16.882 7.681 1.00 97.31 334 SER A N 1
ATOM 2540 C CA . SER A 1 334 ? 10.523 15.564 7.831 1.00 97.31 334 SER A CA 1
ATOM 2541 C C . SER A 1 334 ? 10.164 14.931 9.178 1.00 97.31 334 SER A C 1
ATOM 2543 O O . SER A 1 334 ? 9.643 13.818 9.207 1.00 97.31 334 SER A O 1
ATOM 2545 N N . SER A 1 335 ? 10.332 15.664 10.286 1.00 96.25 335 SER A N 1
ATOM 2546 C CA . SER A 1 335 ? 9.930 15.183 11.612 1.00 96.25 335 SER A CA 1
ATOM 2547 C C . SER A 1 335 ? 8.435 14.869 11.666 1.00 96.25 335 SER A C 1
ATOM 2549 O O . SER A 1 335 ? 8.045 13.838 12.201 1.00 96.25 335 SER A O 1
ATOM 2551 N N . THR A 1 336 ? 7.590 15.721 11.080 1.00 95.81 336 THR A N 1
ATOM 2552 C CA . THR A 1 336 ? 6.143 15.475 11.053 1.00 95.81 336 THR A CA 1
ATOM 2553 C C . THR A 1 336 ? 5.817 14.200 10.289 1.00 95.81 336 THR A C 1
ATOM 2555 O O . THR A 1 336 ? 5.036 13.413 10.790 1.00 95.81 336 THR A O 1
ATOM 2558 N N . LEU A 1 337 ? 6.436 13.942 9.134 1.00 95.06 337 LEU A N 1
ATOM 2559 C CA . LEU A 1 337 ? 6.213 12.711 8.369 1.00 95.06 337 LEU A CA 1
ATOM 2560 C C . LEU A 1 337 ? 6.705 11.454 9.103 1.00 95.06 337 LEU A C 1
ATOM 2562 O O . LEU A 1 337 ? 5.997 10.451 9.091 1.00 95.06 337 LEU A O 1
ATOM 2566 N N . HIS A 1 338 ? 7.863 11.501 9.771 1.00 91.81 338 HIS A N 1
ATOM 2567 C CA . HIS A 1 338 ? 8.370 10.366 10.560 1.00 91.81 338 HIS A CA 1
ATOM 2568 C C . HIS A 1 338 ? 7.501 10.035 11.776 1.00 91.81 338 HIS A C 1
ATOM 2570 O O . HIS A 1 338 ? 7.396 8.873 12.154 1.00 91.81 338 HIS A O 1
ATOM 2576 N N . TYR A 1 339 ? 6.905 11.049 12.405 1.00 88.19 339 TYR A N 1
ATOM 2577 C CA . TYR A 1 339 ? 6.114 10.881 13.627 1.00 88.19 339 TYR A CA 1
ATOM 2578 C C . TYR A 1 339 ? 4.606 11.002 13.400 1.00 88.19 339 TYR A C 1
ATOM 2580 O O . TYR A 1 339 ? 3.843 10.970 14.367 1.00 88.19 339 TYR A O 1
ATOM 2588 N N . LEU A 1 340 ? 4.163 11.121 12.145 1.00 84.81 340 LEU A N 1
ATOM 2589 C CA . LEU A 1 340 ? 2.754 11.088 11.778 1.00 84.81 340 LEU A CA 1
ATOM 2590 C C . LEU A 1 340 ? 2.222 9.692 12.122 1.00 84.81 340 LEU A C 1
ATOM 2592 O O . LEU A 1 340 ? 2.660 8.727 11.493 1.00 84.81 340 LEU A O 1
ATOM 2596 N N . PRO A 1 341 ? 1.286 9.550 13.083 1.00 75.12 341 PRO A N 1
ATOM 2597 C CA . PRO A 1 341 ? 0.864 8.229 13.539 1.00 75.12 341 PRO A CA 1
ATOM 2598 C C . PRO A 1 341 ? 0.308 7.378 12.395 1.00 75.12 341 PRO A C 1
ATOM 2600 O O . PRO A 1 341 ? 0.633 6.203 12.282 1.00 75.12 341 PRO A O 1
ATOM 2603 N N . TYR A 1 342 ? -0.515 7.985 11.537 1.00 80.19 342 TYR A N 1
ATOM 2604 C CA . TYR A 1 342 ? -0.997 7.407 10.289 1.00 80.19 342 TYR A CA 1
ATOM 2605 C C . TYR A 1 342 ? -1.620 8.488 9.407 1.00 80.19 342 TYR A C 1
ATOM 2607 O O . TYR A 1 342 ? -2.056 9.543 9.878 1.00 80.19 342 TYR A O 1
ATOM 2615 N N . TRP A 1 343 ? -1.733 8.178 8.123 1.00 84.75 343 TRP A N 1
ATOM 2616 C CA . TRP A 1 343 ? -2.526 8.935 7.169 1.00 84.75 343 TRP A CA 1
ATOM 2617 C C . TRP A 1 343 ? -3.212 7.986 6.191 1.00 84.75 343 TRP A C 1
ATOM 2619 O O . TRP A 1 343 ? -2.570 7.094 5.643 1.00 84.75 343 TRP A O 1
ATOM 2629 N N . THR A 1 344 ? -4.516 8.150 5.976 1.00 81.75 344 THR A N 1
ATOM 2630 C CA . THR A 1 344 ? -5.284 7.267 5.084 1.00 81.75 344 THR A CA 1
ATOM 2631 C C . THR A 1 344 ? -5.631 8.000 3.798 1.00 81.75 344 THR A C 1
ATOM 2633 O O . THR A 1 344 ? -6.365 8.989 3.825 1.00 81.75 344 THR A O 1
ATOM 2636 N N . GLY A 1 345 ? -5.103 7.494 2.687 1.00 85.50 345 GLY A N 1
ATOM 2637 C CA . GLY A 1 345 ? -5.385 7.962 1.335 1.00 85.50 345 GLY A CA 1
ATOM 2638 C C . GLY A 1 345 ? -6.212 6.963 0.527 1.00 85.50 345 GLY A C 1
ATOM 2639 O O . GLY A 1 345 ? -6.691 5.954 1.053 1.00 85.50 345 GLY A O 1
ATOM 2640 N N . VAL A 1 346 ? -6.367 7.223 -0.770 1.00 88.06 346 VAL A N 1
ATOM 2641 C CA . VAL A 1 346 ? -7.072 6.324 -1.704 1.00 88.06 346 VAL A CA 1
ATOM 2642 C C . VAL A 1 346 ? -6.283 5.040 -1.988 1.00 88.06 346 VAL A C 1
ATOM 2644 O O . VAL A 1 346 ? -6.875 4.004 -2.277 1.00 88.06 346 VAL A O 1
ATOM 2647 N N . THR A 1 347 ? -4.958 5.076 -1.838 1.00 85.00 347 THR A N 1
ATOM 2648 C CA . THR A 1 347 ? -4.040 3.924 -1.924 1.00 85.00 347 THR A CA 1
ATOM 2649 C C . THR A 1 347 ? -3.833 3.226 -0.575 1.00 85.00 347 THR A C 1
ATOM 2651 O O . THR A 1 347 ? -2.965 2.363 -0.438 1.00 85.00 347 THR A O 1
ATOM 2654 N N . GLY A 1 348 ? -4.631 3.585 0.434 1.00 80.00 348 GLY A N 1
ATOM 2655 C CA . GLY A 1 348 ? -4.600 2.991 1.764 1.00 80.00 348 GLY A CA 1
ATOM 2656 C C . GLY A 1 348 ? -3.773 3.783 2.777 1.00 80.00 348 GLY A C 1
ATOM 2657 O O . GLY A 1 348 ? -3.566 4.995 2.661 1.00 80.00 348 GLY A O 1
ATOM 2658 N N . VAL A 1 349 ? -3.347 3.088 3.828 1.00 79.44 349 VAL A N 1
ATOM 2659 C CA . VAL A 1 349 ? -2.697 3.695 4.993 1.00 79.44 349 VAL A CA 1
ATOM 2660 C C . VAL A 1 349 ? -1.210 3.932 4.739 1.00 79.44 349 VAL A C 1
ATOM 2662 O O . VAL A 1 349 ? -0.507 3.079 4.201 1.00 79.44 349 VAL A O 1
ATOM 2665 N N . HIS A 1 350 ? -0.736 5.099 5.160 1.00 83.00 350 HIS A N 1
ATOM 2666 C CA . HIS A 1 350 ? 0.655 5.516 5.142 1.00 83.00 350 HIS A CA 1
ATOM 2667 C C . HIS A 1 350 ? 1.113 5.741 6.583 1.00 83.00 350 HIS A C 1
ATOM 2669 O O . HIS A 1 350 ? 0.575 6.599 7.286 1.00 83.00 350 HIS A O 1
ATOM 2675 N N . VAL A 1 351 ? 2.110 4.968 7.000 1.00 83.25 351 VAL A N 1
ATOM 2676 C CA . VAL A 1 351 ? 2.882 5.172 8.229 1.00 83.25 351 VAL A CA 1
ATOM 2677 C C . VAL A 1 351 ? 4.348 5.008 7.859 1.00 83.25 351 VAL A C 1
ATOM 2679 O O . VAL A 1 351 ? 4.674 4.100 7.096 1.00 83.25 351 VAL A O 1
ATOM 2682 N N . PHE A 1 352 ? 5.226 5.872 8.361 1.00 87.81 352 PHE A N 1
ATOM 2683 C CA . PHE A 1 352 ? 6.657 5.810 8.064 1.00 87.81 352 PHE A CA 1
ATOM 2684 C C . PHE A 1 352 ? 7.440 5.354 9.281 1.00 87.81 352 PHE A C 1
ATOM 2686 O O . PHE A 1 352 ? 7.154 5.773 10.400 1.00 87.81 352 PHE A O 1
ATOM 2693 N N . ASP A 1 353 ? 8.424 4.482 9.068 1.00 86.19 353 ASP A N 1
ATOM 2694 C CA . ASP A 1 353 ? 9.409 4.190 10.105 1.00 86.19 353 ASP A CA 1
ATOM 2695 C C . ASP A 1 353 ? 10.453 5.323 10.200 1.00 86.19 353 ASP A C 1
ATOM 2697 O O . ASP A 1 353 ? 10.434 6.310 9.455 1.00 86.19 353 ASP A O 1
ATOM 2701 N N . GLU A 1 354 ? 11.404 5.182 11.121 1.00 88.31 354 GLU A N 1
ATOM 2702 C CA . GLU A 1 354 ? 12.501 6.142 11.314 1.00 88.31 354 GLU A CA 1
ATOM 2703 C C . GLU A 1 354 ? 13.412 6.311 10.084 1.00 88.31 354 GLU A C 1
ATOM 2705 O O . GLU A 1 354 ? 14.195 7.255 10.021 1.00 88.31 354 GLU A O 1
ATOM 2710 N N . ARG A 1 355 ? 13.316 5.415 9.096 1.00 91.19 355 ARG A N 1
ATOM 2711 C CA . ARG A 1 355 ? 14.082 5.450 7.843 1.00 91.19 355 ARG A CA 1
ATOM 2712 C C . ARG A 1 355 ? 13.268 5.997 6.670 1.00 91.19 355 ARG A C 1
ATOM 2714 O O . ARG A 1 355 ? 13.770 6.022 5.546 1.00 91.19 355 ARG A O 1
ATOM 2721 N N . GLY A 1 356 ? 12.008 6.367 6.909 1.00 92.50 356 GLY A N 1
ATOM 2722 C CA . GLY A 1 356 ? 11.082 6.804 5.870 1.00 92.50 356 GLY A CA 1
ATOM 2723 C C . GLY A 1 356 ? 10.588 5.663 4.976 1.00 92.50 356 GLY A C 1
ATOM 2724 O O . GLY A 1 356 ? 10.105 5.903 3.866 1.00 92.50 356 GLY A O 1
ATOM 2725 N N . GLU A 1 357 ? 10.698 4.411 5.431 1.00 90.12 357 GLU A N 1
ATOM 2726 C CA . GLU A 1 357 ? 10.047 3.273 4.786 1.00 90.12 357 GLU A CA 1
ATOM 2727 C C . GLU A 1 357 ? 8.562 3.289 5.142 1.00 90.12 357 GLU A C 1
ATOM 2729 O O . GLU A 1 357 ? 8.199 3.275 6.322 1.00 90.12 357 GLU A O 1
ATOM 2734 N N . VAL A 1 358 ? 7.696 3.296 4.125 1.00 86.62 358 VAL A N 1
ATOM 2735 C CA . VAL A 1 358 ? 6.266 3.121 4.366 1.00 86.62 358 VAL A CA 1
ATOM 2736 C C . VAL A 1 358 ? 5.989 1.703 4.844 1.00 86.62 358 VAL A C 1
ATOM 2738 O O . VAL A 1 358 ? 6.384 0.711 4.226 1.00 86.62 358 VAL A O 1
ATOM 2741 N N . PHE A 1 359 ? 5.250 1.599 5.936 1.00 74.19 359 PHE A N 1
ATOM 2742 C CA . PHE A 1 359 ? 4.691 0.354 6.419 1.00 74.19 359 PHE A CA 1
ATOM 2743 C C . PHE A 1 359 ? 3.179 0.495 6.625 1.00 74.19 359 PHE A C 1
ATOM 2745 O O . PHE A 1 359 ? 2.644 1.591 6.745 1.00 74.19 359 PHE A O 1
ATOM 2752 N N . GLY A 1 360 ? 2.468 -0.634 6.590 1.00 67.75 360 GLY A N 1
ATOM 2753 C CA . GLY A 1 360 ? 1.000 -0.665 6.686 1.00 67.75 360 GLY A CA 1
ATOM 2754 C C . GLY A 1 360 ? 0.289 -0.686 5.329 1.00 67.75 360 GLY A C 1
ATOM 2755 O O . GLY A 1 360 ? -0.895 -0.992 5.269 1.00 67.75 360 GLY A O 1
ATOM 2756 N N . LYS A 1 361 ? 1.008 -0.467 4.219 1.00 76.81 361 LYS A N 1
ATOM 2757 C CA . LYS A 1 361 ? 0.490 -0.772 2.879 1.00 76.81 361 LYS A CA 1
ATOM 2758 C C . LYS A 1 361 ? 0.484 -2.278 2.600 1.00 76.81 361 LYS A C 1
ATOM 2760 O O . LYS A 1 361 ? 1.366 -3.016 3.050 1.00 76.81 361 LYS A O 1
ATOM 2765 N N . LYS A 1 362 ? -0.484 -2.711 1.791 1.00 76.75 362 LYS A N 1
ATOM 2766 C CA . LYS A 1 362 ? -0.574 -4.066 1.232 1.00 76.75 362 LYS A CA 1
ATOM 2767 C C . LYS A 1 362 ? -0.473 -4.069 -0.276 1.00 76.75 362 LYS A C 1
ATOM 2769 O O . LYS A 1 362 ? -0.737 -3.060 -0.925 1.00 76.75 362 LYS A O 1
ATOM 2774 N N . TYR A 1 363 ? -0.205 -5.254 -0.798 1.00 85.00 363 TYR A N 1
ATOM 2775 C CA . TYR A 1 363 ? -0.626 -5.614 -2.134 1.00 85.00 363 TYR A CA 1
ATOM 2776 C C . TYR A 1 363 ? -1.946 -6.372 -2.061 1.00 85.00 363 TYR A C 1
ATOM 2778 O O . TYR A 1 363 ? -2.098 -7.328 -1.297 1.00 85.00 363 TYR A O 1
ATOM 2786 N N . PHE A 1 364 ? -2.896 -5.954 -2.888 1.00 85.69 364 PHE A N 1
ATOM 2787 C CA . PHE A 1 364 ? -3.927 -6.869 -3.352 1.00 85.69 364 PHE A CA 1
ATOM 2788 C C . PHE A 1 364 ? -3.295 -7.816 -4.371 1.00 85.69 364 PHE A C 1
ATOM 2790 O O . PHE A 1 364 ? -2.242 -7.522 -4.932 1.00 85.69 364 PHE A O 1
ATOM 2797 N N . PHE A 1 365 ? -3.941 -8.943 -4.635 1.00 89.94 365 PHE A N 1
ATOM 2798 C CA . PHE A 1 365 ? -3.490 -9.879 -5.657 1.00 89.94 365 PHE A CA 1
ATOM 2799 C C . PHE A 1 365 ? -4.592 -10.057 -6.680 1.00 89.94 365 PHE A C 1
ATOM 2801 O O . PHE A 1 365 ? -5.769 -10.094 -6.324 1.00 89.94 365 PHE A O 1
ATOM 2808 N N . GLN A 1 366 ? -4.213 -10.154 -7.946 1.00 91.75 366 GLN A N 1
ATOM 2809 C CA . GLN A 1 366 ? -5.136 -10.421 -9.037 1.00 91.75 366 GLN A CA 1
ATOM 2810 C C . GLN A 1 366 ? -4.655 -11.626 -9.833 1.00 91.75 366 GLN A C 1
ATOM 2812 O O . GLN A 1 366 ? -3.453 -11.863 -9.922 1.00 91.75 366 GLN A O 1
ATOM 2817 N N . VAL A 1 367 ? -5.593 -12.371 -10.408 1.00 93.19 367 VAL A N 1
ATOM 2818 C CA . VAL A 1 367 ? -5.332 -13.431 -11.382 1.00 93.19 367 VAL A CA 1
ATOM 2819 C C . VAL A 1 367 ? -5.881 -13.019 -12.744 1.00 93.19 367 VAL A C 1
ATOM 2821 O O . VAL A 1 367 ? -6.995 -12.501 -12.828 1.00 93.19 367 VAL A O 1
ATOM 2824 N N . LEU A 1 368 ? -5.099 -13.240 -13.796 1.00 93.50 368 LEU A N 1
ATOM 2825 C CA . LEU A 1 368 ? -5.517 -13.045 -15.178 1.00 93.50 368 LEU A CA 1
ATOM 2826 C C . LEU A 1 368 ? -6.322 -14.265 -15.643 1.00 93.50 368 LEU A C 1
ATOM 2828 O O . LEU A 1 368 ? -5.840 -15.403 -15.554 1.00 93.50 368 LEU A O 1
ATOM 2832 N N . ARG A 1 369 ? -7.551 -14.013 -16.095 1.00 89.88 369 ARG A N 1
ATOM 2833 C CA . ARG A 1 369 ? -8.506 -14.993 -16.624 1.00 89.88 369 ARG A CA 1
ATOM 2834 C C . ARG A 1 369 ? -9.286 -14.396 -17.770 1.00 89.88 369 ARG A C 1
ATOM 2836 O O . ARG A 1 369 ? -9.809 -13.298 -17.622 1.00 89.88 369 ARG A O 1
ATOM 2843 N N . ASP A 1 370 ? -9.383 -15.123 -18.874 1.00 88.62 370 ASP A N 1
ATOM 2844 C CA . ASP A 1 370 ? -10.196 -14.728 -20.025 1.00 88.62 370 ASP A CA 1
ATOM 2845 C C . ASP A 1 370 ? -9.858 -13.295 -20.502 1.00 88.62 370 ASP A C 1
ATOM 2847 O O . ASP A 1 370 ? -10.726 -12.519 -20.893 1.00 88.62 370 ASP A O 1
ATOM 2851 N N . GLY A 1 371 ? -8.574 -12.917 -20.410 1.00 88.94 371 GLY A N 1
ATOM 2852 C CA . GLY A 1 371 ? -8.069 -11.579 -20.748 1.00 88.94 371 GLY A CA 1
ATOM 2853 C C . GLY A 1 371 ? -8.242 -10.500 -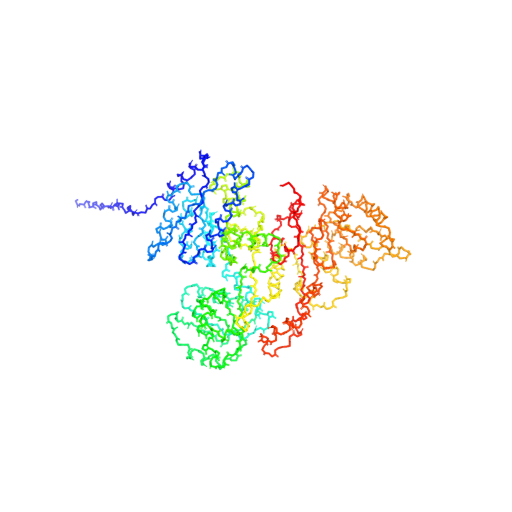19.665 1.00 88.94 371 GLY A C 1
ATOM 2854 O O . GLY A 1 371 ? -7.694 -9.401 -19.805 1.00 88.94 371 GLY A O 1
ATOM 2855 N N . GLU A 1 372 ? -8.915 -10.799 -18.553 1.00 89.81 372 GLU A N 1
ATOM 2856 C CA . GLU A 1 372 ? -9.241 -9.840 -17.496 1.00 89.81 372 GLU A CA 1
ATOM 2857 C C . GLU A 1 372 ? -8.593 -10.137 -16.139 1.00 89.81 372 GLU A C 1
ATOM 2859 O O . GLU A 1 372 ? -8.352 -11.279 -15.755 1.00 89.81 372 GLU A O 1
ATOM 2864 N N . TRP A 1 373 ? -8.279 -9.073 -15.392 1.00 90.06 373 TRP A N 1
ATOM 2865 C CA . TRP A 1 373 ? -7.706 -9.188 -14.049 1.00 90.06 373 TRP A CA 1
ATOM 2866 C C . TRP A 1 373 ? -8.809 -9.278 -13.000 1.00 90.06 373 TRP A C 1
ATOM 2868 O O . TRP A 1 373 ? -9.582 -8.339 -12.798 1.00 90.06 373 TRP A O 1
ATOM 2878 N N . HIS A 1 374 ? -8.828 -10.382 -12.262 1.00 87.69 374 HIS A N 1
ATOM 2879 C CA . HIS A 1 374 ? -9.788 -10.631 -11.195 1.00 87.69 374 HIS A CA 1
ATOM 2880 C C . HIS A 1 374 ? -9.095 -10.624 -9.834 1.00 87.69 374 HIS A C 1
ATOM 2882 O O . HIS A 1 374 ? -8.084 -11.293 -9.643 1.00 87.69 374 HIS A O 1
ATOM 2888 N N . VAL A 1 375 ? -9.636 -9.878 -8.870 1.00 85.50 375 VAL A N 1
ATOM 2889 C CA . VAL A 1 375 ? -9.078 -9.796 -7.511 1.00 85.50 375 VAL A CA 1
ATOM 2890 C C . VAL A 1 375 ? -9.218 -11.136 -6.787 1.00 85.50 375 VAL A C 1
ATOM 2892 O O . VAL A 1 375 ? -10.294 -11.727 -6.759 1.00 85.50 375 VAL A O 1
ATOM 2895 N N . LEU A 1 376 ? -8.127 -11.579 -6.164 1.00 83.62 376 LEU A N 1
ATOM 2896 C CA . LEU A 1 376 ? -8.082 -12.685 -5.216 1.00 83.62 376 LEU A CA 1
ATOM 2897 C C . LEU A 1 376 ? -8.401 -12.127 -3.818 1.00 83.62 376 LEU A C 1
ATOM 2899 O O . LEU A 1 376 ? -7.554 -11.443 -3.228 1.00 83.62 376 LEU A O 1
ATOM 2903 N N . PRO A 1 377 ? -9.608 -12.357 -3.275 1.00 76.31 377 PRO A N 1
ATOM 2904 C CA . PRO A 1 377 ? -9.987 -11.806 -1.980 1.00 76.31 377 PRO A CA 1
ATOM 2905 C C . PRO A 1 377 ? -9.169 -12.465 -0.871 1.00 76.31 377 PRO A C 1
ATOM 2907 O O . PRO A 1 377 ? -8.826 -13.642 -0.961 1.00 76.31 377 PRO A O 1
ATOM 2910 N N . ALA A 1 378 ? -8.874 -11.711 0.189 1.00 74.94 378 ALA A N 1
ATOM 2911 C CA . ALA A 1 378 ? -8.319 -12.209 1.452 1.00 74.94 378 ALA A CA 1
ATOM 2912 C C . ALA A 1 378 ? -6.975 -12.969 1.410 1.00 74.94 378 ALA A C 1
ATOM 2914 O O . ALA A 1 378 ? -6.396 -13.215 2.464 1.00 74.94 378 ALA A O 1
ATOM 2915 N N . VAL A 1 379 ? -6.399 -13.281 0.243 1.00 80.69 379 VAL A N 1
ATOM 2916 C CA . VAL A 1 379 ? -5.148 -14.066 0.142 1.00 80.69 379 VAL A CA 1
ATOM 2917 C C . VAL A 1 379 ? -3.935 -13.386 0.783 1.00 80.69 379 VAL A C 1
ATOM 2919 O O . VAL A 1 379 ? -2.923 -14.019 1.063 1.00 80.69 379 VAL A O 1
ATOM 2922 N N . HIS A 1 380 ? -4.043 -12.090 1.040 1.00 79.50 380 HIS A N 1
ATOM 2923 C CA . HIS A 1 380 ? -3.034 -11.261 1.673 1.00 79.50 380 HIS A CA 1
ATOM 2924 C C . HIS A 1 380 ? -3.144 -11.259 3.208 1.00 79.50 380 HIS A C 1
ATOM 2926 O O . HIS A 1 380 ? -2.133 -11.043 3.876 1.00 79.50 380 HIS A O 1
ATOM 2932 N N . LEU A 1 381 ? -4.313 -11.578 3.784 1.00 75.81 381 LEU A N 1
ATOM 2933 C CA . LEU A 1 381 ? -4.536 -11.627 5.237 1.00 75.81 381 LEU A CA 1
ATOM 2934 C C . LEU A 1 381 ? -3.518 -12.506 5.986 1.00 75.81 381 LEU A C 1
ATOM 2936 O O . LEU A 1 381 ? -2.989 -12.032 6.994 1.00 75.81 381 LEU A O 1
ATOM 2940 N N . PRO A 1 382 ? -3.152 -13.726 5.530 1.00 78.06 382 PRO A N 1
ATOM 2941 C CA . PRO A 1 382 ? -2.190 -14.562 6.253 1.00 78.06 382 PRO A CA 1
ATOM 2942 C C . PRO A 1 382 ? -0.834 -13.888 6.482 1.00 78.06 382 PRO A C 1
ATOM 2944 O O . PRO A 1 382 ? -0.224 -14.083 7.536 1.00 78.06 382 PRO A O 1
ATOM 2947 N N . TYR A 1 383 ? -0.375 -13.058 5.537 1.00 83.38 383 TYR A N 1
ATOM 2948 C CA . TYR A 1 383 ? 0.855 -12.288 5.711 1.00 83.38 383 TYR A CA 1
ATOM 2949 C C . TYR A 1 383 ? 0.743 -11.335 6.904 1.00 83.38 383 TYR A C 1
ATOM 2951 O O . TYR A 1 383 ? 1.646 -11.289 7.742 1.00 83.38 383 TYR A O 1
ATOM 2959 N N . PHE A 1 384 ? -0.370 -10.605 7.000 1.00 76.62 384 PHE A N 1
ATOM 2960 C CA . PHE A 1 384 ? -0.600 -9.618 8.054 1.00 76.62 384 PHE A CA 1
ATOM 2961 C C . PHE A 1 384 ? -0.802 -10.262 9.417 1.00 76.62 384 PHE A C 1
ATOM 2963 O O . PHE A 1 384 ? -0.198 -9.812 10.388 1.00 76.62 384 PHE A O 1
ATOM 2970 N N . LEU A 1 385 ? -1.531 -11.376 9.485 1.00 74.06 385 LEU A N 1
ATOM 2971 C CA . LEU A 1 385 ? -1.670 -12.147 10.722 1.00 74.06 385 LEU A CA 1
ATOM 2972 C C . LEU A 1 385 ? -0.320 -12.703 11.191 1.00 74.06 385 LEU A C 1
ATOM 2974 O O . LEU A 1 385 ? 0.021 -12.605 12.368 1.00 74.06 385 LEU A O 1
ATOM 2978 N N . GLY A 1 386 ? 0.490 -13.230 10.269 1.00 75.44 386 GLY A N 1
ATOM 2979 C CA . GLY A 1 386 ? 1.841 -13.691 10.583 1.00 75.44 386 GLY A CA 1
ATOM 2980 C C . GLY A 1 386 ? 2.776 -12.552 10.999 1.00 75.44 386 GLY A C 1
ATOM 2981 O O . GLY A 1 386 ? 3.605 -12.727 11.892 1.00 75.44 386 GLY A O 1
ATOM 2982 N N . ARG A 1 387 ? 2.658 -11.375 10.375 1.00 76.44 387 ARG A N 1
ATOM 2983 C CA . ARG A 1 387 ? 3.411 -10.176 10.762 1.00 76.44 387 ARG A CA 1
ATOM 2984 C C . ARG A 1 387 ? 3.030 -9.724 12.166 1.00 76.44 387 ARG A C 1
ATOM 2986 O O . ARG A 1 387 ? 3.925 -9.497 12.972 1.00 76.44 387 ARG A O 1
ATOM 2993 N N . PHE A 1 388 ? 1.737 -9.651 12.461 1.00 72.56 388 PHE A N 1
ATOM 2994 C CA . PHE A 1 388 ? 1.239 -9.302 13.782 1.00 72.56 388 PHE A CA 1
ATOM 2995 C C . PHE A 1 388 ? 1.752 -10.248 14.860 1.00 72.56 388 PHE A C 1
ATOM 2997 O O . PHE A 1 388 ? 2.291 -9.780 15.858 1.00 72.56 388 PHE A O 1
ATOM 3004 N N . GLN A 1 389 ? 1.644 -11.560 14.629 1.00 72.00 389 GLN A N 1
ATOM 3005 C CA . GLN A 1 389 ? 2.172 -12.580 15.533 1.00 72.00 389 GLN A CA 1
ATOM 3006 C C . GLN A 1 389 ? 3.630 -12.266 15.897 1.00 72.00 389 GLN A C 1
ATOM 3008 O O . GLN A 1 389 ? 3.948 -12.147 17.076 1.00 72.00 389 GLN A O 1
ATOM 3013 N N . ARG A 1 390 ? 4.489 -12.023 14.895 1.00 75.12 390 ARG A N 1
ATOM 3014 C CA . ARG A 1 390 ? 5.900 -11.668 15.119 1.00 75.12 390 ARG A CA 1
ATOM 3015 C C . ARG A 1 390 ? 6.067 -10.352 15.879 1.00 75.12 390 ARG A C 1
ATOM 3017 O O . ARG A 1 390 ? 6.951 -10.246 16.721 1.00 75.12 390 ARG A O 1
ATOM 3024 N N . THR A 1 391 ? 5.244 -9.344 15.590 1.00 70.81 391 THR A N 1
ATOM 3025 C CA . THR A 1 391 ? 5.277 -8.053 16.296 1.00 70.81 391 THR A CA 1
ATOM 3026 C C . THR A 1 391 ? 4.901 -8.204 17.771 1.00 70.81 391 THR A C 1
ATOM 3028 O O . THR A 1 391 ? 5.564 -7.615 18.621 1.00 70.81 391 THR A O 1
ATOM 3031 N N . ILE A 1 392 ? 3.882 -9.005 18.094 1.00 65.88 392 ILE A N 1
ATOM 3032 C CA . ILE A 1 392 ? 3.496 -9.292 19.481 1.00 65.88 392 ILE A CA 1
ATOM 3033 C C . ILE A 1 392 ? 4.546 -10.148 20.177 1.00 65.88 392 ILE A C 1
ATOM 3035 O O . ILE A 1 392 ? 4.928 -9.822 21.295 1.00 65.88 392 ILE A O 1
ATOM 3039 N N . GLU A 1 393 ? 5.053 -11.201 19.540 1.00 72.19 393 GLU A N 1
ATOM 3040 C CA . GLU A 1 393 ? 6.122 -12.044 20.093 1.00 72.19 393 GLU A CA 1
ATOM 3041 C C . GLU A 1 393 ? 7.379 -11.228 20.405 1.00 72.19 393 GLU A C 1
ATOM 3043 O O . GLU A 1 393 ? 7.953 -11.375 21.476 1.00 72.19 393 GLU A O 1
ATOM 3048 N N . ALA A 1 394 ? 7.769 -10.302 19.525 1.00 70.81 394 ALA A N 1
ATOM 3049 C CA . ALA A 1 394 ? 8.895 -9.407 19.779 1.00 70.81 394 ALA A CA 1
ATOM 3050 C C . ALA A 1 394 ? 8.632 -8.418 20.930 1.00 70.81 394 ALA A C 1
ATOM 3052 O O . ALA A 1 394 ? 9.570 -7.973 21.588 1.00 70.81 394 ALA A O 1
ATOM 3053 N N . ALA A 1 395 ? 7.369 -8.050 21.160 1.00 65.12 395 ALA A N 1
ATOM 3054 C CA . ALA A 1 395 ? 6.980 -7.063 22.162 1.00 65.12 395 ALA A CA 1
ATOM 3055 C C . ALA A 1 395 ? 6.516 -7.671 23.499 1.00 65.12 395 ALA A C 1
ATOM 3057 O O . ALA A 1 395 ? 6.290 -6.913 24.445 1.00 65.12 395 ALA A O 1
ATOM 3058 N N . SER A 1 396 ? 6.324 -8.988 23.584 1.00 60.25 396 SER A N 1
ATOM 3059 C CA . SER A 1 396 ? 5.809 -9.697 24.759 1.00 60.25 396 SER A CA 1
ATOM 3060 C C . SER A 1 396 ? 6.852 -10.678 25.294 1.00 60.25 396 SER A C 1
ATOM 3062 O O . SER A 1 396 ? 7.500 -11.392 24.541 1.00 60.25 396 SER A O 1
ATOM 3064 N N . ALA A 1 397 ? 6.997 -10.764 26.618 1.00 51.59 397 ALA A N 1
ATOM 3065 C CA . ALA A 1 397 ? 7.834 -11.771 27.276 1.00 51.59 397 ALA A CA 1
ATOM 3066 C C . ALA A 1 397 ? 7.139 -13.151 27.324 1.00 51.59 397 ALA A C 1
ATOM 3068 O O . ALA A 1 397 ? 7.120 -13.806 28.366 1.00 51.59 397 ALA A O 1
ATOM 3069 N N . ARG A 1 398 ? 6.485 -13.583 26.236 1.00 54.12 398 ARG A N 1
ATOM 3070 C CA . ARG A 1 398 ? 5.825 -14.896 26.187 1.00 54.12 398 ARG A CA 1
ATOM 3071 C C . ARG A 1 398 ? 6.896 -15.994 26.165 1.00 54.12 398 ARG A C 1
ATOM 3073 O O . ARG A 1 398 ? 7.636 -16.118 25.196 1.00 54.12 398 ARG A O 1
ATOM 3080 N N . ALA A 1 399 ? 6.960 -16.786 27.236 1.00 40.94 399 ALA A N 1
ATOM 3081 C CA . ALA A 1 399 ? 7.843 -17.950 27.349 1.00 40.94 399 ALA A CA 1
ATOM 3082 C C . ALA A 1 399 ? 7.293 -19.202 26.634 1.00 40.94 399 ALA A C 1
ATOM 3084 O O . ALA A 1 399 ? 8.060 -20.112 26.329 1.00 40.94 399 ALA A O 1
ATOM 3085 N N . ASP A 1 400 ? 5.996 -19.228 26.307 1.00 44.78 400 ASP A N 1
ATOM 3086 C CA . ASP A 1 400 ? 5.327 -20.432 25.812 1.00 44.78 400 ASP A CA 1
ATOM 3087 C C . ASP A 1 400 ? 4.820 -20.256 24.377 1.00 44.78 400 ASP A C 1
ATOM 3089 O O . ASP A 1 400 ? 4.076 -19.323 24.066 1.00 44.78 400 ASP A O 1
ATOM 3093 N N . GLY A 1 401 ? 5.240 -21.186 23.512 1.00 47.31 401 GLY A N 1
ATOM 3094 C CA . GLY A 1 401 ? 4.914 -21.261 22.090 1.00 47.31 401 GLY A CA 1
ATOM 3095 C C . GLY A 1 401 ? 3.420 -21.108 21.820 1.00 47.31 401 GLY A C 1
ATOM 3096 O O . GLY A 1 401 ? 2.621 -22.022 22.019 1.00 47.31 401 GLY A O 1
ATOM 3097 N N . VAL A 1 402 ? 3.059 -19.930 21.330 1.00 44.62 402 VAL A N 1
ATOM 3098 C CA . VAL A 1 402 ? 1.708 -19.578 20.909 1.00 44.62 402 VAL A CA 1
ATOM 3099 C C . VAL A 1 402 ? 1.404 -20.365 19.631 1.00 44.62 402 VAL A C 1
ATOM 3101 O O . VAL A 1 402 ? 2.201 -20.310 18.690 1.00 44.62 402 VAL A O 1
ATOM 3104 N N . PRO A 1 403 ? 0.270 -21.081 19.529 1.00 51.38 403 PRO A N 1
ATOM 3105 C CA . PRO A 1 403 ? -0.183 -21.585 18.239 1.00 51.38 403 PRO A CA 1
ATOM 3106 C C . PRO A 1 403 ? -0.271 -20.404 17.268 1.00 51.38 403 PRO A C 1
ATOM 3108 O O . PRO A 1 403 ? -0.899 -19.404 17.600 1.00 51.38 403 PRO A O 1
ATOM 3111 N N . ALA A 1 404 ? 0.384 -20.489 16.103 1.00 57.91 404 ALA A N 1
ATOM 3112 C CA . ALA A 1 404 ? 0.395 -19.397 15.124 1.00 57.91 404 ALA A CA 1
ATOM 3113 C C . ALA A 1 404 ? -1.021 -18.827 14.950 1.00 57.91 404 ALA A C 1
ATOM 3115 O O . ALA A 1 404 ? -1.934 -19.612 14.726 1.00 57.91 404 ALA A O 1
ATOM 3116 N N . PHE A 1 405 ? -1.213 -17.508 15.055 1.00 57.09 405 PHE A N 1
ATOM 3117 C CA . PHE A 1 405 ? -2.537 -16.874 15.139 1.00 57.09 405 PHE A CA 1
ATOM 3118 C C . PHE A 1 405 ? -3.555 -17.387 14.107 1.00 57.09 405 PHE A C 1
ATOM 3120 O O . PHE A 1 405 ? -4.703 -17.653 14.439 1.00 57.09 405 PHE A O 1
ATOM 3127 N N . GLY A 1 406 ? -3.115 -17.627 12.866 1.00 55.44 406 GLY A N 1
ATOM 3128 C CA . GLY A 1 406 ? -3.961 -18.217 11.823 1.00 55.44 406 GLY A CA 1
ATOM 3129 C C . GLY A 1 406 ? -4.504 -19.613 12.168 1.00 55.44 406 GLY A C 1
ATOM 3130 O O . GLY A 1 406 ? -5.622 -19.935 11.793 1.00 55.44 406 GLY A O 1
ATOM 3131 N N . LYS A 1 407 ? -3.768 -20.427 12.935 1.00 57.69 407 LYS A N 1
ATOM 3132 C CA . LYS A 1 407 ? -4.215 -21.740 13.432 1.00 57.69 407 LYS A CA 1
ATOM 3133 C C . LYS A 1 407 ? -5.294 -21.646 14.510 1.00 57.69 407 LYS A C 1
ATOM 3135 O O . LYS A 1 407 ? -6.068 -22.587 14.623 1.00 57.69 407 LYS A O 1
ATOM 3140 N N . LEU A 1 408 ? -5.344 -20.557 15.286 1.00 58.88 408 LEU A N 1
ATOM 3141 C CA . LEU A 1 408 ? -6.377 -20.368 16.314 1.00 58.88 408 LEU A CA 1
ATOM 3142 C C . LEU A 1 408 ? -7.762 -20.160 15.697 1.00 58.88 408 LEU A C 1
ATOM 3144 O O . LEU A 1 408 ? -8.750 -20.541 16.306 1.00 58.88 408 LEU A O 1
ATOM 3148 N N . PHE A 1 409 ? -7.828 -19.599 14.489 1.00 60.22 409 PHE A N 1
ATOM 3149 C CA . PHE A 1 409 ? -9.090 -19.420 13.776 1.00 60.22 409 PHE A CA 1
ATOM 3150 C C . PHE A 1 409 ? -9.355 -20.529 12.744 1.00 60.22 409 PHE A C 1
ATOM 3152 O O . PHE A 1 409 ? -10.513 -20.782 12.451 1.00 60.22 409 PHE A O 1
ATOM 3159 N N . ALA A 1 410 ? -8.320 -21.245 12.267 1.00 55.50 410 ALA A N 1
ATOM 3160 C CA . ALA A 1 410 ? -8.392 -22.348 11.287 1.00 55.50 410 ALA A CA 1
ATOM 3161 C C . ALA A 1 410 ? -9.220 -23.581 11.694 1.00 55.50 410 ALA A C 1
ATOM 3163 O O . ALA A 1 410 ? -9.424 -24.467 10.868 1.00 55.50 410 ALA A O 1
ATOM 3164 N N . THR A 1 411 ? -9.640 -23.697 12.952 1.00 59.06 411 THR A N 1
ATOM 3165 C CA . THR A 1 411 ? -10.471 -24.813 13.419 1.00 59.06 411 THR A CA 1
ATOM 3166 C C . THR A 1 411 ? -11.915 -24.364 13.553 1.00 59.06 411 THR A C 1
ATOM 3168 O O . THR A 1 411 ? -12.153 -23.261 14.037 1.00 59.06 411 THR A O 1
ATOM 3171 N N . ASN A 1 412 ? -12.870 -25.235 13.207 1.00 65.50 412 ASN A N 1
ATOM 3172 C CA . ASN A 1 412 ? -14.295 -25.059 13.508 1.00 65.50 412 ASN A CA 1
ATOM 3173 C C . ASN A 1 412 ? -14.515 -25.003 15.031 1.00 65.50 412 ASN A C 1
ATOM 3175 O O . ASN A 1 412 ? -14.897 -25.990 15.658 1.00 65.50 412 ASN A O 1
ATOM 3179 N N . LEU A 1 413 ? -14.201 -23.858 15.632 1.00 68.75 413 LEU A N 1
ATOM 3180 C CA . LEU A 1 413 ? -14.392 -23.589 17.045 1.00 68.75 413 LEU A CA 1
ATOM 3181 C C . LEU A 1 413 ? -15.880 -23.412 17.327 1.00 68.75 413 LEU A C 1
ATOM 3183 O O . LEU A 1 413 ? -16.625 -22.861 16.512 1.00 68.75 413 LEU A O 1
ATOM 3187 N N . HIS A 1 414 ? -16.300 -23.839 18.516 1.00 77.44 414 HIS A N 1
ATOM 3188 C CA . HIS A 1 414 ? -17.601 -23.454 19.042 1.00 77.44 414 HIS A CA 1
ATOM 3189 C C . HIS A 1 414 ? -17.678 -21.914 19.122 1.00 77.44 414 HIS A C 1
ATOM 3191 O O . HIS A 1 414 ? -16.660 -21.290 19.445 1.00 77.44 414 HIS A O 1
ATOM 3197 N N . PRO A 1 415 ? -18.838 -21.275 18.863 1.00 76.50 415 PRO A N 1
ATOM 3198 C CA . PRO A 1 415 ? -18.960 -19.816 18.894 1.00 76.50 415 PRO A CA 1
ATOM 3199 C C . PRO A 1 415 ? -18.398 -19.183 20.170 1.00 76.50 415 PRO A C 1
ATOM 3201 O O . PRO A 1 415 ? -17.683 -18.191 20.091 1.00 76.50 415 PRO A O 1
ATOM 3204 N N . ASP A 1 416 ? -18.631 -19.790 21.334 1.00 76.81 416 ASP A N 1
ATOM 3205 C CA . ASP A 1 416 ? -18.094 -19.273 22.596 1.00 76.81 416 ASP A CA 1
ATOM 3206 C C . ASP A 1 416 ? -16.567 -19.359 22.687 1.00 76.81 416 ASP A C 1
ATOM 3208 O O . ASP A 1 416 ? -15.940 -18.430 23.184 1.00 76.81 416 ASP A O 1
ATOM 3212 N N . ASP A 1 417 ? -15.944 -20.415 22.160 1.00 78.56 417 ASP A N 1
ATOM 3213 C CA . ASP A 1 417 ? -14.481 -20.524 22.142 1.00 78.56 417 ASP A CA 1
ATOM 3214 C C . ASP A 1 417 ? -13.866 -19.485 21.197 1.00 78.56 417 ASP A C 1
ATOM 3216 O O . ASP A 1 417 ? -12.854 -18.862 21.527 1.00 78.56 417 ASP A O 1
ATOM 3220 N N . LEU A 1 418 ? -14.520 -19.229 20.059 1.00 77.06 418 LEU A N 1
ATOM 3221 C CA . LEU A 1 418 ? -14.136 -18.155 19.146 1.00 77.06 418 LEU A CA 1
ATOM 3222 C C . LEU A 1 418 ? -14.190 -16.787 19.845 1.00 77.06 418 LEU A C 1
ATOM 3224 O O . LEU A 1 418 ? -13.235 -16.020 19.725 1.00 77.06 418 LEU A O 1
ATOM 3228 N N . ARG A 1 419 ? -15.241 -16.503 20.629 1.00 80.06 419 ARG A N 1
ATOM 3229 C CA . ARG A 1 419 ? -15.359 -15.255 21.411 1.00 80.06 419 ARG A CA 1
ATOM 3230 C C . ARG A 1 419 ? -14.185 -15.071 22.370 1.00 80.06 419 ARG A C 1
ATOM 3232 O O . ARG A 1 419 ? -13.654 -13.968 22.482 1.00 80.06 419 ARG A O 1
ATOM 3239 N N . ILE A 1 420 ? -13.755 -16.141 23.037 1.00 84.38 420 ILE A N 1
ATOM 3240 C CA . ILE A 1 420 ? -12.605 -16.102 23.951 1.00 84.38 420 ILE A CA 1
ATOM 3241 C C . ILE A 1 420 ? -11.304 -15.835 23.194 1.00 84.38 420 ILE A C 1
ATOM 3243 O O . ILE A 1 420 ? -10.532 -14.976 23.615 1.00 84.38 420 ILE A O 1
ATOM 3247 N N . VAL A 1 421 ? -11.072 -16.507 22.063 1.00 79.38 421 VAL A N 1
ATOM 3248 C CA . VAL A 1 421 ? -9.884 -16.277 21.219 1.00 79.38 421 VAL A CA 1
ATOM 3249 C C . VAL A 1 421 ? -9.848 -14.839 20.693 1.00 79.38 421 VAL A C 1
ATOM 3251 O O . VAL A 1 421 ? -8.804 -14.185 20.728 1.00 79.38 421 VAL A O 1
ATOM 3254 N N . GLN A 1 422 ? -10.987 -14.325 20.234 1.00 80.00 422 GLN A N 1
ATOM 3255 C CA . GLN A 1 422 ? -11.120 -12.953 19.757 1.00 80.00 422 GLN A CA 1
ATOM 3256 C C . GLN A 1 422 ? -10.876 -11.929 20.873 1.00 80.00 422 GLN A C 1
ATOM 3258 O O . GLN A 1 422 ? -10.170 -10.947 20.658 1.00 80.00 422 GLN A O 1
ATOM 3263 N N . LEU A 1 423 ? -11.415 -12.154 22.073 1.00 85.00 423 LEU A N 1
ATOM 3264 C CA . LEU A 1 423 ? -11.206 -11.259 23.208 1.00 85.00 423 LEU A CA 1
ATOM 3265 C C . LEU A 1 423 ? -9.752 -11.281 23.700 1.00 85.00 423 LEU A C 1
ATOM 3267 O O . LEU A 1 423 ? -9.194 -10.223 23.987 1.00 85.00 423 LEU A O 1
ATOM 3271 N N . ASP A 1 424 ? -9.125 -12.459 23.746 1.00 81.94 424 ASP A N 1
ATOM 3272 C CA . ASP A 1 424 ? -7.700 -12.610 24.063 1.00 81.94 424 ASP A CA 1
ATOM 3273 C C . ASP A 1 424 ? -6.832 -11.823 23.070 1.00 81.94 424 ASP A C 1
ATOM 3275 O O . ASP A 1 424 ? -5.914 -11.101 23.454 1.00 81.94 424 ASP A O 1
ATOM 3279 N N . PHE A 1 425 ? -7.180 -11.876 21.782 1.00 76.94 425 PHE A N 1
ATOM 3280 C CA . PHE A 1 425 ? -6.528 -11.066 20.758 1.00 76.94 425 PHE A CA 1
ATOM 3281 C C . PHE A 1 425 ? -6.718 -9.561 20.966 1.00 76.94 425 PHE A C 1
ATOM 3283 O O . PHE A 1 425 ? -5.748 -8.810 20.886 1.00 76.94 425 PHE A O 1
ATOM 3290 N N . LEU A 1 426 ? -7.936 -9.100 21.261 1.00 79.69 426 LEU A N 1
ATOM 3291 C CA . LEU A 1 426 ? -8.175 -7.680 21.532 1.00 79.69 426 LEU A CA 1
ATOM 3292 C C . LEU A 1 426 ? -7.423 -7.201 22.779 1.00 79.69 426 LEU A C 1
ATOM 3294 O O . LEU A 1 426 ? -6.940 -6.069 22.794 1.00 79.69 426 LEU A O 1
ATOM 3298 N N . HIS A 1 427 ? -7.265 -8.056 23.790 1.00 82.19 427 HIS A N 1
ATOM 3299 C CA . HIS A 1 427 ? -6.445 -7.756 24.961 1.00 82.19 427 HIS A CA 1
ATOM 3300 C C . HIS A 1 427 ? -4.953 -7.630 24.611 1.00 82.19 427 HIS A C 1
ATOM 3302 O O . HIS A 1 427 ? -4.294 -6.720 25.100 1.00 82.19 427 HIS A O 1
ATOM 3308 N N . GLU A 1 428 ? -4.409 -8.458 23.716 1.00 75.50 428 GLU A N 1
ATOM 3309 C CA . GLU A 1 428 ? -3.016 -8.311 23.244 1.00 75.50 428 GLU A CA 1
ATOM 3310 C C . GLU A 1 428 ? -2.771 -6.981 22.512 1.00 75.50 428 GLU A C 1
ATOM 3312 O O . GLU A 1 428 ? -1.677 -6.406 22.573 1.00 75.50 428 GLU A O 1
ATOM 3317 N N . ILE A 1 429 ? -3.802 -6.477 21.834 1.00 72.31 429 ILE A N 1
ATOM 3318 C CA . ILE A 1 429 ? -3.763 -5.209 21.106 1.00 72.31 429 ILE A CA 1
ATOM 3319 C C . ILE A 1 429 ? -3.879 -4.019 22.060 1.00 72.31 429 ILE A C 1
ATOM 3321 O O . ILE A 1 429 ? -3.085 -3.083 21.975 1.00 72.31 429 ILE A O 1
ATOM 3325 N N . LEU A 1 430 ? -4.884 -4.042 22.936 1.00 77.19 430 LEU A N 1
ATOM 3326 C CA . LEU A 1 430 ? -5.300 -2.883 23.729 1.00 77.19 430 LEU A CA 1
ATOM 3327 C C . LEU A 1 430 ? -4.756 -2.873 25.156 1.00 77.19 430 LEU A C 1
ATOM 3329 O O . LEU A 1 430 ? -4.709 -1.813 25.770 1.00 77.19 430 LEU A O 1
ATOM 3333 N N . GLN A 1 431 ? -4.354 -4.031 25.679 1.00 80.19 431 GLN A N 1
ATOM 3334 C CA . GLN A 1 431 ? -3.837 -4.227 27.036 1.00 80.19 431 GLN A CA 1
ATOM 3335 C C . GLN A 1 431 ? -4.730 -3.623 28.135 1.00 80.19 431 GLN A C 1
ATOM 3337 O O . GLN A 1 431 ? -4.236 -3.047 29.101 1.00 80.19 431 GLN A O 1
ATOM 3342 N N . PHE A 1 432 ? -6.050 -3.744 27.980 1.00 88.06 432 PHE A N 1
ATOM 3343 C CA . PHE A 1 432 ? -7.019 -3.280 28.974 1.00 88.06 432 PHE A CA 1
ATOM 3344 C C . PHE A 1 432 ? -6.895 -4.064 30.290 1.00 88.06 432 PHE A C 1
ATOM 3346 O O . PHE A 1 432 ? -6.672 -5.274 30.276 1.00 88.06 432 PHE A O 1
ATOM 3353 N N . ASN A 1 433 ? -7.068 -3.399 31.429 1.00 93.19 433 ASN A N 1
ATOM 3354 C CA . ASN A 1 433 ? -6.955 -3.995 32.764 1.00 93.19 433 ASN A CA 1
ATOM 3355 C C . ASN A 1 433 ? -8.316 -4.334 33.372 1.00 93.19 433 ASN A C 1
ATOM 3357 O O . ASN A 1 433 ? -8.392 -5.151 34.288 1.00 93.19 433 ASN A O 1
ATOM 3361 N N . GLN A 1 434 ? -9.383 -3.681 32.922 1.00 95.50 434 GLN A N 1
ATOM 3362 C CA . GLN A 1 434 ? -10.730 -3.805 33.460 1.00 95.50 434 GLN A CA 1
ATOM 3363 C C . GLN A 1 434 ? -11.734 -3.810 32.305 1.00 95.50 434 GLN A C 1
ATOM 3365 O O . GLN A 1 434 ? -12.031 -2.782 31.698 1.00 95.50 434 GLN A O 1
ATOM 3370 N N . LEU A 1 435 ? -12.282 -4.984 32.011 1.00 95.31 435 LEU A N 1
ATOM 3371 C CA . LEU A 1 435 ? -13.215 -5.199 30.917 1.00 95.31 435 LEU A CA 1
ATOM 3372 C C . LEU A 1 435 ? -14.661 -5.145 31.413 1.00 95.31 435 LEU A C 1
ATOM 3374 O O . LEU A 1 435 ? -15.084 -5.988 32.202 1.00 95.31 435 LEU A O 1
ATOM 3378 N N . GLY A 1 436 ? -15.451 -4.209 30.898 1.00 93.81 436 GLY A N 1
ATOM 3379 C CA . GLY A 1 436 ? -16.908 -4.271 30.997 1.00 93.81 436 GLY A CA 1
ATOM 3380 C C . GLY A 1 436 ? -17.477 -5.246 29.974 1.00 93.81 436 GLY A C 1
ATOM 3381 O O . GLY A 1 436 ? -17.026 -5.243 28.833 1.00 93.81 436 GLY A O 1
ATOM 3382 N N . VAL A 1 437 ? -18.473 -6.052 30.342 1.00 91.38 437 VAL A N 1
ATOM 3383 C CA . VAL A 1 437 ? -19.147 -6.963 29.402 1.00 91.38 437 VAL A CA 1
ATOM 3384 C C . VAL A 1 437 ? -20.652 -6.749 29.457 1.00 91.38 437 VAL A C 1
ATOM 3386 O O . VAL A 1 437 ? -21.299 -7.127 30.431 1.00 91.38 437 VAL A O 1
ATOM 3389 N N . ILE A 1 438 ? -21.220 -6.165 28.403 1.00 87.12 438 ILE A N 1
ATOM 3390 C CA . ILE A 1 438 ? -22.674 -6.060 28.243 1.00 87.12 438 ILE A CA 1
ATOM 3391 C C . ILE A 1 438 ? -23.188 -7.310 27.534 1.00 87.12 438 ILE A C 1
ATOM 3393 O O . ILE A 1 438 ? -22.700 -7.665 26.458 1.00 87.12 438 ILE A O 1
ATOM 3397 N N . HIS A 1 439 ? -24.178 -7.967 28.135 1.00 84.25 439 HIS A N 1
ATOM 3398 C CA . HIS A 1 439 ? -24.726 -9.232 27.655 1.00 84.25 439 HIS A CA 1
ATOM 3399 C C . HIS A 1 439 ? -26.252 -9.280 27.704 1.00 84.25 439 HIS A C 1
ATOM 3401 O O . HIS A 1 439 ? -26.884 -8.549 28.465 1.00 84.25 439 HIS A O 1
ATOM 3407 N N . GLY A 1 440 ? -26.848 -10.184 26.924 1.00 79.62 440 GLY A N 1
ATOM 3408 C CA . GLY A 1 440 ? -28.266 -10.505 27.054 1.00 79.62 440 GLY A CA 1
ATOM 3409 C C . GLY A 1 440 ? -28.564 -11.162 28.403 1.00 79.62 440 GLY A C 1
ATOM 3410 O O . GLY A 1 440 ? -27.844 -12.064 28.834 1.00 79.62 440 GLY A O 1
ATOM 3411 N N . ALA A 1 441 ? -29.605 -10.697 29.089 1.00 75.69 441 ALA A N 1
ATOM 3412 C CA . ALA A 1 441 ? -30.104 -11.332 30.304 1.00 75.69 441 ALA A CA 1
ATOM 3413 C C . ALA A 1 441 ? -30.927 -12.584 29.948 1.00 75.69 441 ALA A C 1
ATOM 3415 O O . ALA A 1 441 ? -31.904 -12.491 29.202 1.00 75.69 441 ALA A O 1
ATOM 3416 N N . GLU A 1 442 ? -30.554 -13.748 30.487 1.00 68.56 442 GLU A N 1
ATOM 3417 C CA . GLU A 1 442 ? -31.309 -14.991 30.302 1.00 68.56 442 GLU A CA 1
ATOM 3418 C C . GLU A 1 442 ? -32.559 -15.047 31.196 1.00 68.56 442 GLU A C 1
ATOM 3420 O O . GLU A 1 442 ? -32.621 -14.455 32.282 1.00 68.56 442 GLU A O 1
ATOM 3425 N N . ALA A 1 443 ? -33.575 -15.793 30.751 1.00 59.94 443 ALA A N 1
ATOM 3426 C CA . ALA A 1 443 ? -34.785 -16.020 31.531 1.00 59.94 443 ALA A CA 1
ATOM 3427 C C . ALA A 1 443 ? -34.441 -16.746 32.846 1.00 59.94 443 ALA A C 1
ATOM 3429 O O . ALA A 1 443 ? -33.947 -17.868 32.835 1.00 59.94 443 ALA A O 1
ATOM 3430 N N . GLY A 1 444 ? -34.709 -16.098 33.984 1.00 60.81 444 GLY A N 1
ATOM 3431 C CA . GLY A 1 444 ? -34.374 -16.621 35.316 1.00 60.81 444 GLY A CA 1
ATOM 3432 C C . GLY A 1 444 ? -33.095 -16.046 35.936 1.00 60.81 444 GLY A C 1
ATOM 3433 O O . GLY A 1 444 ? -32.783 -16.395 37.071 1.00 60.81 444 GLY A O 1
ATOM 3434 N N . GLY A 1 445 ? -32.391 -15.137 35.248 1.00 64.50 445 GLY A N 1
ATOM 3435 C CA . GLY A 1 445 ? -31.248 -14.404 35.809 1.00 64.50 445 GLY A CA 1
ATOM 3436 C C . GLY A 1 445 ? -29.950 -15.209 35.910 1.00 64.50 445 GLY A C 1
ATOM 3437 O O . GLY A 1 445 ? -29.025 -14.768 36.589 1.00 64.50 445 GLY A O 1
ATOM 3438 N N . ALA A 1 446 ? -29.879 -16.373 35.256 1.00 70.50 446 ALA A N 1
ATOM 3439 C CA . ALA A 1 446 ? -28.644 -17.133 35.131 1.00 70.50 446 ALA A CA 1
ATOM 3440 C C . ALA A 1 446 ? -27.616 -16.353 34.295 1.00 70.50 446 ALA A C 1
ATOM 3442 O O . ALA A 1 446 ? -27.961 -15.653 33.341 1.00 70.50 446 ALA A O 1
ATOM 3443 N N . GLU A 1 447 ? -26.350 -16.449 34.692 1.00 71.12 447 GLU A N 1
ATOM 3444 C CA . GLU A 1 447 ? -25.244 -15.836 33.965 1.00 71.12 447 GLU A CA 1
ATOM 3445 C C . GLU A 1 447 ? -24.867 -16.731 32.765 1.00 71.12 447 GLU A C 1
ATOM 3447 O O . GLU A 1 447 ? -24.645 -17.927 32.975 1.00 71.12 447 GLU A O 1
ATOM 3452 N N . PRO A 1 448 ? -24.781 -16.191 31.533 1.00 78.44 448 PRO A N 1
ATOM 3453 C CA . PRO A 1 448 ? -24.393 -16.962 30.352 1.00 78.44 448 PRO A CA 1
ATOM 3454 C C . PRO A 1 448 ? -23.081 -17.743 30.522 1.00 78.44 448 PRO A C 1
ATOM 3456 O O . PRO A 1 448 ? -22.103 -17.213 31.056 1.00 78.44 448 PRO A O 1
ATOM 3459 N N . GLU A 1 449 ? -23.008 -18.967 29.986 1.00 80.69 449 GLU A N 1
ATOM 3460 C CA . GLU A 1 449 ? -21.830 -19.848 30.127 1.00 80.69 449 GLU A CA 1
ATOM 3461 C C . GLU A 1 449 ? -20.529 -19.179 29.642 1.00 80.69 449 GLU A C 1
ATOM 3463 O O . GLU A 1 449 ? -19.467 -19.314 30.257 1.00 80.69 449 GLU A O 1
ATOM 3468 N N . TYR A 1 450 ? -20.604 -18.392 28.566 1.00 82.50 450 TYR A N 1
ATOM 3469 C CA . TYR A 1 450 ? -19.436 -17.721 28.003 1.00 82.50 450 TYR A CA 1
ATOM 3470 C C . TYR A 1 450 ? -18.820 -16.673 28.950 1.00 82.50 450 TYR A C 1
ATOM 3472 O O . TYR A 1 450 ? -17.615 -16.426 28.873 1.00 82.50 450 TYR A O 1
ATOM 3480 N N . LEU A 1 451 ? -19.587 -16.079 29.876 1.00 88.00 451 LEU A N 1
ATOM 3481 C CA . LEU A 1 451 ? -19.045 -15.111 30.839 1.00 88.00 451 LEU A CA 1
ATOM 3482 C C . LEU A 1 451 ? -18.101 -15.769 31.843 1.00 88.00 451 LEU A C 1
ATOM 3484 O O . LEU A 1 451 ? -17.081 -15.175 32.198 1.00 88.00 451 LEU A O 1
ATOM 3488 N N . ALA A 1 452 ? -18.377 -17.011 32.250 1.00 89.12 452 ALA A N 1
ATOM 3489 C CA . ALA A 1 452 ? -17.461 -17.778 33.092 1.00 89.12 452 ALA A CA 1
ATOM 3490 C C . ALA A 1 452 ? -16.111 -17.996 32.386 1.00 89.12 452 ALA A C 1
ATOM 3492 O O . ALA A 1 452 ? -15.049 -17.872 33.000 1.00 89.12 452 ALA A O 1
ATOM 3493 N N . ARG A 1 453 ? -16.141 -18.233 31.069 1.00 89.06 453 ARG A N 1
ATOM 3494 C CA . ARG A 1 453 ? -14.929 -18.368 30.249 1.00 89.06 453 ARG A CA 1
ATOM 3495 C C . ARG A 1 453 ? -14.175 -17.040 30.112 1.00 89.06 453 ARG A C 1
ATOM 3497 O O . ARG A 1 453 ? -12.951 -17.038 30.215 1.00 89.06 453 ARG A O 1
ATOM 3504 N N . ILE A 1 454 ? -14.877 -15.911 29.958 1.00 90.75 454 ILE A N 1
ATOM 3505 C CA . ILE A 1 454 ? -14.254 -14.572 29.941 1.00 90.75 454 ILE A CA 1
ATOM 3506 C C . ILE A 1 454 ? -13.583 -14.264 31.286 1.00 90.75 454 ILE A C 1
ATOM 3508 O O . ILE A 1 454 ? -12.456 -13.773 31.306 1.00 90.75 454 ILE A O 1
ATOM 3512 N N . LYS A 1 455 ? -14.230 -14.591 32.411 1.00 93.31 455 LYS A N 1
ATOM 3513 C CA . LYS A 1 455 ? -13.644 -14.443 33.755 1.00 93.31 455 LYS A CA 1
ATOM 3514 C C . LYS A 1 455 ? -12.366 -15.271 33.907 1.00 93.31 455 LYS A C 1
ATOM 3516 O O . LYS A 1 455 ? -11.351 -14.736 34.340 1.00 93.31 455 LYS A O 1
ATOM 3521 N N . SER A 1 456 ? -12.381 -16.529 33.462 1.00 91.69 456 SER A N 1
ATOM 3522 C CA . SER A 1 456 ? -11.189 -17.391 33.471 1.00 91.69 456 SER A CA 1
ATOM 3523 C C . SER A 1 456 ? -10.053 -16.842 32.594 1.00 91.69 456 SER A C 1
ATOM 3525 O O . SER A 1 456 ? -8.885 -16.883 32.988 1.00 91.69 456 SER A O 1
ATOM 3527 N N . LEU A 1 457 ? -10.375 -16.270 31.426 1.00 90.06 457 LEU A N 1
ATOM 3528 C CA . LEU A 1 457 ? -9.390 -15.562 30.605 1.00 90.06 457 LEU A CA 1
ATOM 3529 C C . LEU A 1 457 ? -8.804 -14.356 31.358 1.00 90.06 457 LEU A C 1
ATOM 3531 O O . LEU A 1 457 ? -7.586 -14.179 31.347 1.00 90.06 457 LEU A O 1
ATOM 3535 N N . GLY A 1 458 ? -9.649 -13.572 32.032 1.00 92.94 458 GLY A N 1
ATOM 3536 C CA . GLY A 1 458 ? -9.239 -12.436 32.860 1.00 92.94 458 GLY A CA 1
ATOM 3537 C C . GLY A 1 458 ? -8.274 -12.829 33.974 1.00 92.94 458 GLY A C 1
ATOM 3538 O O . GLY A 1 458 ? -7.219 -12.215 34.105 1.00 92.94 458 GLY A O 1
ATOM 3539 N N . GLU A 1 459 ? -8.551 -13.913 34.700 1.00 93.31 459 GLU A N 1
ATOM 3540 C CA . GLU A 1 459 ? -7.642 -14.465 35.719 1.00 93.31 459 GLU A CA 1
ATOM 3541 C C . GLU A 1 459 ? -6.292 -14.881 35.121 1.00 93.31 459 GLU A C 1
ATOM 3543 O O . GLU A 1 459 ? -5.236 -14.562 35.670 1.00 93.31 459 GLU A O 1
ATOM 3548 N N . LYS A 1 460 ? -6.313 -15.552 33.964 1.00 89.44 460 LYS A N 1
ATOM 3549 C CA . LYS A 1 460 ? -5.101 -15.995 33.262 1.00 89.44 460 LYS A CA 1
ATOM 3550 C C . LYS A 1 460 ? -4.259 -14.825 32.744 1.00 89.44 460 LYS A C 1
ATOM 3552 O O . LYS A 1 460 ? -3.035 -14.935 32.683 1.00 89.44 460 LYS A O 1
ATOM 3557 N N . ARG A 1 461 ? -4.902 -13.739 32.311 1.00 85.69 461 ARG A N 1
ATOM 3558 C CA . ARG A 1 461 ? -4.256 -12.580 31.672 1.00 85.69 461 ARG A CA 1
ATOM 3559 C C . ARG A 1 461 ? -4.012 -11.404 32.614 1.00 85.69 461 ARG A C 1
ATOM 3561 O O . ARG A 1 461 ? -3.240 -10.520 32.265 1.00 85.69 461 ARG A O 1
ATOM 3568 N N . GLY A 1 462 ? -4.608 -11.417 33.801 1.00 92.31 462 GLY A N 1
ATOM 3569 C CA . GLY A 1 462 ? -4.462 -10.365 34.803 1.00 92.31 462 GLY A CA 1
ATOM 3570 C C . GLY A 1 462 ? -5.371 -9.151 34.589 1.00 92.31 462 GLY A C 1
ATOM 3571 O O . GLY A 1 462 ? -4.983 -8.055 34.982 1.00 92.31 462 GLY A O 1
ATOM 3572 N N . PHE A 1 463 ? -6.560 -9.319 33.999 1.00 94.69 463 PHE A N 1
ATOM 3573 C CA . PHE A 1 463 ? -7.562 -8.251 33.876 1.00 94.69 463 PHE A CA 1
ATOM 3574 C C . PHE A 1 463 ? -8.872 -8.596 34.603 1.00 94.69 463 PHE A C 1
ATOM 3576 O O . PHE A 1 463 ? -9.279 -9.755 34.677 1.00 94.69 463 PHE A O 1
ATOM 3583 N N . GLY A 1 464 ? -9.546 -7.580 35.147 1.00 96.50 464 GLY A N 1
ATOM 3584 C CA . GLY A 1 464 ? -10.849 -7.713 35.802 1.00 96.50 464 GLY A CA 1
ATOM 3585 C C . GLY A 1 464 ? -12.008 -7.744 34.804 1.00 96.50 464 GLY A C 1
ATOM 3586 O O . GLY A 1 464 ? -11.915 -7.164 33.725 1.00 96.50 464 GLY A O 1
ATOM 3587 N N . VAL A 1 465 ? -13.111 -8.406 35.165 1.00 95.94 465 VAL A N 1
ATOM 3588 C CA . VAL A 1 465 ? -14.309 -8.544 34.318 1.00 95.94 465 VAL A CA 1
ATOM 3589 C C . VAL A 1 465 ? -15.542 -8.047 35.071 1.00 95.94 465 VAL A C 1
ATOM 3591 O O . VAL A 1 465 ? -15.860 -8.555 36.146 1.00 95.94 465 VAL A O 1
ATOM 3594 N N . HIS A 1 466 ? -16.258 -7.091 34.479 1.00 95.31 466 HIS A N 1
ATOM 3595 C CA . HIS A 1 466 ? -17.431 -6.419 35.046 1.00 95.31 466 HIS A CA 1
ATOM 3596 C C . HIS A 1 466 ? -18.663 -6.655 34.157 1.00 95.31 466 HIS A C 1
ATOM 3598 O O . HIS A 1 466 ? -18.887 -5.904 33.204 1.00 95.31 466 HIS A O 1
ATOM 3604 N N . PRO A 1 467 ? -19.457 -7.710 34.409 1.00 92.12 467 PRO A N 1
ATOM 3605 C CA . PRO A 1 467 ? -20.627 -8.018 33.593 1.00 92.12 467 PRO A CA 1
ATOM 3606 C C . PRO A 1 467 ? -21.813 -7.085 33.891 1.00 92.12 467 PRO A C 1
ATOM 3608 O O . PRO A 1 467 ? -22.026 -6.665 35.030 1.00 92.12 467 PRO A O 1
ATOM 3611 N N . CYS A 1 468 ? -22.624 -6.797 32.871 1.00 90.06 468 CYS A N 1
ATOM 3612 C CA . CYS A 1 468 ? -23.906 -6.112 32.998 1.00 90.06 468 CYS A CA 1
ATOM 3613 C C . CYS A 1 468 ? -24.944 -6.692 32.025 1.00 90.06 468 CYS A C 1
ATOM 3615 O O . CYS A 1 468 ? -24.747 -6.678 30.810 1.00 90.06 468 CYS A O 1
ATOM 3617 N N . GLY A 1 469 ? -26.054 -7.200 32.565 1.00 87.44 469 GLY A N 1
ATOM 3618 C CA . GLY A 1 469 ? -27.121 -7.824 31.782 1.00 87.44 469 GLY A CA 1
ATOM 3619 C C . GLY A 1 469 ? -28.174 -6.826 31.296 1.00 87.44 469 GLY A C 1
ATOM 3620 O O . GLY A 1 469 ? -28.616 -5.973 32.067 1.00 87.44 469 GLY A O 1
ATOM 3621 N N . VAL A 1 470 ? -28.607 -6.979 30.044 1.00 82.88 470 VAL A N 1
ATOM 3622 C CA . VAL A 1 470 ? -29.662 -6.191 29.383 1.00 82.88 470 VAL A CA 1
ATOM 3623 C C . VAL A 1 470 ? -30.730 -7.129 28.822 1.00 82.88 470 VAL A C 1
ATOM 3625 O O . VAL A 1 470 ? -30.428 -8.120 28.152 1.00 82.88 470 VAL A O 1
ATOM 3628 N N . ALA A 1 471 ? -32.001 -6.832 29.072 1.00 79.81 471 ALA A N 1
ATOM 3629 C CA . ALA A 1 471 ? -33.124 -7.628 28.596 1.00 79.81 471 ALA A CA 1
ATOM 3630 C C . ALA A 1 471 ? -33.520 -7.234 27.159 1.00 79.81 471 ALA A C 1
ATOM 3632 O O . ALA A 1 471 ? -34.556 -6.609 26.929 1.00 79.81 471 ALA A O 1
ATOM 3633 N N . PHE A 1 472 ? -32.733 -7.661 26.164 1.00 70.94 472 PHE A N 1
ATOM 3634 C CA . PHE A 1 472 ? -32.999 -7.391 24.736 1.00 70.94 472 PHE A CA 1
ATOM 3635 C C . PHE A 1 472 ? -34.321 -7.978 24.204 1.00 70.94 472 PHE A C 1
ATOM 3637 O O . PHE A 1 472 ? -34.770 -7.613 23.123 1.00 70.94 472 PHE A O 1
ATOM 3644 N N . ALA A 1 473 ? -34.965 -8.881 24.951 1.00 63.94 473 ALA A N 1
ATOM 3645 C CA . ALA A 1 473 ? -36.258 -9.465 24.592 1.00 63.94 473 ALA A CA 1
ATOM 3646 C C . ALA A 1 473 ? -37.454 -8.497 24.759 1.00 63.94 473 ALA A C 1
ATOM 3648 O O . ALA A 1 473 ? -38.570 -8.831 24.359 1.00 63.94 473 ALA A O 1
ATOM 3649 N N . ALA A 1 474 ? -37.263 -7.310 25.349 1.00 60.97 474 ALA A N 1
ATOM 3650 C CA . ALA A 1 474 ? -38.307 -6.290 25.419 1.00 60.97 474 ALA A CA 1
ATOM 3651 C C . ALA A 1 474 ? -38.444 -5.562 24.068 1.00 60.97 474 ALA A C 1
ATOM 3653 O O . ALA A 1 474 ? -37.531 -4.868 23.647 1.00 60.97 474 ALA A O 1
ATOM 3654 N N . ALA A 1 475 ? -39.602 -5.653 23.407 1.00 58.66 475 ALA A N 1
ATOM 3655 C CA . ALA A 1 475 ? -39.842 -5.050 22.086 1.00 58.66 475 ALA A CA 1
ATOM 3656 C C . ALA A 1 475 ? -39.863 -3.500 22.050 1.00 58.66 475 ALA A C 1
ATOM 3658 O O . ALA A 1 475 ? -40.172 -2.928 21.008 1.00 58.66 475 ALA A O 1
ATOM 3659 N N . ASP A 1 476 ? -39.578 -2.817 23.166 1.00 76.62 476 ASP A N 1
ATOM 3660 C CA . ASP A 1 476 ? -39.537 -1.353 23.251 1.00 76.62 476 ASP A CA 1
ATOM 3661 C C . ASP A 1 476 ? -38.079 -0.847 23.229 1.00 76.62 476 ASP A C 1
ATOM 3663 O O . ASP A 1 476 ? -37.372 -0.989 24.236 1.00 76.62 476 ASP A O 1
ATOM 3667 N N . PRO A 1 477 ? -37.629 -0.204 22.132 1.00 72.75 477 PRO A N 1
ATOM 3668 C CA . PRO A 1 477 ? -36.287 0.364 22.016 1.00 72.75 477 PRO A CA 1
ATOM 3669 C C . PRO A 1 477 ? -35.920 1.331 23.148 1.00 72.75 477 PRO A C 1
ATOM 3671 O O . PRO A 1 477 ? -34.768 1.361 23.577 1.00 72.75 477 PRO A O 1
ATOM 3674 N N . LYS A 1 478 ? -36.889 2.082 23.697 1.00 77.69 478 LYS A N 1
ATOM 3675 C CA . LYS A 1 478 ? -36.627 3.033 24.793 1.00 77.69 478 LYS A CA 1
ATOM 3676 C C . LYS A 1 478 ? -36.263 2.333 26.096 1.00 77.69 478 LYS A C 1
ATOM 3678 O O . LYS A 1 478 ? -35.480 2.858 26.887 1.00 77.69 478 LYS A O 1
ATOM 3683 N N . ARG A 1 479 ? -36.831 1.151 26.334 1.00 81.00 479 ARG A N 1
ATOM 3684 C CA . ARG A 1 479 ? -36.506 0.346 27.512 1.00 81.00 479 ARG A CA 1
ATOM 3685 C C . ARG A 1 479 ? -35.106 -0.251 27.397 1.00 81.00 479 ARG A C 1
ATOM 3687 O O . ARG A 1 479 ? -34.346 -0.154 28.356 1.00 81.00 479 ARG A O 1
ATOM 3694 N N . ILE A 1 480 ? -34.761 -0.800 26.230 1.00 77.44 480 ILE A N 1
ATOM 3695 C CA . ILE A 1 480 ? -33.412 -1.318 25.948 1.00 77.44 480 ILE A CA 1
ATOM 3696 C C . ILE A 1 480 ? -32.375 -0.201 26.120 1.00 77.44 480 ILE A C 1
ATOM 3698 O O . ILE A 1 480 ? -31.362 -0.392 26.791 1.00 77.44 480 ILE A O 1
ATOM 3702 N N . GLU A 1 481 ? -32.655 0.988 25.586 1.00 79.00 481 GLU A N 1
ATOM 3703 C CA . GLU A 1 481 ? -31.796 2.159 25.753 1.00 79.00 481 GLU A CA 1
ATOM 3704 C C . GLU A 1 481 ? -31.591 2.528 27.233 1.00 79.00 481 GLU A C 1
ATOM 3706 O O . GLU A 1 481 ? -30.457 2.737 27.664 1.00 79.00 481 GLU A O 1
ATOM 3711 N N . GLY A 1 482 ? -32.663 2.580 28.030 1.00 83.06 482 GLY A N 1
ATOM 3712 C CA . GLY A 1 482 ? -32.571 2.884 29.461 1.00 83.06 482 GLY A CA 1
ATOM 3713 C C . GLY A 1 482 ? -31.744 1.859 30.246 1.00 83.06 482 GLY A C 1
ATOM 3714 O O . GLY A 1 482 ? -30.961 2.232 31.123 1.00 83.06 482 GLY A O 1
ATOM 3715 N N . GLU A 1 483 ? -31.871 0.573 29.916 1.00 85.00 483 GLU A N 1
ATOM 3716 C CA . GLU A 1 483 ? -31.064 -0.496 30.515 1.00 85.00 483 GLU A CA 1
ATOM 3717 C C . GLU A 1 483 ? -29.582 -0.390 30.110 1.00 85.00 483 GLU A C 1
ATOM 3719 O O . GLU A 1 483 ? -28.704 -0.523 30.968 1.00 85.00 483 GLU A O 1
ATOM 3724 N N . LEU A 1 484 ? -29.290 -0.050 28.849 1.00 82.69 484 LEU A N 1
ATOM 3725 C CA . LEU A 1 484 ? -27.925 0.198 28.368 1.00 82.69 484 LEU A CA 1
ATOM 3726 C C . LEU A 1 484 ? -27.286 1.414 29.048 1.00 82.69 484 LEU A C 1
ATOM 3728 O O . LEU A 1 484 ? -26.160 1.313 29.535 1.00 82.69 484 LEU A O 1
ATOM 3732 N N . LEU A 1 485 ? -28.008 2.533 29.169 1.00 83.56 485 LEU A N 1
ATOM 3733 C CA . LEU A 1 485 ? -27.538 3.721 29.896 1.00 83.56 485 LEU A CA 1
ATOM 3734 C C . LEU A 1 485 ? -27.218 3.408 31.363 1.00 83.56 485 LEU A C 1
ATOM 3736 O O . LEU A 1 485 ? -26.218 3.892 31.894 1.00 83.56 485 LEU A O 1
ATOM 3740 N N . ASN A 1 486 ? -28.027 2.567 32.012 1.00 87.00 486 ASN A N 1
ATOM 3741 C CA . ASN A 1 486 ? -27.760 2.105 33.372 1.00 87.00 486 ASN A CA 1
ATOM 3742 C C . ASN A 1 486 ? -26.487 1.246 33.446 1.00 87.00 486 ASN A C 1
ATOM 3744 O O . ASN A 1 486 ? -25.680 1.427 34.360 1.00 87.00 486 ASN A O 1
ATOM 3748 N N . CYS A 1 487 ? -26.275 0.340 32.487 1.00 88.44 487 CYS A N 1
ATOM 3749 C CA . CYS A 1 487 ? -25.024 -0.411 32.394 1.00 88.44 487 CYS A CA 1
ATOM 3750 C C . CYS A 1 487 ? -23.821 0.515 32.198 1.00 88.44 487 CYS A C 1
ATOM 3752 O O . CYS A 1 487 ? -22.847 0.396 32.939 1.00 88.44 487 CYS A O 1
ATOM 3754 N N . TYR A 1 488 ? -23.894 1.483 31.281 1.00 85.88 488 TYR A N 1
ATOM 3755 C CA . TYR A 1 488 ? -22.806 2.440 31.082 1.00 85.88 488 TYR A CA 1
ATOM 3756 C C . TYR A 1 488 ? -22.506 3.240 32.342 1.00 85.88 488 TYR A C 1
ATOM 3758 O O . TYR A 1 488 ? -21.353 3.263 32.756 1.00 85.88 488 TYR A O 1
ATOM 3766 N N . GLY A 1 489 ? -23.517 3.797 33.013 1.00 84.56 489 GLY A N 1
ATOM 3767 C CA . GLY A 1 489 ? -23.310 4.560 34.248 1.00 84.56 489 GLY A CA 1
ATOM 3768 C C . GLY A 1 489 ? -22.641 3.758 35.373 1.00 84.56 489 GLY A C 1
ATOM 3769 O O . GLY A 1 489 ? -21.885 4.325 36.159 1.00 84.56 489 GLY A O 1
ATOM 3770 N N . LYS A 1 490 ? -22.877 2.440 35.444 1.00 87.44 490 LYS A N 1
ATOM 3771 C CA . LYS A 1 490 ? -22.208 1.547 36.410 1.00 87.44 490 LYS A CA 1
ATOM 3772 C C . LYS A 1 490 ? -20.770 1.223 36.018 1.00 87.44 490 LYS A C 1
ATOM 3774 O O . LYS A 1 490 ? -19.916 1.094 36.890 1.00 87.44 490 LYS A O 1
ATOM 3779 N N . LEU A 1 491 ? -20.523 1.046 34.724 1.00 90.50 491 LEU A N 1
ATOM 3780 C CA . LEU A 1 491 ? -19.258 0.532 34.214 1.00 90.50 491 LEU A CA 1
ATOM 3781 C C . LEU A 1 491 ? -18.218 1.635 33.978 1.00 90.50 491 LEU A C 1
ATOM 3783 O O . LEU A 1 491 ? -17.047 1.417 34.269 1.00 90.50 491 LEU A O 1
ATOM 3787 N N . THR A 1 492 ? -18.613 2.824 33.511 1.00 86.81 492 THR A N 1
ATOM 3788 C CA . THR A 1 492 ? -17.699 3.880 33.016 1.00 86.81 492 THR A CA 1
ATOM 3789 C C . THR A 1 492 ? -16.628 4.345 34.003 1.00 86.81 492 THR A C 1
ATOM 3791 O O . THR A 1 492 ? -15.643 4.942 33.588 1.00 86.81 492 THR A O 1
ATOM 3794 N N . LEU A 1 493 ? -16.808 4.111 35.304 1.00 87.25 493 LEU A N 1
ATOM 3795 C CA . LEU A 1 493 ? -15.852 4.515 36.343 1.00 87.25 493 LEU A CA 1
ATOM 3796 C C . LEU A 1 493 ? -14.874 3.406 36.751 1.00 87.25 493 LEU A C 1
ATOM 3798 O O . LEU A 1 493 ? -13.935 3.681 37.494 1.00 87.25 493 LEU A O 1
ATOM 3802 N N . VAL A 1 494 ? -15.105 2.165 36.317 1.00 92.38 494 VAL A N 1
ATOM 3803 C CA . VAL A 1 494 ? -14.349 0.987 36.775 1.00 92.38 494 VAL A CA 1
ATOM 3804 C C . VAL A 1 494 ? -13.719 0.185 35.641 1.00 92.38 494 VAL A C 1
ATOM 3806 O O . VAL A 1 494 ? -12.949 -0.726 35.927 1.00 92.38 494 VAL A O 1
ATOM 3809 N N . ILE A 1 495 ? -14.023 0.517 34.383 1.00 93.44 495 ILE A N 1
ATOM 3810 C CA . ILE A 1 495 ? -13.518 -0.183 33.196 1.00 93.44 495 ILE A CA 1
ATOM 3811 C C . ILE A 1 495 ? -12.608 0.712 32.352 1.00 93.44 495 ILE A C 1
ATOM 3813 O O . ILE A 1 495 ? -12.779 1.930 32.324 1.00 93.44 495 ILE A O 1
ATOM 3817 N N . ASP A 1 496 ? -11.688 0.096 31.615 1.00 90.94 496 ASP A N 1
ATOM 3818 C CA . ASP A 1 496 ? -10.848 0.738 30.594 1.00 90.94 496 ASP A CA 1
ATOM 3819 C C . ASP A 1 496 ? -11.023 0.115 29.196 1.00 90.94 496 ASP A C 1
ATOM 3821 O O . ASP A 1 496 ? -10.439 0.595 28.229 1.00 90.94 496 ASP A O 1
ATOM 3825 N N . ALA A 1 497 ? -11.884 -0.897 29.060 1.00 91.00 497 ALA A N 1
ATOM 3826 C CA . ALA A 1 497 ? -12.445 -1.351 27.791 1.00 91.00 497 ALA A CA 1
ATOM 3827 C C . ALA A 1 497 ? -13.852 -1.913 27.998 1.00 91.00 497 ALA A C 1
ATOM 3829 O O . ALA A 1 497 ? -14.172 -2.455 29.057 1.00 91.00 497 ALA A O 1
ATOM 3830 N N . LEU A 1 498 ? -14.689 -1.827 26.969 1.00 90.56 498 LEU A N 1
ATOM 3831 C CA . LEU A 1 498 ? -16.048 -2.350 27.000 1.00 90.56 498 LEU A CA 1
ATOM 3832 C C . LEU A 1 498 ? -16.259 -3.345 25.864 1.00 90.56 498 LEU A C 1
ATOM 3834 O O . LEU A 1 498 ? -16.182 -2.970 24.701 1.00 90.56 498 LEU A O 1
ATOM 3838 N N . ASN A 1 499 ? -16.630 -4.578 26.182 1.00 88.62 499 ASN A N 1
ATOM 3839 C CA . ASN A 1 499 ? -17.181 -5.513 25.217 1.00 88.62 499 ASN A CA 1
ATOM 3840 C C . ASN A 1 499 ? -18.713 -5.476 25.225 1.00 88.62 499 ASN A C 1
ATOM 3842 O O . ASN A 1 499 ? -19.345 -5.619 26.273 1.00 88.62 499 ASN A O 1
ATOM 3846 N N . ILE A 1 500 ? -19.309 -5.328 24.045 1.00 78.19 500 ILE A N 1
ATOM 3847 C CA . ILE A 1 500 ? -20.741 -5.545 23.852 1.00 78.19 500 ILE A CA 1
ATOM 3848 C C . ILE A 1 500 ? -20.888 -6.874 23.120 1.00 78.19 500 ILE A C 1
ATOM 3850 O O . ILE A 1 500 ? -20.515 -6.987 21.952 1.00 78.19 500 ILE A O 1
ATOM 3854 N N . ALA A 1 501 ? -21.370 -7.893 23.832 1.00 66.25 501 ALA A N 1
ATOM 3855 C CA . ALA A 1 501 ? -21.507 -9.227 23.269 1.00 66.25 501 ALA A CA 1
ATOM 3856 C C . ALA A 1 501 ? -22.647 -9.262 22.244 1.00 66.25 501 ALA A C 1
ATOM 3858 O O . ALA A 1 501 ? -22.455 -9.746 21.144 1.00 66.25 501 ALA A O 1
ATOM 3859 N N . GLU A 1 502 ? -23.815 -8.682 22.530 1.00 64.50 502 GLU A N 1
ATOM 3860 C CA . GLU A 1 502 ? -24.944 -8.692 21.589 1.00 64.50 502 GLU A CA 1
ATOM 3861 C C . GLU A 1 502 ? -25.643 -7.330 21.528 1.00 64.50 502 GLU A C 1
ATOM 3863 O O . GLU A 1 502 ? -25.985 -6.757 22.558 1.00 64.50 502 GLU A O 1
ATOM 3868 N N . LEU A 1 503 ? -25.880 -6.825 20.312 1.00 60.00 503 LEU A N 1
ATOM 3869 C CA . LEU A 1 503 ? -26.712 -5.650 20.029 1.00 60.00 503 LEU A CA 1
ATOM 3870 C C . LEU A 1 503 ? -27.922 -6.101 19.209 1.00 60.00 503 LEU A C 1
ATOM 3872 O O . LEU A 1 503 ? -27.969 -5.940 17.993 1.00 60.00 503 LEU A O 1
ATOM 3876 N N . ARG A 1 504 ? -28.903 -6.730 19.860 1.00 60.41 504 ARG A N 1
ATOM 3877 C CA . ARG A 1 504 ? -30.187 -7.041 19.215 1.00 60.41 504 ARG A CA 1
ATOM 3878 C C . ARG A 1 504 ? -31.198 -5.946 19.544 1.00 60.41 504 ARG A C 1
ATOM 3880 O O . ARG A 1 504 ? -31.387 -5.620 20.709 1.00 60.41 504 ARG A O 1
ATOM 3887 N N . GLY A 1 505 ? -31.859 -5.400 18.521 1.00 57.66 505 GLY A N 1
ATOM 3888 C CA . GLY A 1 505 ? -32.952 -4.433 18.701 1.00 57.66 505 GLY A CA 1
ATOM 3889 C C . GLY A 1 505 ? -32.524 -2.997 19.035 1.00 57.66 505 GLY A C 1
ATOM 3890 O O . GLY A 1 505 ? -33.361 -2.215 19.477 1.00 57.66 505 GLY A O 1
ATOM 3891 N N . VAL A 1 506 ? -31.252 -2.643 18.822 1.00 61.84 506 VAL A N 1
ATOM 3892 C CA . VAL A 1 506 ? -30.739 -1.270 18.958 1.00 61.84 506 VAL A CA 1
ATOM 3893 C C . VAL A 1 506 ? -30.515 -0.703 17.559 1.00 61.84 506 VAL A C 1
ATOM 3895 O O . VAL A 1 506 ? -29.785 -1.298 16.772 1.00 61.84 506 VAL A O 1
ATOM 3898 N N . ASP A 1 507 ? -31.159 0.418 17.235 1.00 63.44 507 ASP A N 1
ATOM 3899 C CA . ASP A 1 507 ? -30.926 1.106 15.963 1.00 63.44 507 ASP A CA 1
ATOM 3900 C C . ASP A 1 507 ? -29.625 1.929 15.981 1.00 63.44 507 ASP A C 1
ATOM 3902 O O . ASP A 1 507 ? -29.055 2.231 17.034 1.00 63.44 507 ASP A O 1
ATOM 3906 N N . HIS A 1 508 ? -29.159 2.311 14.789 1.00 62.88 508 HIS A N 1
ATOM 3907 C CA . HIS A 1 508 ? -27.918 3.068 14.600 1.00 62.88 508 HIS A CA 1
ATOM 3908 C C . HIS A 1 508 ? -27.882 4.371 15.415 1.00 62.88 508 HIS A C 1
ATOM 3910 O O . HIS A 1 508 ? -26.906 4.666 16.100 1.00 62.88 508 HIS A O 1
ATOM 3916 N N . ALA A 1 509 ? -28.976 5.138 15.401 1.00 66.06 509 ALA A N 1
ATOM 3917 C CA . ALA A 1 509 ? -29.066 6.410 16.119 1.00 66.06 509 ALA A CA 1
ATOM 3918 C C . ALA A 1 509 ? -28.942 6.231 17.642 1.00 66.06 509 ALA A C 1
ATOM 3920 O O . ALA A 1 509 ? -28.336 7.055 18.337 1.00 66.06 509 ALA A O 1
ATOM 3921 N N . THR A 1 510 ? -29.498 5.144 18.172 1.00 67.44 510 THR A N 1
ATOM 3922 C CA . THR A 1 510 ? -29.389 4.790 19.584 1.00 67.44 510 THR A CA 1
ATOM 3923 C C . THR A 1 510 ? -27.977 4.334 19.919 1.00 67.44 510 THR A C 1
ATOM 3925 O O . THR A 1 510 ? -27.434 4.821 20.908 1.00 67.44 510 THR A O 1
ATOM 3928 N N . ALA A 1 511 ? -27.343 3.508 19.083 1.00 67.44 511 ALA A N 1
ATOM 3929 C CA . ALA A 1 511 ? -25.953 3.088 19.269 1.00 67.44 511 ALA A CA 1
ATOM 3930 C C . ALA A 1 511 ? -24.987 4.286 19.358 1.00 67.44 511 ALA A C 1
ATOM 3932 O O . ALA A 1 511 ? -24.210 4.364 20.309 1.00 67.44 511 ALA A O 1
ATOM 3933 N N . VAL A 1 512 ? -25.104 5.267 18.455 1.00 67.75 512 VAL A N 1
ATOM 3934 C CA . VAL A 1 512 ? -24.283 6.496 18.465 1.00 67.75 512 VAL A CA 1
ATOM 3935 C C . VAL A 1 512 ? -24.442 7.277 19.768 1.00 67.75 512 VAL A C 1
ATOM 3937 O O . VAL A 1 512 ? -23.470 7.662 20.419 1.00 67.75 512 VAL A O 1
ATOM 3940 N N . ARG A 1 513 ? -25.688 7.519 20.181 1.00 71.00 513 ARG A N 1
ATOM 3941 C CA . ARG A 1 513 ? -25.999 8.301 21.386 1.00 71.00 513 ARG A CA 1
ATOM 3942 C C . ARG A 1 513 ? -25.512 7.614 22.659 1.00 71.00 513 ARG A C 1
ATOM 3944 O O . ARG A 1 513 ? -24.977 8.270 23.548 1.00 71.00 513 ARG A O 1
ATOM 3951 N N . LEU A 1 514 ? -25.679 6.298 22.725 1.00 68.75 514 LEU A N 1
ATOM 3952 C CA . LEU A 1 514 ? -25.226 5.455 23.826 1.00 68.75 514 LEU A CA 1
ATOM 3953 C C . LEU A 1 514 ? -23.703 5.482 24.017 1.00 68.75 514 LEU A C 1
ATOM 3955 O O . LEU A 1 514 ? -23.219 5.243 25.121 1.00 68.75 514 LEU A O 1
ATOM 3959 N N . GLN A 1 515 ? -22.951 5.818 22.971 1.00 68.69 515 GLN A N 1
ATOM 3960 C CA . GLN A 1 515 ? -21.493 5.844 23.007 1.00 68.69 515 GLN A CA 1
ATOM 3961 C C . GLN A 1 515 ? -20.905 7.207 23.389 1.00 68.69 515 GLN A C 1
ATOM 3963 O O . GLN A 1 515 ? -19.781 7.247 23.887 1.00 68.69 515 GLN A O 1
ATOM 3968 N N . GLN A 1 516 ? -21.654 8.311 23.278 1.00 71.69 516 GLN A N 1
ATOM 3969 C CA . GLN A 1 516 ? -21.168 9.649 23.660 1.00 71.69 516 GLN A CA 1
ATOM 3970 C C . GLN A 1 516 ? -20.564 9.722 25.080 1.00 71.69 516 GLN A C 1
ATOM 3972 O O . GLN A 1 516 ? -19.505 10.333 25.240 1.00 71.69 516 GLN A O 1
ATOM 3977 N N . PRO A 1 517 ? -21.151 9.095 26.124 1.00 72.06 517 PRO A N 1
ATOM 3978 C CA . PRO A 1 517 ? -20.533 9.073 27.449 1.00 72.06 517 PRO A CA 1
ATOM 3979 C C . PRO A 1 517 ? -19.200 8.311 27.473 1.00 72.06 517 PRO A C 1
ATOM 3981 O O . PRO A 1 517 ? -18.266 8.736 28.146 1.00 72.06 517 PRO A O 1
ATOM 3984 N N . LEU A 1 518 ? -19.082 7.213 26.719 1.00 75.19 518 LEU A N 1
ATOM 3985 C CA . LEU A 1 518 ? -17.858 6.403 26.643 1.00 75.19 518 LEU A CA 1
ATOM 3986 C C . LEU A 1 518 ? -16.708 7.181 25.995 1.00 75.19 518 LEU A C 1
ATOM 3988 O O . LEU A 1 518 ? -15.557 7.037 26.408 1.00 75.19 518 LEU A O 1
ATOM 3992 N N . GLU A 1 519 ? -17.018 8.063 25.042 1.00 74.00 519 GLU A N 1
ATOM 3993 C CA . GLU A 1 519 ? -16.036 8.959 24.422 1.00 74.00 519 GLU A CA 1
ATOM 3994 C C . GLU A 1 519 ? -15.419 9.927 25.431 1.00 74.00 519 GLU A C 1
ATOM 3996 O O . GLU A 1 519 ? -14.204 10.133 25.422 1.00 74.00 519 GLU A O 1
ATOM 4001 N N . HIS A 1 520 ? -16.236 10.487 26.330 1.00 79.62 520 HIS A N 1
ATOM 4002 C CA . HIS A 1 520 ? -15.761 11.393 27.376 1.00 79.62 520 HIS A CA 1
ATOM 4003 C C . HIS A 1 520 ? -14.727 10.717 28.288 1.00 79.62 520 HIS A C 1
ATOM 4005 O O . HIS A 1 520 ? -13.714 11.325 28.634 1.00 79.62 520 HIS A O 1
ATOM 4011 N N . TYR A 1 521 ? -14.955 9.444 28.624 1.00 81.56 521 TYR A N 1
ATOM 4012 C CA . TYR A 1 521 ? -14.064 8.643 29.469 1.00 81.56 521 TYR A CA 1
ATOM 4013 C C . TYR A 1 521 ? -12.971 7.892 28.696 1.00 81.56 521 TYR A C 1
ATOM 4015 O O . TYR A 1 521 ? -12.157 7.212 29.314 1.00 81.56 521 TYR A O 1
ATOM 4023 N N . ARG A 1 522 ? -12.910 8.040 27.365 1.00 84.50 522 ARG A N 1
ATOM 4024 C CA . ARG A 1 522 ? -11.941 7.369 26.480 1.00 84.50 522 ARG A CA 1
ATOM 4025 C C . ARG A 1 522 ? -11.962 5.838 26.567 1.00 84.50 522 ARG A C 1
ATOM 4027 O O . ARG A 1 522 ? -10.915 5.203 26.466 1.00 84.50 522 ARG A O 1
ATOM 4034 N N . ILE A 1 523 ? -13.141 5.246 26.747 1.00 86.69 523 ILE A N 1
ATOM 4035 C CA . ILE A 1 523 ? -13.297 3.791 26.866 1.00 86.69 523 ILE A CA 1
ATOM 4036 C C . ILE A 1 523 ? -13.536 3.194 25.466 1.00 86.69 523 ILE A C 1
ATOM 4038 O O . ILE A 1 523 ? -14.590 3.454 24.877 1.00 86.69 523 ILE A O 1
ATOM 4042 N N . PRO A 1 524 ? -12.609 2.388 24.911 1.00 84.94 524 PRO A N 1
ATOM 4043 C CA . PRO A 1 524 ? -12.814 1.714 23.637 1.00 84.94 524 PRO A CA 1
ATOM 4044 C C . PRO A 1 524 ? -13.911 0.650 23.734 1.00 84.94 524 PRO A C 1
ATOM 4046 O O . PRO A 1 524 ? -13.917 -0.187 24.640 1.00 84.94 524 PRO A O 1
ATOM 4049 N N . VAL A 1 525 ? -14.812 0.656 22.749 1.00 85.12 525 VAL A N 1
ATOM 4050 C CA . VAL A 1 525 ? -15.867 -0.353 22.596 1.00 85.12 525 VAL A CA 1
ATOM 4051 C C . VAL A 1 525 ? -15.420 -1.443 21.624 1.00 85.12 525 VAL A C 1
ATOM 4053 O O . VAL A 1 525 ? -14.943 -1.147 20.525 1.00 85.12 525 VAL A O 1
ATOM 4056 N N . LEU A 1 526 ? -15.584 -2.694 22.050 1.00 84.75 526 LEU A N 1
ATOM 4057 C CA . LEU A 1 526 ? -15.145 -3.921 21.400 1.00 84.75 526 LEU A CA 1
ATOM 4058 C C . LEU A 1 526 ? -16.351 -4.777 21.016 1.00 84.75 526 LEU A C 1
ATOM 4060 O O . LEU A 1 526 ? -17.135 -5.161 21.889 1.00 84.75 526 LEU A O 1
ATOM 4064 N N . ALA A 1 527 ? -16.457 -5.144 19.743 1.00 78.50 527 ALA A N 1
ATOM 4065 C CA . ALA A 1 527 ? -17.472 -6.080 19.262 1.00 78.50 527 ALA A CA 1
ATOM 4066 C C . ALA A 1 527 ? -16.843 -7.363 18.719 1.00 78.50 527 ALA A C 1
ATOM 4068 O O . ALA A 1 527 ? -15.829 -7.334 18.020 1.00 78.50 527 ALA A O 1
ATOM 4069 N N . LEU A 1 528 ? -17.470 -8.493 19.049 1.00 73.38 528 LEU A N 1
ATOM 4070 C CA . LEU A 1 528 ? -16.968 -9.830 18.726 1.00 73.38 528 LEU A CA 1
ATOM 4071 C C . LEU A 1 528 ? -17.837 -10.555 17.673 1.00 73.38 528 LEU A C 1
ATOM 4073 O O . LEU A 1 528 ? -17.547 -11.707 17.356 1.00 73.38 528 LEU A O 1
ATOM 4077 N N . HIS A 1 529 ? -18.953 -9.976 17.194 1.00 67.00 529 HIS A N 1
ATOM 4078 C CA . HIS A 1 529 ? -19.947 -10.672 16.340 1.00 67.00 529 HIS A CA 1
ATOM 4079 C C . HIS A 1 529 ? -20.451 -9.805 15.174 1.00 67.00 529 HIS A C 1
ATOM 4081 O O . HIS A 1 529 ? -20.417 -8.586 15.290 1.00 67.00 529 HIS A O 1
ATOM 4087 N N . GLY A 1 530 ? -20.997 -10.446 14.121 1.00 53.59 530 GLY A N 1
ATOM 4088 C CA . GLY A 1 530 ? -21.879 -9.899 13.060 1.00 53.59 530 GLY A CA 1
ATOM 4089 C C . GLY A 1 530 ? -21.191 -9.392 11.774 1.00 53.59 530 GLY A C 1
ATOM 4090 O O . GLY A 1 530 ? -19.971 -9.224 11.782 1.00 53.59 530 GLY A O 1
ATOM 4091 N N . ASP A 1 531 ? -21.993 -9.055 10.748 1.00 48.50 531 ASP A N 1
ATOM 4092 C CA . ASP A 1 531 ? -21.590 -8.482 9.440 1.00 48.50 531 ASP A CA 1
ATOM 4093 C C . ASP A 1 531 ? -20.704 -7.234 9.582 1.00 48.50 531 ASP A C 1
ATOM 4095 O O . ASP A 1 531 ? -20.833 -6.493 10.557 1.00 48.50 531 ASP A O 1
ATOM 4099 N N . THR A 1 532 ? -19.748 -7.042 8.677 1.00 45.34 532 THR A N 1
ATOM 4100 C CA . THR A 1 532 ? -18.478 -6.384 9.006 1.00 45.34 532 THR A CA 1
ATOM 4101 C C . THR A 1 532 ? -18.580 -4.914 9.370 1.00 45.34 532 THR A C 1
ATOM 4103 O O . THR A 1 532 ? -17.727 -4.453 10.123 1.00 45.34 532 THR A O 1
ATOM 4106 N N . THR A 1 533 ? -19.669 -4.229 9.021 1.00 47.25 533 THR A N 1
ATOM 4107 C CA . THR A 1 533 ? -19.864 -2.800 9.278 1.00 47.25 533 THR A CA 1
ATOM 4108 C C . THR A 1 533 ? -19.628 -2.421 10.740 1.00 47.25 533 THR A C 1
ATOM 4110 O O . THR A 1 533 ? -20.333 -2.852 11.653 1.00 47.25 533 THR A O 1
ATOM 4113 N N . VAL A 1 534 ? -18.608 -1.599 10.988 1.00 49.78 534 VAL A N 1
ATOM 4114 C CA . VAL A 1 534 ? -18.371 -0.978 12.297 1.00 49.78 534 VAL A CA 1
ATOM 4115 C C . VAL A 1 534 ? -19.404 0.133 12.484 1.00 49.78 534 VAL A C 1
ATOM 4117 O O . VAL A 1 534 ? -19.308 1.169 11.830 1.00 49.78 534 VAL A O 1
ATOM 4120 N N . ASP A 1 535 ? -20.390 -0.072 13.363 1.00 53.28 535 ASP A N 1
ATOM 4121 C CA . ASP A 1 535 ? -21.340 0.989 13.725 1.00 53.28 535 ASP A CA 1
ATOM 4122 C C . ASP A 1 535 ? -20.596 2.202 14.305 1.00 53.28 535 ASP A C 1
ATOM 4124 O O . ASP A 1 535 ? -19.539 2.075 14.939 1.00 53.28 535 ASP A O 1
ATOM 4128 N N . GLU A 1 536 ? -21.159 3.394 14.093 1.00 48.88 536 GLU A N 1
ATOM 4129 C CA . GLU A 1 536 ? -20.567 4.675 14.480 1.00 48.88 536 GLU A CA 1
ATOM 4130 C C . GLU A 1 536 ? -20.238 4.715 15.986 1.00 48.88 536 GLU A C 1
ATOM 4132 O O . GLU A 1 536 ? -21.104 4.975 16.812 1.00 48.88 536 GLU A O 1
ATOM 4137 N N . GLY A 1 537 ? -18.949 4.482 16.285 1.00 55.09 537 GLY A N 1
ATOM 4138 C CA . GLY A 1 537 ? -18.243 4.703 17.556 1.00 55.09 537 GLY A CA 1
ATOM 4139 C C . GLY A 1 537 ? -17.746 3.444 18.296 1.00 55.09 537 GLY A C 1
ATOM 4140 O O . GLY A 1 537 ? -17.175 3.550 19.386 1.00 55.09 537 GLY A O 1
ATOM 4141 N N . MET A 1 538 ? -17.803 2.268 17.660 1.00 71.31 538 MET A N 1
ATOM 4142 C CA . MET A 1 538 ? -16.941 1.152 18.062 1.00 71.31 538 MET A CA 1
ATOM 4143 C C . MET A 1 538 ? -15.467 1.442 17.740 1.00 71.31 538 MET A C 1
ATOM 4145 O O . MET A 1 538 ? -15.135 2.037 16.712 1.00 71.31 538 MET A O 1
ATOM 4149 N N . ALA A 1 539 ? -14.568 1.022 18.632 1.00 74.12 539 ALA A N 1
ATOM 4150 C CA . ALA A 1 539 ? -13.130 1.198 18.451 1.00 74.12 539 ALA A CA 1
ATOM 4151 C C . ALA A 1 539 ? -12.545 0.073 17.594 1.00 74.12 539 ALA A C 1
ATOM 4153 O O . ALA A 1 539 ? -11.768 0.331 16.671 1.00 74.12 539 ALA A O 1
ATOM 4154 N N . ILE A 1 540 ? -12.927 -1.168 17.912 1.00 77.12 540 ILE A N 1
ATOM 4155 C CA . ILE A 1 540 ? -12.459 -2.373 17.234 1.00 77.12 540 ILE A CA 1
ATOM 4156 C C . ILE A 1 540 ? -13.594 -3.398 17.153 1.00 77.12 540 ILE A C 1
ATOM 4158 O O . ILE A 1 540 ? -14.278 -3.670 18.141 1.00 77.12 540 ILE A O 1
ATOM 4162 N N . ARG A 1 541 ? -13.743 -4.017 15.985 1.00 76.38 541 ARG A N 1
ATOM 4163 C CA . ARG A 1 541 ? -14.607 -5.172 15.746 1.00 76.38 541 ARG A CA 1
ATOM 4164 C C . ARG A 1 541 ? -13.783 -6.325 15.202 1.00 76.38 541 ARG A C 1
ATOM 4166 O O . ARG A 1 541 ? -12.951 -6.113 14.329 1.00 76.38 541 ARG A O 1
ATOM 4173 N N . ILE A 1 542 ? -14.030 -7.538 15.674 1.00 75.50 542 ILE A N 1
ATOM 4174 C CA . ILE A 1 542 ? -13.411 -8.751 15.137 1.00 75.50 542 ILE A CA 1
ATOM 4175 C C . ILE A 1 542 ? -14.480 -9.796 14.808 1.00 75.50 542 ILE A C 1
ATOM 4177 O O . ILE A 1 542 ? -15.394 -10.029 15.592 1.00 75.50 542 ILE A O 1
ATOM 4181 N N . GLY A 1 543 ? -14.350 -10.419 13.641 1.00 74.50 543 GLY A N 1
ATOM 4182 C CA . GLY A 1 543 ? -15.221 -11.468 13.111 1.00 74.50 543 GLY A CA 1
ATOM 4183 C C . GLY A 1 543 ? -14.421 -12.491 12.303 1.00 74.50 543 GLY A C 1
ATOM 4184 O O . GLY A 1 543 ? -13.185 -12.514 12.379 1.00 74.50 543 GLY A O 1
ATOM 4185 N N . ARG A 1 544 ? -15.101 -13.337 11.526 1.00 73.62 544 ARG A N 1
ATOM 4186 C CA . ARG A 1 544 ? -14.461 -14.238 10.556 1.00 73.62 544 ARG A CA 1
ATOM 4187 C C . ARG A 1 544 ? -14.776 -13.822 9.133 1.00 73.62 544 ARG A C 1
ATOM 4189 O O . ARG A 1 544 ? -15.793 -13.194 8.857 1.00 73.62 544 ARG A O 1
ATOM 4196 N N . LEU A 1 545 ? -13.906 -14.226 8.220 1.00 71.06 545 LEU A N 1
ATOM 4197 C CA . LEU A 1 545 ? -14.076 -13.963 6.805 1.00 71.06 545 LEU A CA 1
ATOM 4198 C C . LEU A 1 545 ? -15.357 -14.606 6.251 1.00 71.06 545 LEU A C 1
ATOM 4200 O O . LEU A 1 545 ? -16.060 -13.958 5.484 1.00 71.06 545 LEU A O 1
ATOM 4204 N N . ALA A 1 546 ? -15.691 -15.822 6.692 1.00 66.94 546 ALA A N 1
ATOM 4205 C CA . ALA A 1 546 ? -16.920 -16.515 6.298 1.00 66.94 546 ALA A CA 1
ATOM 4206 C C . ALA A 1 546 ? -18.215 -15.790 6.697 1.00 66.94 546 ALA A C 1
ATOM 4208 O O . ALA A 1 546 ? -19.260 -16.091 6.126 1.00 66.94 546 ALA A O 1
ATOM 4209 N N . ASP A 1 547 ? -18.151 -14.868 7.664 1.00 62.94 547 ASP A N 1
ATOM 4210 C CA . ASP A 1 547 ? -19.306 -14.079 8.092 1.00 62.94 547 ASP A CA 1
ATOM 4211 C C . ASP A 1 547 ? -19.595 -12.917 7.108 1.00 62.94 547 ASP A C 1
ATOM 4213 O O . ASP A 1 547 ? -20.639 -12.280 7.222 1.00 62.94 547 ASP A O 1
ATOM 4217 N N . LYS A 1 548 ? -18.711 -12.649 6.125 1.00 61.44 548 LYS A N 1
ATOM 4218 C CA . LYS A 1 548 ? -19.006 -11.767 4.982 1.00 61.44 548 LYS A CA 1
ATOM 4219 C C . LYS A 1 548 ? -19.838 -12.527 3.948 1.00 61.44 548 LYS A C 1
ATOM 4221 O O . LYS A 1 548 ? -19.367 -13.526 3.403 1.00 61.44 548 LYS A O 1
ATOM 4226 N N . GLU A 1 549 ? -21.024 -12.013 3.617 1.00 50.06 549 GLU A N 1
ATOM 4227 C CA . GLU A 1 549 ? -21.974 -12.658 2.687 1.00 50.06 549 GLU A CA 1
ATOM 4228 C C . GLU A 1 549 ? -21.386 -12.943 1.285 1.00 50.06 549 GLU A C 1
ATOM 4230 O O . GLU A 1 549 ? -21.848 -13.844 0.586 1.00 50.06 549 GLU A O 1
ATOM 4235 N N . ASP A 1 550 ? -20.313 -12.252 0.890 1.00 53.09 550 ASP A N 1
ATOM 4236 C CA . ASP A 1 550 ? -19.795 -12.288 -0.478 1.00 53.09 550 ASP A CA 1
ATOM 4237 C C . ASP A 1 550 ? -18.814 -13.421 -0.807 1.00 53.09 550 ASP A C 1
ATOM 4239 O O . ASP A 1 550 ? -18.564 -13.655 -1.985 1.00 53.09 550 ASP A O 1
ATOM 4243 N N . ILE A 1 551 ? -18.224 -14.139 0.153 1.00 53.78 551 ILE A N 1
ATOM 4244 C CA . ILE A 1 551 ? -17.078 -15.035 -0.149 1.00 53.78 551 ILE A CA 1
ATOM 4245 C C . ILE A 1 551 ? -17.512 -16.430 -0.627 1.00 53.78 551 ILE A C 1
ATOM 4247 O O . ILE A 1 551 ? -16.738 -17.147 -1.263 1.00 53.78 551 ILE A O 1
ATOM 4251 N N . HIS A 1 552 ? -18.792 -16.764 -0.454 1.00 52.94 552 HIS A N 1
ATOM 4252 C CA . HIS A 1 552 ? -19.363 -18.093 -0.716 1.00 52.94 552 HIS A CA 1
ATOM 4253 C C . HIS A 1 552 ? -19.941 -18.290 -2.125 1.00 52.94 552 HIS A C 1
ATOM 4255 O O . HIS A 1 552 ? -20.797 -19.147 -2.335 1.00 52.94 552 HIS A O 1
ATOM 4261 N N . THR A 1 553 ? -19.510 -17.513 -3.121 1.00 58.81 553 THR A N 1
ATOM 4262 C CA . THR A 1 553 ? -20.078 -17.621 -4.477 1.00 58.81 553 THR A CA 1
ATOM 4263 C C . THR A 1 553 ? -19.324 -18.614 -5.372 1.00 58.81 553 THR A C 1
ATOM 4265 O O . THR A 1 553 ? -18.093 -18.665 -5.377 1.00 58.81 553 THR A O 1
ATOM 4268 N N . ASP A 1 554 ? -20.060 -19.319 -6.246 1.00 63.88 554 ASP A N 1
ATOM 4269 C CA . ASP A 1 554 ? -19.545 -20.149 -7.363 1.00 63.88 554 ASP A CA 1
ATOM 4270 C C . ASP A 1 554 ? -18.461 -19.447 -8.203 1.00 63.88 554 ASP A C 1
ATOM 4272 O O . ASP A 1 554 ? -17.664 -20.072 -8.908 1.00 63.88 554 ASP A O 1
ATOM 4276 N N . TYR A 1 555 ? -18.452 -18.116 -8.182 1.00 67.38 555 TYR A N 1
ATOM 4277 C CA . TYR A 1 555 ? -17.436 -17.290 -8.810 1.00 67.38 555 TYR A CA 1
ATOM 4278 C C . TYR A 1 555 ? -16.034 -17.521 -8.216 1.00 67.38 555 TYR A C 1
ATOM 4280 O O . TYR A 1 555 ? -15.093 -17.753 -8.978 1.00 67.38 555 TYR A O 1
ATOM 4288 N N . TYR A 1 556 ? -15.880 -17.549 -6.888 1.00 70.00 556 TYR A N 1
ATOM 4289 C CA . TYR A 1 556 ? -14.575 -17.771 -6.249 1.00 70.00 556 TYR A CA 1
ATOM 4290 C C . TYR A 1 556 ? -14.082 -19.197 -6.447 1.00 70.00 556 TYR A C 1
ATOM 4292 O O . TYR A 1 556 ? -12.909 -19.405 -6.767 1.00 70.00 556 TYR A O 1
ATOM 4300 N N . THR A 1 557 ? -14.978 -20.181 -6.352 1.00 70.38 557 THR A N 1
ATOM 4301 C CA . THR A 1 557 ? -14.638 -21.582 -6.626 1.00 70.38 557 THR A CA 1
ATOM 4302 C C . THR A 1 557 ? -14.082 -21.747 -8.040 1.00 70.38 557 THR A C 1
ATOM 4304 O O . THR A 1 557 ? -13.038 -22.379 -8.216 1.00 70.38 557 THR A O 1
ATOM 4307 N N . ARG A 1 558 ? -14.713 -21.122 -9.047 1.00 73.50 558 ARG A N 1
ATOM 4308 C CA . ARG A 1 558 ? -14.217 -21.122 -10.436 1.00 73.50 558 ARG A CA 1
ATOM 4309 C C . ARG A 1 558 ? -12.855 -20.444 -10.566 1.00 73.50 558 ARG A C 1
ATOM 4311 O O . ARG A 1 558 ? -11.957 -20.998 -11.199 1.00 73.50 558 ARG A O 1
ATOM 4318 N N . LEU A 1 559 ? -12.686 -19.287 -9.931 1.00 77.06 559 LEU A N 1
ATOM 4319 C CA . LEU A 1 559 ? -11.455 -18.503 -9.983 1.00 77.06 559 LEU A CA 1
ATOM 4320 C C . LEU A 1 559 ? -10.248 -19.275 -9.416 1.00 77.06 559 LEU A C 1
ATOM 4322 O O . LEU A 1 559 ? -9.199 -19.353 -10.067 1.00 77.06 559 LEU A O 1
ATOM 4326 N N . PHE A 1 560 ? -10.415 -19.909 -8.251 1.00 81.56 560 PHE A N 1
ATOM 4327 C CA . PHE A 1 560 ? -9.364 -20.692 -7.594 1.00 81.56 560 PHE A CA 1
ATOM 4328 C C . PHE A 1 560 ? -9.142 -22.078 -8.214 1.00 81.56 560 PHE A C 1
ATOM 4330 O O . PHE A 1 560 ? -8.012 -22.569 -8.188 1.00 81.56 560 PHE A O 1
ATOM 4337 N N . SER A 1 561 ? -10.160 -22.703 -8.820 1.00 77.06 561 SER A N 1
ATOM 4338 C CA . SER A 1 561 ? -10.042 -24.049 -9.409 1.00 77.06 561 SER A CA 1
ATOM 4339 C C . SER A 1 561 ? -8.914 -24.160 -10.429 1.00 77.06 561 SER A C 1
ATOM 4341 O O . SER A 1 561 ? -8.167 -25.138 -10.416 1.00 77.06 561 SER A O 1
ATOM 4343 N N . GLY A 1 562 ? -8.758 -23.173 -11.311 1.00 73.31 562 GLY A N 1
ATOM 4344 C CA . GLY A 1 562 ? -7.685 -23.224 -12.303 1.00 73.31 562 GLY A CA 1
ATOM 4345 C C . GLY A 1 562 ? -6.312 -22.800 -11.760 1.00 73.31 562 GLY A C 1
ATOM 4346 O O . GLY A 1 562 ? -5.311 -23.104 -12.401 1.00 73.31 562 GLY A O 1
ATOM 4347 N N . ILE A 1 563 ? -6.248 -22.130 -10.600 1.00 83.00 563 ILE A N 1
ATOM 4348 C CA . ILE A 1 563 ? -4.988 -21.762 -9.922 1.00 83.00 563 ILE A CA 1
ATOM 4349 C C . ILE A 1 563 ? -4.411 -22.977 -9.200 1.00 83.00 563 ILE A C 1
ATOM 4351 O O . ILE A 1 563 ? -3.218 -23.251 -9.267 1.00 83.00 563 ILE A O 1
ATOM 4355 N N . LEU A 1 564 ? -5.270 -23.726 -8.513 1.00 80.88 564 LEU A N 1
ATOM 4356 C CA . LEU A 1 564 ? -4.867 -24.814 -7.630 1.00 80.88 564 LEU A CA 1
ATOM 4357 C C . LEU A 1 564 ? -4.398 -26.082 -8.361 1.00 80.88 564 LEU A C 1
ATOM 4359 O O . LEU A 1 564 ? -3.954 -27.021 -7.706 1.00 80.88 564 LEU A O 1
ATOM 4363 N N . HIS A 1 565 ? -4.469 -26.111 -9.696 1.00 67.44 565 HIS A N 1
ATOM 4364 C CA . HIS A 1 565 ? -3.853 -27.121 -10.567 1.00 67.44 565 HIS A CA 1
ATOM 4365 C C . HIS A 1 565 ? -4.054 -28.577 -10.088 1.00 67.44 565 HIS A C 1
ATOM 4367 O O . HIS A 1 565 ? -3.117 -29.371 -10.034 1.00 67.44 565 HIS A O 1
ATOM 4373 N N . GLY A 1 566 ? -5.290 -28.927 -9.711 1.00 60.44 566 GLY A N 1
ATOM 4374 C CA . GLY A 1 566 ? -5.658 -30.265 -9.231 1.00 60.44 566 GLY A CA 1
ATOM 4375 C C . GLY A 1 566 ? -5.708 -30.431 -7.706 1.00 60.44 566 GLY A C 1
ATOM 4376 O O . GLY A 1 566 ? -6.114 -31.494 -7.236 1.00 60.44 566 GLY A O 1
ATOM 4377 N N . LYS A 1 567 ? -5.356 -29.406 -6.915 1.00 68.69 567 LYS A N 1
ATOM 4378 C CA . LYS A 1 567 ? -5.646 -29.374 -5.469 1.00 68.69 567 LYS A CA 1
ATOM 4379 C C . LYS A 1 567 ? -7.123 -29.053 -5.213 1.00 68.69 567 LYS A C 1
ATOM 4381 O O . LYS A 1 567 ? -7.782 -28.390 -6.014 1.00 68.69 567 LYS A O 1
ATOM 4386 N N . ARG A 1 568 ? -7.657 -29.539 -4.086 1.00 68.69 568 ARG A N 1
ATOM 4387 C CA . ARG A 1 568 ? -9.073 -29.378 -3.723 1.00 68.69 568 ARG A CA 1
ATOM 4388 C C . ARG A 1 568 ? -9.356 -27.929 -3.322 1.00 68.69 568 ARG A C 1
ATOM 4390 O O . ARG A 1 568 ? -8.897 -27.486 -2.277 1.00 68.69 568 ARG A O 1
ATOM 4397 N N . VAL A 1 569 ? -10.162 -27.224 -4.122 1.00 73.44 569 VAL A N 1
ATOM 4398 C CA . VAL A 1 569 ? -10.611 -25.840 -3.851 1.00 73.44 569 VAL A CA 1
ATOM 4399 C C . VAL A 1 569 ? -11.238 -25.701 -2.465 1.00 73.44 569 VAL A C 1
ATOM 4401 O O . VAL A 1 569 ? -10.984 -24.711 -1.790 1.00 73.44 569 VAL A O 1
ATOM 4404 N N . TYR A 1 570 ? -11.958 -26.732 -2.013 1.00 69.56 570 TYR A N 1
ATOM 4405 C CA . TYR A 1 570 ? -12.563 -26.784 -0.682 1.00 69.56 570 TYR A CA 1
ATOM 4406 C C . TYR A 1 570 ? -11.549 -26.592 0.464 1.00 69.56 570 TYR A C 1
ATOM 4408 O O . TYR A 1 570 ? -11.839 -25.916 1.443 1.00 69.56 570 TYR A O 1
ATOM 4416 N N . GLU A 1 571 ? -10.333 -27.137 0.344 1.00 70.75 571 GLU A N 1
ATOM 4417 C CA . GLU A 1 571 ? -9.305 -26.961 1.383 1.00 70.75 571 GLU A CA 1
ATOM 4418 C C . GLU A 1 571 ? -8.805 -25.515 1.450 1.00 70.75 571 GLU A C 1
ATOM 4420 O O . GLU A 1 571 ? -8.411 -25.040 2.513 1.00 70.75 571 GLU A O 1
ATOM 4425 N N . LEU A 1 572 ? -8.795 -24.806 0.316 1.00 76.06 572 LEU A N 1
ATOM 4426 C CA . LEU A 1 572 ? -8.446 -23.390 0.291 1.00 76.06 572 LEU A CA 1
ATOM 4427 C C . LEU A 1 572 ? -9.586 -22.540 0.854 1.00 76.06 572 LEU A C 1
ATOM 4429 O O . LEU A 1 572 ? -9.309 -21.637 1.639 1.00 76.06 572 LEU A O 1
ATOM 4433 N N . THR A 1 573 ? -10.839 -22.824 0.488 1.00 71.31 573 THR A N 1
ATOM 4434 C CA . THR A 1 573 ? -11.993 -22.089 1.025 1.00 71.31 573 THR A CA 1
ATOM 4435 C C . THR A 1 573 ? -12.085 -22.260 2.537 1.00 71.31 573 THR A C 1
ATOM 4437 O O . THR A 1 573 ? -12.158 -21.260 3.233 1.00 71.31 573 THR A O 1
ATOM 4440 N N . GLU A 1 574 ? -11.895 -23.473 3.068 1.00 70.44 574 GLU A N 1
ATOM 4441 C CA . GLU A 1 574 ? -11.863 -23.716 4.520 1.00 70.44 574 GLU A CA 1
ATOM 4442 C C . GLU A 1 574 ? -10.740 -22.930 5.227 1.00 70.44 574 GLU A C 1
ATOM 4444 O O . GLU A 1 574 ? -10.921 -22.417 6.333 1.00 70.44 574 GLU A O 1
ATOM 4449 N N . ARG A 1 575 ? -9.568 -22.784 4.591 1.00 72.69 575 ARG A N 1
ATOM 4450 C CA . ARG A 1 575 ? -8.473 -21.954 5.127 1.00 72.69 575 ARG A CA 1
ATOM 4451 C C . ARG A 1 575 ? -8.798 -20.464 5.108 1.00 72.69 575 ARG A C 1
ATOM 4453 O O . ARG A 1 575 ? -8.318 -19.758 5.988 1.00 72.69 575 ARG A O 1
ATOM 4460 N N . LEU A 1 576 ? -9.533 -19.991 4.102 1.00 73.81 576 LEU A N 1
ATOM 4461 C CA . LEU A 1 576 ? -9.923 -18.588 3.958 1.00 73.81 576 LEU A CA 1
ATOM 4462 C C . LEU A 1 576 ? -11.072 -18.227 4.904 1.00 73.81 576 LEU A C 1
ATOM 4464 O O . LEU A 1 576 ? -10.968 -17.225 5.605 1.00 73.81 576 LEU A O 1
ATOM 4468 N N . ASP A 1 577 ? -12.112 -19.055 4.975 1.00 71.81 577 ASP A N 1
ATOM 4469 C CA . ASP A 1 577 ? -13.311 -18.889 5.814 1.00 71.81 577 ASP A CA 1
ATOM 4470 C C . ASP A 1 577 ? -12.970 -18.605 7.274 1.00 71.81 577 ASP A C 1
ATOM 4472 O O . ASP A 1 577 ? -13.577 -17.772 7.951 1.00 71.81 577 ASP A O 1
ATOM 4476 N N . ASN A 1 578 ? -11.929 -19.287 7.724 1.00 70.50 578 ASN A N 1
ATOM 4477 C CA . ASN A 1 578 ? -11.410 -19.240 9.066 1.00 70.50 578 ASN A CA 1
ATOM 4478 C C . ASN A 1 578 ? -10.391 -18.116 9.300 1.00 70.50 578 ASN A C 1
ATOM 4480 O O . ASN A 1 578 ? -9.739 -18.091 10.337 1.00 70.50 578 ASN A O 1
ATOM 4484 N N . LEU A 1 579 ? -10.188 -17.180 8.373 1.00 72.44 579 LEU A N 1
ATOM 4485 C CA . LEU A 1 579 ? -9.324 -16.032 8.640 1.00 72.44 579 LEU A CA 1
ATOM 4486 C C . LEU A 1 579 ? -10.077 -14.992 9.482 1.00 72.44 579 LEU A C 1
ATOM 4488 O O . LEU A 1 579 ? -11.210 -14.638 9.147 1.00 72.44 579 LEU A O 1
ATOM 4492 N N . PRO A 1 580 ? -9.471 -14.467 10.562 1.00 71.06 580 PRO A N 1
ATOM 4493 C CA . PRO A 1 580 ? -10.051 -13.356 11.295 1.00 71.06 580 PRO A CA 1
ATOM 4494 C C . PRO A 1 580 ? -10.122 -12.117 10.404 1.00 71.06 580 PRO A C 1
ATOM 4496 O O . PRO A 1 580 ? -9.155 -11.761 9.724 1.00 71.06 580 PRO A O 1
ATOM 4499 N N . VAL A 1 581 ? -11.258 -11.432 10.467 1.00 70.81 581 VAL A N 1
ATOM 4500 C CA . VAL A 1 581 ? -11.436 -10.091 9.916 1.00 70.81 581 VAL A CA 1
ATOM 4501 C C . VAL A 1 581 ? -11.540 -9.141 11.091 1.00 70.81 581 VAL A C 1
ATOM 4503 O O . VAL A 1 581 ? -12.348 -9.332 11.993 1.00 70.81 581 VAL A O 1
ATOM 4506 N N . LEU A 1 582 ? -10.689 -8.131 11.094 1.00 70.94 582 LEU A N 1
ATOM 4507 C CA . LEU A 1 582 ? -10.687 -7.072 12.089 1.00 70.94 582 LEU A CA 1
ATOM 4508 C C . LEU A 1 582 ? -11.172 -5.808 11.379 1.00 70.94 582 LEU A C 1
ATOM 4510 O O . LEU A 1 582 ? -10.836 -5.618 10.219 1.00 70.94 582 LEU A O 1
ATOM 4514 N N . ALA A 1 583 ? -11.923 -4.948 12.047 1.00 71.19 583 ALA A N 1
ATOM 4515 C CA . ALA A 1 583 ? -12.275 -3.624 11.563 1.00 71.19 583 ALA A CA 1
ATOM 4516 C C . ALA A 1 583 ? -11.991 -2.607 12.675 1.00 71.19 583 ALA A C 1
ATOM 4518 O O . ALA A 1 583 ? -12.359 -2.818 13.832 1.00 71.19 583 ALA A O 1
ATOM 4519 N N . VAL A 1 584 ? -11.252 -1.546 12.357 1.00 71.19 584 VAL A N 1
ATOM 4520 C CA . VAL A 1 584 ? -10.680 -0.622 13.346 1.00 71.19 584 VAL A CA 1
ATOM 4521 C C . VAL A 1 584 ? -11.008 0.819 12.999 1.00 71.19 584 VAL A C 1
ATOM 4523 O O . VAL A 1 584 ? -10.678 1.307 11.917 1.00 71.19 584 VAL A O 1
ATOM 4526 N N . ASN A 1 585 ? -11.545 1.546 13.977 1.00 73.69 585 ASN A N 1
ATOM 4527 C CA . ASN A 1 585 ? -11.703 2.987 13.887 1.00 73.69 585 ASN A CA 1
ATOM 4528 C C . ASN A 1 585 ? -10.427 3.693 14.375 1.00 73.69 585 ASN A C 1
ATOM 4530 O O . ASN A 1 585 ? -10.263 3.993 15.561 1.00 73.69 585 ASN A O 1
ATOM 4534 N N . LEU A 1 586 ? -9.515 3.976 13.440 1.00 72.00 586 LEU A N 1
ATOM 4535 C CA . LEU A 1 586 ? -8.235 4.626 13.737 1.00 72.00 586 LEU A CA 1
ATOM 4536 C C . LEU A 1 586 ? -8.415 5.985 14.421 1.00 72.00 586 LEU A C 1
ATOM 4538 O O . LEU A 1 586 ? -7.694 6.297 15.365 1.00 72.00 586 LEU A O 1
ATOM 4542 N N . LYS A 1 587 ? -9.402 6.787 14.006 1.00 72.50 587 LYS A N 1
ATOM 4543 C CA . LYS A 1 587 ? -9.676 8.076 14.653 1.00 72.50 587 LYS A CA 1
ATOM 4544 C C . LYS A 1 587 ? -10.000 7.878 16.133 1.00 72.50 587 LYS A C 1
ATOM 4546 O O . LYS A 1 587 ? -9.398 8.539 16.971 1.00 72.50 587 LYS A O 1
ATOM 4551 N N . ARG A 1 588 ? -10.894 6.942 16.459 1.00 73.50 588 ARG A N 1
ATOM 4552 C CA . ARG A 1 588 ? -11.263 6.650 17.853 1.00 73.50 588 ARG A CA 1
ATOM 4553 C C . ARG A 1 588 ? -10.082 6.132 18.656 1.00 73.50 588 ARG A C 1
ATOM 4555 O O . ARG A 1 588 ? -9.818 6.650 19.734 1.00 73.50 588 ARG A O 1
ATOM 4562 N N . LEU A 1 589 ? -9.316 5.189 18.109 1.00 72.81 589 LEU A N 1
ATOM 4563 C CA . LEU A 1 589 ? -8.093 4.729 18.768 1.00 72.81 589 LEU A CA 1
ATOM 4564 C C . LEU A 1 589 ? -7.105 5.878 19.009 1.00 72.81 589 LEU A C 1
ATOM 4566 O O . LEU A 1 589 ? -6.421 5.887 20.030 1.00 72.81 589 LEU A O 1
ATOM 4570 N N . ASN A 1 590 ? -7.036 6.860 18.104 1.00 72.50 590 ASN A N 1
ATOM 4571 C CA . ASN A 1 590 ? -6.194 8.038 18.285 1.00 72.50 590 ASN A CA 1
ATOM 4572 C C . ASN A 1 590 ? -6.698 8.919 19.426 1.00 72.50 590 ASN A C 1
ATOM 4574 O O . ASN A 1 590 ? -5.912 9.333 20.273 1.00 72.50 590 ASN A O 1
ATOM 4578 N N . ASP A 1 591 ? -8.006 9.185 19.444 1.00 71.25 591 ASP A N 1
ATOM 4579 C CA . ASP A 1 591 ? -8.677 9.993 20.464 1.00 71.25 591 ASP A CA 1
ATOM 4580 C C . ASP A 1 591 ? -8.493 9.376 21.869 1.00 71.25 591 ASP A C 1
ATOM 4582 O O . ASP A 1 591 ? -8.418 10.092 22.870 1.00 71.25 591 ASP A O 1
ATOM 4586 N N . PHE A 1 592 ? -8.336 8.050 21.939 1.00 70.94 592 PHE A N 1
ATOM 4587 C CA . PHE A 1 592 ? -8.026 7.304 23.162 1.00 70.94 592 PHE A CA 1
ATOM 4588 C C . PHE A 1 592 ? -6.523 7.209 23.481 1.00 70.94 592 PHE A C 1
ATOM 4590 O O . PHE A 1 592 ? -6.156 6.737 24.552 1.00 70.94 592 PHE A O 1
ATOM 4597 N N . GLY A 1 593 ? -5.639 7.671 22.589 1.00 70.69 593 GLY A N 1
ATOM 4598 C CA . GLY A 1 593 ? -4.183 7.596 22.760 1.00 70.69 593 GLY A CA 1
ATOM 4599 C C . GLY A 1 593 ? -3.582 6.209 22.505 1.00 70.69 593 GLY A C 1
ATOM 4600 O O . GLY A 1 593 ? -2.453 5.951 22.913 1.00 70.69 593 GLY A O 1
ATOM 4601 N N . LEU A 1 594 ? -4.314 5.322 21.826 1.00 65.56 594 LEU A N 1
ATOM 4602 C CA . LEU A 1 594 ? -3.961 3.911 21.623 1.00 65.56 594 LEU A CA 1
ATOM 4603 C C . LEU A 1 594 ? -3.179 3.657 20.320 1.00 65.56 594 LEU A C 1
ATOM 4605 O O . LEU A 1 594 ? -2.506 2.635 20.183 1.00 65.56 594 LEU A O 1
ATOM 4609 N N . LEU A 1 595 ? -3.199 4.598 19.369 1.00 62.38 595 LEU A N 1
ATOM 4610 C CA . LEU A 1 595 ? -2.503 4.464 18.079 1.00 62.38 595 LEU A CA 1
ATOM 4611 C C . LEU A 1 595 ? -0.979 4.573 18.124 1.00 62.38 595 LEU A C 1
ATOM 4613 O O . LEU A 1 595 ? -0.317 4.220 17.151 1.00 62.38 595 LEU A O 1
ATOM 4617 N N . SER A 1 596 ? -0.414 5.056 19.227 1.00 52.03 596 SER A N 1
ATOM 4618 C CA . SER A 1 596 ? 1.038 5.134 19.410 1.00 52.03 596 SER A CA 1
ATOM 4619 C C . SER A 1 596 ? 1.679 3.763 19.652 1.00 52.03 596 SER A C 1
ATOM 4621 O O . SER A 1 596 ? 2.905 3.644 19.634 1.00 52.03 596 SER A O 1
ATOM 4623 N N . SER A 1 597 ? 0.883 2.704 19.844 1.00 54.16 597 SER A N 1
ATOM 4624 C CA . SER A 1 597 ? 1.420 1.351 19.924 1.00 54.16 597 SER A CA 1
ATOM 4625 C C . SER A 1 597 ? 1.818 0.870 18.520 1.00 54.16 597 SER A C 1
ATOM 4627 O O . SER A 1 597 ? 0.981 0.608 17.658 1.00 54.16 597 SER A O 1
ATOM 4629 N N . GLY A 1 598 ? 3.120 0.679 18.275 1.00 53.19 598 GLY A N 1
ATOM 4630 C CA . GLY A 1 598 ? 3.618 0.056 17.033 1.00 53.19 598 GLY A CA 1
ATOM 4631 C C . GLY A 1 598 ? 3.002 -1.328 16.738 1.00 53.19 598 GLY A C 1
ATOM 4632 O O . GLY A 1 598 ? 3.082 -1.819 15.613 1.00 53.19 598 GLY A O 1
ATOM 4633 N N . ARG A 1 599 ? 2.331 -1.929 17.733 1.00 57.38 599 ARG A N 1
ATOM 4634 C CA . ARG A 1 599 ? 1.522 -3.153 17.644 1.00 57.38 599 ARG A CA 1
ATOM 4635 C C . ARG A 1 599 ? 0.267 -2.977 16.780 1.00 57.38 599 ARG A C 1
ATOM 4637 O O . ARG A 1 599 ? -0.007 -3.842 15.953 1.00 57.38 599 ARG A O 1
ATOM 4644 N N . LEU A 1 600 ? -0.452 -1.858 16.923 1.00 57.59 600 LEU A N 1
ATOM 4645 C CA . LEU A 1 600 ? -1.675 -1.564 16.164 1.00 57.59 600 LEU A CA 1
ATOM 4646 C C . LEU A 1 600 ? -1.384 -1.248 14.690 1.00 57.59 600 LEU A C 1
ATOM 4648 O O . LEU A 1 600 ? -2.088 -1.721 13.803 1.00 57.59 600 LEU A O 1
ATOM 4652 N N . MET A 1 601 ? -0.295 -0.531 14.407 1.00 57.00 601 MET A N 1
ATOM 4653 C CA . MET A 1 601 ? 0.084 -0.183 13.029 1.00 57.00 601 MET A CA 1
ATOM 4654 C C . MET A 1 601 ? 0.682 -1.362 12.242 1.00 57.00 601 MET A C 1
ATOM 4656 O O . MET A 1 601 ? 0.697 -1.353 11.011 1.00 57.00 601 MET A O 1
ATOM 4660 N N . GLY A 1 602 ? 1.162 -2.401 12.935 1.00 55.34 602 GLY A N 1
ATOM 4661 C CA . GLY A 1 602 ? 1.659 -3.635 12.319 1.00 55.34 602 GLY A CA 1
ATOM 4662 C C . GLY A 1 602 ? 0.564 -4.590 11.824 1.00 55.34 602 GLY A C 1
ATOM 4663 O O . GLY A 1 602 ? 0.877 -5.514 11.072 1.00 55.34 602 GLY A O 1
ATOM 4664 N N . LEU A 1 603 ? -0.694 -4.373 12.231 1.00 51.38 603 LEU A N 1
ATOM 4665 C CA . LEU A 1 603 ? -1.808 -5.307 12.030 1.00 51.38 603 LEU A CA 1
ATOM 4666 C C . LEU A 1 603 ? -2.461 -5.267 10.658 1.00 51.38 603 LEU A C 1
ATOM 4668 O O . LEU A 1 603 ? -3.076 -6.248 10.249 1.00 51.38 603 LEU A O 1
ATOM 4672 N N . ALA A 1 604 ? -2.439 -4.126 9.988 1.00 52.88 604 ALA A N 1
ATOM 4673 C CA . ALA A 1 604 ? -3.624 -3.799 9.226 1.00 52.88 604 ALA A CA 1
ATOM 4674 C C . ALA A 1 604 ? -3.305 -3.237 7.851 1.00 52.88 604 ALA A C 1
ATOM 4676 O O . ALA A 1 604 ? -2.595 -2.248 7.689 1.00 52.88 604 ALA A O 1
ATOM 4677 N N . PRO A 1 605 ? -3.853 -3.922 6.852 1.00 47.69 605 PRO A N 1
ATOM 4678 C CA . PRO A 1 605 ? -4.239 -3.253 5.624 1.00 47.69 605 PRO A CA 1
ATOM 4679 C C . PRO A 1 605 ? -5.618 -3.664 5.099 1.00 47.69 605 PRO A C 1
ATOM 4681 O O . PRO A 1 605 ? -6.117 -3.043 4.167 1.00 47.69 605 PRO A O 1
ATOM 4684 N N . ASP A 1 606 ? -6.267 -4.658 5.701 1.00 45.38 606 ASP A N 1
ATOM 4685 C CA . ASP A 1 606 ? -7.656 -5.064 5.391 1.00 45.38 606 ASP A CA 1
ATOM 4686 C C . ASP A 1 606 ? -8.628 -4.528 6.423 1.00 45.38 606 ASP A C 1
ATOM 4688 O O . ASP A 1 606 ? -9.831 -4.486 6.208 1.00 45.38 606 ASP A O 1
ATOM 4692 N N . VAL A 1 607 ? -8.068 -4.097 7.544 1.00 47.75 607 VAL A N 1
ATOM 4693 C CA . VAL A 1 607 ? -8.766 -3.860 8.794 1.00 47.75 607 VAL A CA 1
ATOM 4694 C C . VAL A 1 607 ? -9.343 -2.447 8.892 1.00 47.75 607 VAL A C 1
ATOM 4696 O O . VAL A 1 607 ? -9.935 -2.046 9.886 1.00 47.75 607 VAL A O 1
ATOM 4699 N N . TYR A 1 608 ? -9.168 -1.655 7.843 1.00 50.41 608 TYR A N 1
ATOM 4700 C CA . TYR A 1 608 ? -9.387 -0.214 7.893 1.00 50.41 608 TYR A CA 1
ATOM 4701 C C . TYR A 1 608 ? -10.617 0.263 7.140 1.00 50.41 608 TYR A C 1
ATOM 4703 O O . TYR A 1 608 ? -10.794 1.468 6.986 1.00 50.41 608 TYR A O 1
ATOM 4711 N N . LEU A 1 609 ? -11.455 -0.651 6.658 1.00 37.88 609 LEU A N 1
ATOM 4712 C CA . LEU A 1 609 ? -12.571 -0.290 5.799 1.00 37.88 609 LEU A CA 1
ATOM 4713 C C . LEU A 1 609 ? -13.896 -0.746 6.388 1.00 37.88 609 LEU A C 1
ATOM 4715 O O . LEU A 1 609 ? -14.501 -1.672 5.875 1.00 37.88 609 LEU A O 1
ATOM 4719 N N . GLU A 1 610 ? -14.359 -0.007 7.395 1.00 30.91 610 GLU A N 1
ATOM 4720 C CA . GLU A 1 610 ? -15.736 0.483 7.396 1.00 30.91 610 GLU A CA 1
ATOM 4721 C C . GLU A 1 610 ? -15.825 1.895 8.004 1.00 30.91 610 GLU A C 1
ATOM 4723 O O . GLU A 1 610 ? -15.002 2.308 8.818 1.00 30.91 610 GLU A O 1
ATOM 4728 N N . TRP A 1 611 ? -16.795 2.630 7.455 1.00 34.22 611 TRP A N 1
ATOM 4729 C CA . TRP A 1 611 ? -17.259 4.020 7.610 1.00 34.22 611 TRP A CA 1
ATOM 4730 C C . TRP A 1 611 ? -17.128 4.674 9.014 1.00 34.22 611 TRP A C 1
ATOM 4732 O O . TRP A 1 611 ? -17.093 3.980 10.015 1.00 34.22 611 TRP A O 1
ATOM 4742 N N . PHE A 1 612 ? -17.106 6.000 9.252 1.00 32.59 612 PHE A N 1
ATOM 4743 C CA . PHE A 1 612 ? -17.280 7.257 8.497 1.00 32.59 612 PHE A CA 1
ATOM 4744 C C . PHE A 1 612 ? -16.667 8.414 9.336 1.00 32.59 612 PHE A C 1
ATOM 4746 O O . PHE A 1 612 ? -16.501 8.273 10.546 1.00 32.59 612 PHE A O 1
ATOM 4753 N N . VAL A 1 613 ? -16.464 9.604 8.750 1.00 25.64 613 VAL A N 1
ATOM 4754 C CA . VAL A 1 613 ? -16.796 10.859 9.460 1.00 25.64 613 VAL A CA 1
ATOM 4755 C C . VAL A 1 613 ? -17.598 11.746 8.512 1.00 25.64 613 VAL A C 1
ATOM 4757 O O . VAL A 1 613 ? -17.050 12.434 7.653 1.00 25.64 613 VAL A O 1
ATOM 4760 N N . SER A 1 614 ? -18.919 11.719 8.681 1.00 29.22 614 SER A N 1
ATOM 4761 C CA . SER A 1 614 ? -19.769 12.886 8.472 1.00 29.22 614 SER A CA 1
ATOM 4762 C C . SER A 1 614 ? -20.065 13.494 9.838 1.00 29.22 614 SER A C 1
ATOM 4764 O O . SER A 1 614 ? -20.866 12.958 10.593 1.00 29.22 614 SER A O 1
ATOM 4766 N N . SER A 1 615 ? -19.413 14.612 10.134 1.00 23.39 615 SER A N 1
ATOM 4767 C CA . SER A 1 615 ? -19.826 15.610 11.131 1.00 23.39 615 SER A CA 1
ATOM 4768 C C . SER A 1 615 ? -18.940 16.855 10.924 1.00 23.39 615 SER A C 1
ATOM 4770 O O . SER A 1 615 ? -17.904 16.968 11.571 1.00 23.39 615 SER A O 1
ATOM 4772 N N . GLN A 1 616 ? -19.126 17.540 9.783 1.00 24.16 616 GLN A N 1
ATOM 4773 C CA . GLN A 1 616 ? -19.652 18.920 9.609 1.00 24.16 616 GLN A CA 1
ATOM 4774 C C . GLN A 1 616 ? -18.642 20.059 9.884 1.00 24.16 616 GLN A C 1
ATOM 4776 O O . GLN A 1 616 ? -17.859 19.933 10.823 1.00 24.16 616 GLN A O 1
ATOM 4781 N N . PRO A 1 617 ? -18.727 21.223 9.198 1.00 31.72 617 PRO A N 1
ATOM 4782 C CA . PRO A 1 617 ? -19.357 21.529 7.905 1.00 31.72 617 PRO A CA 1
ATOM 4783 C C . PRO A 1 617 ? -18.412 21.349 6.706 1.00 31.72 617 PRO A C 1
ATOM 4785 O O . PRO A 1 617 ? -17.175 21.393 6.898 1.00 31.72 617 PRO A O 1
#

Organism: NCBI:txid1432792

Foldseek 3Di:
DDDDDDDDPPDDPPDPDDQLLVLLVLLLVCQVPDPAEQEAEEEDEVPLVLLVLLQVLLLVVQCPDVCHLLVYRHHYHYQYQDPDDCSLVVSLVVLSNDSSHLAYEDDQEQVSQLVSLVSCLSNLHQYEHQHNQAPNNLPPLGLRYAYNFHHLLQQLLLLLLLCVLLPFAEEAQEFEPDPQRVRSSVSNVVNNVVVNHDYQHYDYDHQPDQDCLVVLVVVVVSPGQEYEYRDAQLSQLSVQQVNVVVPNQHAYEYEQNVVDPNNLVNNPQSQANYKYWDLADLPPDFPQSVVLQVSSCVVPVDGRDPSSQSSNCSNNLQSVLCNVLVTSRSNSSSVSLQPVLWDQGNSGIFHAHSSNRTDLGDTFMWGQDSSDTHTDPQSSQSSLLQLLQVLLVVVDPDPDDDDRLLVLLLDPDDLLSLLLSVVLVVCSQQVWAEEEEEEAQDDPRDDDPSVVVVCVSCVVSNHHYHYAHAHLVPLDQVRSLVSLLVSCVVPLVGTQEYEYADDHNHDLVSVQVSCVVVLVSLYAYEYEDAEDADRPGHFKYKDFPLRHPPLPDPVSLVVSVSNSPPDDSVVSSSSRRSRMAMAGDPVSCVSSVSSVPPSVSSRDDRRHDDDDDDDDD

Sequence (617 aa):
MRRTILFVLLGALAGCGDDYDALAKRRIAHAQISRGDIVVAAIDEPGAESYLNGIRLAVEHVNERPGKLLGRTLGLRIIADGLGFDGPQTAILEAARDPRVTAVLGHARSDVAIPASVIYEASQIVFLPPFSAGKGLTRHGFKFVFRQAPSNSLMAEQIASVAQLLGFERIALLYALDNQSRELAFSFEDAALARGMGFSYRRSFSADRSDYRDLITQLVDKRVDMVFVAAGPTESGRMVLQMRHMGVTVPVMGGDALNQEGYKQAVGEAGDNSIAPVAYVARTDTKTNQTFIAEYRQRFRTDPDSAAAQGYDSLRLLATAIEQAKSTMPLALSSTLHYLPYWTGVTGVHVFDERGEVFGKKYFFQVLRDGEWHVLPAVHLPYFLGRFQRTIEAASARADGVPAFGKLFATNLHPDDLRIVQLDFLHEILQFNQLGVIHGAEAGGAEPEYLARIKSLGEKRGFGVHPCGVAFAAADPKRIEGELLNCYGKLTLVIDALNIAELRGVDHATAVRLQQPLEHYRIPVLALHGDTTVDEGMAIRIGRLADKEDIHTDYYTRLFSGILHGKRVYELTERLDNLPVLAVNLKRLNDFGLLSSGRLMGLAPDVYLEWFVSSQP